Protein AF-A0AAV7MWT3-F1 (afdb_monomer_lite)

Organism: Pleurodeles waltl (NCBI:txid8319)

pLDDT: mean 70.07, std 21.25, range [23.86, 98.0]

Radius of gyration: 41.49 Å; chains: 1; bounding box: 104×105×103 Å

InterPro domains:
  IPR006802 Radial spokehead-like protein [PF04712] (240-718)
  IPR006802 Radial spokehead-like protein [PTHR13159] (232-746)
  IPR021255 Putative auto-transporter adhesin, head GIN domain [PF10988] (95-175)

Structure (mmCIF, N/CA/C/O backbone):
data_AF-A0AAV7MWT3-F1
#
_entry.id   AF-A0AAV7MWT3-F1
#
loop_
_atom_site.group_PDB
_atom_site.id
_atom_site.type_symbol
_atom_site.label_atom_id
_atom_site.label_alt_id
_atom_site.label_comp_id
_atom_site.label_asym_id
_atom_site.label_entity_id
_atom_site.label_seq_id
_atom_site.pdbx_PDB_ins_code
_atom_site.Cartn_x
_atom_site.Cartn_y
_atom_site.Cartn_z
_atom_site.occupancy
_atom_site.B_iso_or_equiv
_atom_site.auth_seq_id
_atom_site.auth_comp_id
_atom_site.auth_asym_id
_atom_site.auth_atom_id
_atom_site.pdbx_PDB_model_num
ATOM 1 N N . MET A 1 1 ? -67.039 -12.375 -50.901 1.00 32.56 1 MET A N 1
ATOM 2 C CA . MET A 1 1 ? -66.766 -11.085 -50.243 1.00 32.56 1 MET A CA 1
ATOM 3 C C . MET A 1 1 ? -65.717 -11.346 -49.189 1.00 32.56 1 MET A C 1
ATOM 5 O O . MET A 1 1 ? -65.901 -12.225 -48.362 1.00 32.56 1 MET A O 1
ATOM 9 N N . SER A 1 2 ? -64.586 -10.681 -49.366 1.00 31.80 2 SER A N 1
ATOM 10 C CA . SER A 1 2 ? -63.399 -10.645 -48.519 1.00 31.80 2 SER A CA 1
ATOM 11 C C . SER A 1 2 ? -63.732 -10.393 -47.047 1.00 31.80 2 SER A C 1
ATOM 13 O O . SER A 1 2 ? -64.361 -9.386 -46.735 1.00 31.80 2 SER A O 1
ATOM 15 N N . GLY A 1 3 ? -63.281 -11.285 -46.166 1.00 29.27 3 GLY A N 1
ATOM 16 C CA . GLY A 1 3 ? -63.019 -10.977 -44.761 1.00 29.27 3 GLY A CA 1
ATOM 17 C C . GLY A 1 3 ? -61.504 -10.939 -44.592 1.00 29.27 3 GLY A C 1
ATOM 18 O O . GLY A 1 3 ? -60.838 -11.934 -44.872 1.00 29.27 3 GLY A O 1
ATOM 19 N N . GLU A 1 4 ? -60.977 -9.763 -44.279 1.00 29.30 4 GLU A N 1
ATOM 20 C CA . GLU A 1 4 ? -59.551 -9.455 -44.157 1.00 29.30 4 GLU A CA 1
ATOM 21 C C . GLU A 1 4 ? -58.855 -10.366 -43.133 1.00 29.30 4 GLU A C 1
ATOM 23 O O . GLU A 1 4 ? -59.387 -10.638 -42.057 1.00 29.30 4 GLU A O 1
ATOM 28 N N . LYS A 1 5 ? -57.649 -10.841 -43.473 1.00 30.69 5 LYS A N 1
ATOM 29 C CA . LYS A 1 5 ? -56.717 -11.413 -42.493 1.00 30.69 5 LYS A CA 1
ATOM 30 C C . LYS A 1 5 ? -56.283 -10.286 -41.543 1.00 30.69 5 LYS A C 1
ATOM 32 O O . LYS A 1 5 ? -55.968 -9.212 -42.049 1.00 30.69 5 LYS A O 1
ATOM 37 N N . PRO A 1 6 ? -56.224 -10.503 -40.219 1.00 31.83 6 PRO A N 1
ATOM 38 C CA . PRO A 1 6 ? -55.638 -9.519 -39.322 1.00 31.83 6 PRO A CA 1
ATOM 39 C C . PRO A 1 6 ? -54.136 -9.395 -39.612 1.00 31.83 6 PRO A C 1
ATOM 41 O O . PRO A 1 6 ? -53.425 -10.399 -39.675 1.00 31.83 6 PRO A O 1
ATOM 44 N N . ASP A 1 7 ? -53.672 -8.164 -39.819 1.00 30.50 7 ASP A N 1
ATOM 45 C CA . ASP A 1 7 ? -52.260 -7.833 -40.001 1.00 30.50 7 ASP A CA 1
ATOM 46 C C . ASP A 1 7 ? -51.454 -8.213 -38.749 1.00 30.50 7 ASP A C 1
ATOM 48 O O . ASP A 1 7 ? -51.672 -7.690 -37.654 1.00 30.50 7 ASP A O 1
ATOM 52 N N . THR A 1 8 ? -50.496 -9.127 -38.910 1.00 33.62 8 THR A N 1
ATOM 53 C CA . THR A 1 8 ? -49.528 -9.485 -37.868 1.00 33.62 8 THR A CA 1
ATOM 54 C C . THR A 1 8 ? -48.506 -8.350 -37.718 1.00 33.62 8 THR A C 1
ATOM 56 O O . THR A 1 8 ? -47.843 -8.012 -38.701 1.00 33.62 8 THR A O 1
ATOM 59 N N . PRO A 1 9 ? -48.309 -7.754 -36.527 1.00 32.16 9 PRO A N 1
ATOM 60 C CA . PRO A 1 9 ? -47.346 -6.669 -36.366 1.00 32.16 9 PRO A CA 1
ATOM 61 C C . PRO A 1 9 ? -45.903 -7.191 -36.480 1.00 32.16 9 PRO A C 1
ATOM 63 O O . PRO A 1 9 ? -45.480 -8.059 -35.716 1.00 32.16 9 PRO A O 1
ATOM 66 N N . LEU A 1 10 ? -45.134 -6.639 -37.423 1.00 36.81 10 LEU A N 1
ATOM 67 C CA . LEU A 1 10 ? -43.686 -6.839 -37.540 1.00 36.81 10 LEU A CA 1
ATOM 68 C C . LEU A 1 10 ? -42.968 -6.050 -36.430 1.00 36.81 10 LEU A C 1
ATOM 70 O O . LEU A 1 10 ? -43.082 -4.827 -36.365 1.00 36.81 10 LEU A O 1
ATOM 74 N N . ILE A 1 11 ? -42.229 -6.741 -35.556 1.00 39.03 11 ILE A N 1
ATOM 75 C CA . ILE A 1 11 ? -41.410 -6.119 -34.501 1.00 39.03 11 ILE A CA 1
ATOM 76 C C . ILE A 1 11 ? -39.977 -5.930 -35.043 1.00 39.03 11 ILE A C 1
ATOM 78 O O . ILE A 1 11 ? -39.403 -6.908 -35.524 1.00 39.03 11 ILE A O 1
ATOM 82 N N . PRO A 1 12 ? -39.371 -4.727 -34.975 1.00 33.72 12 PRO A N 1
ATOM 83 C CA . PRO A 1 12 ? -38.004 -4.498 -35.449 1.00 33.72 12 PRO A CA 1
ATOM 84 C C . PRO A 1 12 ? -36.949 -5.227 -34.597 1.00 33.72 12 PRO A C 1
ATOM 86 O O . PRO A 1 12 ? -37.114 -5.403 -33.386 1.00 33.72 12 PRO A O 1
ATOM 89 N N . SER A 1 13 ? -35.836 -5.613 -35.228 1.00 36.44 13 SER A N 1
ATOM 90 C CA . SER A 1 13 ? -34.701 -6.303 -34.602 1.00 36.44 13 SER A CA 1
ATOM 91 C C . SER A 1 13 ? -34.081 -5.487 -33.459 1.00 36.44 13 SER A C 1
ATOM 93 O O . SER A 1 13 ? -33.763 -4.314 -33.639 1.00 36.44 13 SER A O 1
ATOM 95 N N . GLY A 1 14 ? -33.862 -6.123 -32.301 1.00 39.69 14 GLY A N 1
ATOM 96 C CA . GLY A 1 14 ? -33.175 -5.521 -31.144 1.00 39.69 14 GLY A CA 1
ATOM 97 C C . GLY A 1 14 ? -34.054 -5.221 -29.921 1.00 39.69 14 GLY A C 1
ATOM 98 O O . GLY A 1 14 ? -33.571 -4.636 -28.950 1.00 39.69 14 GLY A O 1
ATOM 99 N N . HIS A 1 15 ? -35.329 -5.622 -29.915 1.00 41.53 15 HIS A N 1
ATOM 100 C CA . HIS A 1 15 ? -36.235 -5.407 -28.780 1.00 41.53 15 HIS A CA 1
ATOM 101 C C . HIS A 1 15 ? -36.762 -6.706 -28.158 1.00 41.53 15 HIS A C 1
ATOM 103 O O . HIS A 1 15 ? -37.007 -7.705 -28.831 1.00 41.53 15 HIS A O 1
ATOM 109 N N . ARG A 1 16 ? -36.942 -6.681 -26.831 1.00 43.03 16 ARG A N 1
ATOM 110 C CA . ARG A 1 16 ? -37.500 -7.779 -26.033 1.00 43.03 16 ARG A CA 1
ATOM 111 C C . ARG A 1 16 ? -38.991 -7.928 -26.349 1.00 43.03 16 ARG A C 1
ATOM 113 O O . ARG A 1 16 ? -39.770 -7.033 -26.031 1.00 43.03 16 ARG A O 1
ATOM 120 N N . ALA A 1 17 ? -39.395 -9.047 -26.947 1.00 43.06 17 ALA A N 1
ATOM 121 C CA . ALA A 1 17 ? -40.793 -9.289 -27.296 1.00 43.06 17 ALA A CA 1
ATOM 122 C C . ALA A 1 17 ? -41.539 -9.999 -26.150 1.00 43.06 17 ALA A C 1
ATOM 124 O O . ALA A 1 17 ? -41.185 -11.112 -25.748 1.00 43.06 17 ALA A O 1
ATOM 125 N N . SER A 1 18 ? -42.590 -9.360 -25.630 1.00 44.66 18 SER A N 1
ATOM 126 C CA . SER A 1 18 ? -43.572 -9.978 -24.734 1.00 44.66 18 SER A CA 1
ATOM 127 C C . SER A 1 18 ? -44.918 -10.075 -25.444 1.00 44.66 18 SER A C 1
ATOM 129 O O . SER A 1 18 ? -45.550 -9.048 -25.684 1.00 44.66 18 SER A O 1
ATOM 131 N N . VAL A 1 19 ? -45.358 -11.294 -25.762 1.00 47.28 19 VAL A N 1
ATOM 132 C CA . VAL A 1 19 ? -46.622 -11.536 -26.481 1.00 47.28 19 VAL A CA 1
ATOM 133 C C . VAL A 1 19 ? -47.641 -12.176 -25.531 1.00 47.28 19 VAL A C 1
ATOM 135 O O . VAL A 1 19 ? -47.361 -13.215 -24.920 1.00 47.28 19 VAL A O 1
ATOM 138 N N . VAL A 1 20 ? -48.811 -11.544 -25.392 1.00 44.81 20 VAL A N 1
ATOM 139 C CA . VAL A 1 20 ? -49.987 -12.062 -24.669 1.00 44.81 20 VAL A CA 1
ATOM 140 C C . VAL A 1 20 ? -51.038 -12.415 -25.718 1.00 44.81 20 VAL A C 1
ATOM 142 O O . VAL A 1 20 ? -51.391 -11.555 -26.518 1.00 44.81 20 VAL A O 1
ATOM 145 N N . MET A 1 21 ? -51.499 -13.667 -25.741 1.00 48.78 21 MET A N 1
ATOM 146 C CA . MET A 1 21 ? -52.501 -14.146 -26.704 1.00 48.78 21 MET A CA 1
ATOM 147 C C . MET A 1 21 ? -53.659 -14.796 -25.950 1.00 48.78 21 MET A C 1
ATOM 149 O O . MET A 1 21 ? -53.425 -15.633 -25.075 1.00 48.78 21 MET A O 1
ATOM 153 N N . SER A 1 22 ? -54.884 -14.414 -26.301 1.00 43.88 22 SER A N 1
ATOM 154 C CA . SER A 1 22 ? -56.126 -14.944 -25.734 1.00 43.88 22 SER A CA 1
ATOM 155 C C . SER A 1 22 ? -57.139 -15.155 -26.860 1.00 43.88 22 SER A C 1
ATOM 157 O O . SER A 1 22 ? -57.873 -14.228 -27.194 1.00 43.88 22 SER A O 1
ATOM 159 N N . GLU A 1 23 ? -57.135 -16.353 -27.448 1.00 46.44 23 GLU A N 1
ATOM 160 C CA . GLU A 1 23 ? -58.114 -16.846 -28.432 1.00 46.44 23 GLU A CA 1
ATOM 161 C C . GLU A 1 23 ? -58.317 -18.363 -28.244 1.00 46.44 23 GLU A C 1
ATOM 163 O O . GLU A 1 23 ? -57.469 -19.035 -27.651 1.00 46.44 23 GLU A O 1
ATOM 168 N N . GLU A 1 24 ? -59.439 -18.891 -28.748 1.00 42.28 24 GLU A N 1
ATOM 169 C CA . GLU A 1 24 ? -59.880 -20.300 -28.641 1.00 42.28 24 GLU A CA 1
ATOM 170 C C . GLU A 1 24 ? -58.830 -21.301 -29.183 1.00 42.28 24 GLU A C 1
ATOM 172 O O . GLU A 1 24 ? -58.732 -22.428 -28.701 1.00 42.28 24 GLU A O 1
ATOM 177 N N . GLN A 1 25 ? -57.975 -20.861 -30.119 1.00 40.12 25 GLN A N 1
ATOM 178 C CA . GLN A 1 25 ? -56.750 -21.537 -30.564 1.00 40.12 25 GLN A CA 1
ATOM 179 C C . GLN A 1 25 ? -55.634 -20.493 -30.733 1.00 40.12 25 GLN A C 1
ATOM 181 O O . GLN A 1 25 ? -55.796 -19.542 -31.491 1.00 40.12 25 GLN A O 1
ATOM 186 N N . SER A 1 26 ? -54.490 -20.648 -30.055 1.00 42.28 26 SER A N 1
ATOM 187 C CA . SER A 1 26 ? -53.372 -19.687 -30.154 1.00 42.28 26 SER A CA 1
ATOM 188 C C . SER A 1 26 ? -52.108 -20.317 -30.755 1.00 42.28 26 SER A C 1
ATOM 190 O O . SER A 1 26 ? -51.670 -21.378 -30.313 1.00 42.28 26 SER A O 1
ATOM 192 N N . ALA A 1 27 ? -51.501 -19.653 -31.750 1.00 41.44 27 ALA A N 1
ATOM 193 C CA . ALA A 1 27 ? -50.224 -20.028 -32.371 1.00 41.44 27 ALA A CA 1
ATOM 194 C C . ALA A 1 27 ? -49.188 -18.900 -32.197 1.00 41.44 27 ALA A C 1
ATOM 196 O O . ALA A 1 27 ? -49.509 -17.726 -32.353 1.00 41.44 27 ALA A O 1
ATOM 197 N N . ILE A 1 28 ? -47.939 -19.239 -31.855 1.00 44.91 28 ILE A N 1
ATOM 198 C CA . ILE A 1 28 ? -46.861 -18.257 -31.620 1.00 44.91 28 ILE A CA 1
ATOM 199 C C . ILE A 1 28 ? -46.339 -17.723 -32.971 1.00 44.91 28 ILE A C 1
ATOM 201 O O . ILE A 1 28 ? -46.034 -18.542 -33.838 1.00 44.91 28 ILE A O 1
ATOM 205 N N . PRO A 1 29 ? -46.178 -16.397 -33.170 1.00 40.41 29 PRO A N 1
ATOM 206 C CA . PRO A 1 29 ? -45.615 -15.855 -34.407 1.00 40.41 29 PRO A CA 1
ATOM 207 C C . PRO A 1 29 ? -44.128 -16.215 -34.572 1.00 40.41 29 PRO A C 1
ATOM 209 O O . PRO A 1 29 ? -43.353 -16.169 -33.615 1.00 40.41 29 PRO A O 1
ATOM 212 N N . THR A 1 30 ? -43.715 -16.541 -35.800 1.00 38.16 30 THR A N 1
ATOM 213 C CA . THR A 1 30 ? -42.312 -16.777 -36.178 1.00 38.16 30 THR A CA 1
ATOM 214 C C . THR A 1 30 ? -41.516 -15.473 -36.112 1.00 38.16 30 THR A C 1
ATOM 216 O O . THR A 1 30 ? -41.734 -14.584 -36.933 1.00 38.16 30 THR A O 1
ATOM 219 N N . THR A 1 31 ? -40.583 -15.349 -35.163 1.00 41.69 31 THR A N 1
ATOM 220 C CA . THR A 1 31 ? -39.619 -14.239 -35.124 1.00 41.69 31 THR A CA 1
ATOM 221 C C . THR A 1 31 ? -38.263 -14.695 -35.665 1.00 41.69 31 THR A C 1
ATOM 223 O O . THR A 1 31 ? -37.619 -15.603 -35.136 1.00 41.69 31 THR A O 1
ATOM 226 N N . THR A 1 32 ? -37.807 -14.065 -36.743 1.00 40.91 32 THR A N 1
ATOM 227 C CA . THR A 1 32 ? -36.448 -14.206 -37.272 1.00 40.91 32 THR A CA 1
ATOM 228 C C . THR A 1 32 ? -35.543 -13.216 -36.532 1.00 40.91 32 THR A C 1
ATOM 230 O O . THR A 1 32 ? -35.642 -12.012 -36.735 1.00 40.91 32 THR A O 1
ATOM 233 N N . SER A 1 33 ? -34.657 -13.733 -35.673 1.00 41.75 33 SER A N 1
ATOM 234 C CA . SER A 1 33 ? -33.562 -13.040 -34.953 1.00 41.75 33 SER A CA 1
ATOM 235 C C . SER A 1 33 ? -33.912 -12.166 -33.719 1.00 41.75 33 SER A C 1
ATOM 237 O O . SER A 1 33 ? -34.545 -11.118 -33.807 1.00 41.75 33 SER A O 1
ATOM 239 N N . GLY A 1 34 ? -33.440 -12.602 -32.537 1.00 47.28 34 GLY A N 1
ATOM 240 C CA . GLY A 1 34 ? -33.461 -11.877 -31.250 1.00 47.28 34 GLY A CA 1
ATOM 241 C C . GLY A 1 34 ? -33.080 -12.784 -30.051 1.00 47.28 34 GLY A C 1
ATOM 242 O O . GLY A 1 34 ? -33.374 -13.976 -30.107 1.00 47.28 34 GLY A O 1
ATOM 243 N N . PRO A 1 35 ? -32.428 -12.287 -28.971 1.00 46.81 35 PRO A N 1
ATOM 244 C CA . PRO A 1 35 ? -31.807 -13.144 -27.941 1.00 46.81 35 PRO A CA 1
ATOM 245 C C . PRO A 1 35 ? -32.745 -13.690 -26.839 1.00 46.81 35 PRO A C 1
ATOM 247 O O . PRO A 1 35 ? -32.395 -14.677 -26.189 1.00 46.81 35 PRO A O 1
ATOM 250 N N . GLU A 1 36 ? -33.930 -13.103 -26.611 1.00 52.31 36 GLU A N 1
ATOM 251 C CA . GLU A 1 36 ? -34.905 -13.569 -25.602 1.00 52.31 36 GLU A CA 1
ATOM 252 C C . GLU A 1 36 ? -36.359 -13.461 -26.092 1.00 52.31 36 GLU A C 1
ATOM 254 O O . GLU A 1 36 ? -36.814 -12.374 -26.456 1.00 52.31 36 GLU A O 1
ATOM 259 N N . VAL A 1 37 ? -37.121 -14.560 -26.002 1.00 54.66 37 VAL A N 1
ATOM 260 C CA . VAL A 1 37 ? -38.568 -14.603 -26.296 1.00 54.66 37 VAL A CA 1
ATOM 261 C C . VAL A 1 37 ? -39.353 -15.043 -25.055 1.00 54.66 37 VAL A C 1
ATOM 263 O O . VAL A 1 37 ? -39.100 -16.110 -24.486 1.00 54.66 37 VAL A O 1
ATOM 266 N N . SER A 1 38 ? -40.333 -14.230 -24.631 1.00 54.25 38 SER A N 1
ATOM 267 C CA . SER A 1 38 ? -41.250 -14.544 -23.523 1.00 54.25 38 SER A CA 1
ATOM 268 C C . SER A 1 38 ? -42.705 -14.562 -23.995 1.00 54.25 38 SER A C 1
ATOM 270 O O . SER A 1 38 ? -43.244 -13.523 -24.377 1.00 54.25 38 SER A O 1
ATOM 272 N N . THR A 1 39 ? -43.384 -15.705 -23.872 1.00 56.41 39 THR A N 1
ATOM 273 C CA . THR A 1 39 ? -44.792 -15.862 -24.288 1.00 56.41 39 THR A CA 1
ATOM 274 C C . THR A 1 39 ? -45.717 -16.193 -23.117 1.00 56.41 39 THR A C 1
ATOM 276 O O . THR A 1 39 ? -45.350 -16.942 -22.200 1.00 56.41 39 THR A O 1
ATOM 279 N N . ARG A 1 40 ? -46.931 -15.620 -23.142 1.00 53.47 40 ARG A N 1
ATOM 280 C CA . ARG A 1 40 ? -48.008 -15.912 -22.182 1.00 53.47 40 ARG A CA 1
ATOM 281 C C . ARG A 1 40 ? -49.333 -16.268 -22.867 1.00 53.47 40 ARG A C 1
ATOM 283 O O . ARG A 1 40 ? -50.184 -15.389 -22.992 1.00 53.47 40 ARG A O 1
ATOM 290 N N . PRO A 1 41 ? -49.506 -17.515 -23.328 1.00 57.97 41 PRO A N 1
ATOM 291 C CA . PRO A 1 41 ? -50.755 -17.929 -23.952 1.00 57.97 41 PRO A CA 1
ATOM 292 C C . PRO A 1 41 ? -51.793 -18.433 -22.930 1.00 57.97 41 PRO A C 1
ATOM 294 O O . PRO A 1 41 ? -51.431 -19.047 -21.919 1.00 57.97 41 PRO A O 1
ATOM 297 N N . SER A 1 42 ? -53.076 -18.199 -23.217 1.00 52.38 42 SER A N 1
ATOM 298 C CA . SER A 1 42 ? -54.227 -18.753 -22.484 1.00 52.38 42 SER A CA 1
ATOM 299 C C . SER A 1 42 ? -55.375 -19.111 -23.440 1.00 52.38 42 SER A C 1
ATOM 301 O O . SER A 1 42 ? -55.729 -18.263 -24.257 1.00 52.38 42 SER A O 1
ATOM 303 N N . GLY A 1 43 ? -55.956 -20.313 -23.327 1.00 57.72 43 GLY A N 1
ATOM 304 C CA . GLY A 1 43 ? -57.074 -20.802 -24.164 1.00 57.72 43 GLY A CA 1
ATOM 305 C C . GLY A 1 43 ? -57.454 -22.264 -23.857 1.00 57.72 43 GLY A C 1
ATOM 306 O O . GLY A 1 43 ? -56.790 -22.881 -23.031 1.00 57.72 43 GLY A O 1
ATOM 307 N N . GLU A 1 44 ? -58.485 -22.824 -24.504 1.00 52.16 44 GLU A N 1
ATOM 308 C CA . GLU A 1 44 ? -58.935 -24.221 -24.280 1.00 52.16 44 GLU A CA 1
ATOM 309 C C . GLU A 1 44 ? -57.948 -25.265 -24.848 1.00 52.16 44 GLU A C 1
ATOM 311 O O . GLU A 1 44 ? -57.672 -26.280 -24.206 1.00 52.16 44 GLU A O 1
ATOM 316 N N . GLN A 1 45 ? -57.355 -25.001 -26.023 1.00 49.75 45 GLN A N 1
ATOM 317 C CA . GLN A 1 45 ? -56.328 -25.849 -26.647 1.00 49.75 45 GLN A CA 1
ATOM 318 C C . GLN A 1 45 ? -55.048 -25.059 -26.950 1.00 49.75 45 GLN A C 1
ATOM 320 O O . GLN A 1 45 ? -55.068 -24.029 -27.629 1.00 49.75 45 GLN A O 1
ATOM 325 N N . LEU A 1 46 ? -53.905 -25.561 -26.468 1.00 51.81 46 LEU A N 1
ATOM 326 C CA . LEU A 1 46 ? -52.601 -24.909 -26.604 1.00 51.81 46 LEU A CA 1
ATOM 327 C C . LEU A 1 46 ? -51.610 -25.755 -27.420 1.00 51.81 46 LEU A C 1
ATOM 329 O O . LEU A 1 46 ? -51.099 -26.764 -26.932 1.00 51.81 46 LEU A O 1
ATOM 333 N N . GLY A 1 47 ? -51.286 -25.293 -28.635 1.00 46.22 47 GLY A N 1
ATOM 334 C CA . GLY A 1 47 ? -50.237 -25.855 -29.495 1.00 46.22 47 GLY A CA 1
ATOM 335 C C . GLY A 1 47 ? -49.051 -24.897 -29.643 1.00 46.22 47 GLY A C 1
ATOM 336 O O . GLY A 1 47 ? -49.155 -23.849 -30.277 1.00 46.22 47 GLY A O 1
ATOM 337 N N . ILE A 1 48 ? -47.898 -25.236 -29.064 1.00 51.44 48 ILE A N 1
ATOM 338 C CA . ILE A 1 48 ? -46.670 -24.426 -29.180 1.00 51.44 48 ILE A CA 1
ATOM 339 C C . ILE A 1 48 ? -45.939 -24.829 -30.470 1.00 51.44 48 ILE A C 1
ATOM 341 O O . ILE A 1 48 ? -45.630 -25.999 -30.627 1.00 51.44 48 ILE A O 1
ATOM 345 N N . GLN A 1 49 ? -45.623 -23.910 -31.391 1.00 44.03 49 GLN A N 1
ATOM 346 C CA . GLN A 1 49 ? -44.813 -24.236 -32.584 1.00 44.03 49 GLN A CA 1
ATOM 347 C C . GLN A 1 49 ? -43.302 -24.289 -32.277 1.00 44.03 49 GLN A C 1
ATOM 349 O O . GLN A 1 49 ? -42.820 -23.676 -31.323 1.00 44.03 49 GLN A O 1
ATOM 354 N N . ARG A 1 50 ? -42.541 -25.031 -33.097 1.00 45.47 50 ARG A N 1
ATOM 355 C CA . ARG A 1 50 ? -41.083 -25.219 -32.965 1.00 45.47 50 ARG A CA 1
ATOM 356 C C . ARG A 1 50 ? -40.341 -23.887 -33.164 1.00 45.47 50 ARG A C 1
ATOM 358 O O . ARG A 1 50 ? -40.477 -23.262 -34.209 1.00 45.47 50 ARG A O 1
ATOM 365 N N . ALA A 1 51 ? -39.534 -23.476 -32.185 1.00 46.28 51 ALA A N 1
ATOM 366 C CA . ALA A 1 51 ? -38.686 -22.285 -32.294 1.00 46.28 51 ALA A CA 1
ATOM 367 C C . ALA A 1 51 ? -37.396 -22.572 -33.103 1.00 46.28 51 ALA A C 1
ATOM 369 O O . ALA A 1 51 ? -36.870 -23.688 -33.004 1.00 46.28 51 ALA A O 1
ATOM 370 N N . PRO A 1 52 ? -36.871 -21.600 -33.879 1.00 46.66 52 PRO A N 1
ATOM 371 C CA . PRO A 1 52 ? -35.589 -21.729 -34.575 1.00 46.66 52 PRO A CA 1
ATOM 372 C C . PRO A 1 52 ? -34.396 -21.741 -33.598 1.00 46.66 52 PRO A C 1
ATOM 374 O O . PRO A 1 52 ? -34.489 -21.260 -32.467 1.00 46.66 52 PRO A O 1
ATOM 377 N N . SER A 1 53 ? -33.270 -22.317 -34.029 1.00 46.94 53 SER A N 1
ATOM 378 C CA . SER A 1 53 ? -32.043 -22.469 -33.232 1.00 46.94 53 SER A CA 1
ATOM 379 C C . SER A 1 53 ? -31.446 -21.121 -32.809 1.00 46.94 53 SER A C 1
ATOM 381 O O . SER A 1 53 ? -31.395 -20.192 -33.609 1.00 46.94 53 SER A O 1
ATOM 383 N N . GLY A 1 54 ? -30.942 -21.019 -31.573 1.00 50.25 54 GLY A N 1
ATOM 384 C CA . GLY A 1 54 ? -30.136 -19.872 -31.113 1.00 50.25 54 GLY A CA 1
ATOM 385 C C . GLY A 1 54 ? -30.738 -19.016 -29.988 1.00 50.25 54 GLY A C 1
ATOM 386 O O . GLY A 1 54 ? -30.087 -18.069 -29.559 1.00 50.25 54 GLY A O 1
ATOM 387 N N . GLN A 1 55 ? -31.956 -19.300 -29.504 1.00 53.25 55 GLN A N 1
ATOM 388 C CA . GLN A 1 55 ? -32.714 -18.367 -28.650 1.00 53.25 55 GLN A CA 1
ATOM 389 C C . GLN A 1 55 ? -32.998 -18.871 -27.224 1.00 53.25 55 GLN A C 1
ATOM 391 O O . GLN A 1 55 ? -33.324 -20.040 -27.001 1.00 53.25 55 GLN A O 1
ATOM 396 N N . ARG A 1 56 ? -33.004 -17.950 -26.245 1.00 52.19 56 ARG A N 1
ATOM 397 C CA . ARG A 1 56 ? -33.549 -18.202 -24.898 1.00 52.19 56 ARG A CA 1
ATOM 398 C C . ARG A 1 56 ? -35.069 -18.054 -24.897 1.00 52.19 56 ARG A C 1
ATOM 400 O O . ARG A 1 56 ? -35.591 -16.976 -25.181 1.00 52.19 56 ARG A O 1
ATOM 407 N N . VAL A 1 57 ? -35.776 -19.115 -24.503 1.00 56.28 57 VAL A N 1
ATOM 408 C CA . VAL A 1 57 ? -37.248 -19.160 -24.514 1.00 56.28 57 VAL A CA 1
ATOM 409 C C . VAL A 1 57 ? -37.810 -19.335 -23.099 1.00 56.28 57 VAL A C 1
ATOM 411 O O . VAL A 1 57 ? -37.465 -20.279 -22.380 1.00 56.28 57 VAL A O 1
ATOM 414 N N . SER A 1 58 ? -38.717 -18.432 -22.711 1.00 54.91 58 SER A N 1
ATOM 415 C CA . SER A 1 58 ? -39.509 -18.519 -21.480 1.00 54.91 58 SER A CA 1
ATOM 416 C C . SER A 1 58 ? -41.003 -18.587 -21.803 1.00 54.91 58 SER A C 1
ATOM 418 O O . SER A 1 58 ? -41.593 -17.605 -22.248 1.00 54.91 58 SER A O 1
ATOM 420 N N . THR A 1 59 ? -41.642 -19.720 -21.512 1.00 57.75 59 THR A N 1
ATOM 421 C CA . THR A 1 59 ? -43.085 -19.928 -21.731 1.00 57.75 59 THR A CA 1
ATOM 422 C C . THR A 1 59 ? -43.838 -19.956 -20.400 1.00 57.75 59 THR A C 1
ATOM 424 O O . THR A 1 59 ? -43.479 -20.706 -19.485 1.00 57.75 59 THR A O 1
ATOM 427 N N . ARG A 1 60 ? -44.895 -19.139 -20.265 1.00 59.31 60 ARG A N 1
ATOM 428 C CA . ARG A 1 60 ? -45.792 -19.152 -19.095 1.00 59.31 60 ARG A CA 1
ATOM 429 C C . ARG A 1 60 ? -47.263 -19.095 -19.513 1.00 59.31 60 ARG A C 1
ATOM 431 O O . ARG A 1 60 ? -47.741 -18.003 -19.778 1.00 59.31 60 ARG A O 1
ATOM 438 N N . GLY A 1 61 ? -47.984 -20.214 -19.500 1.00 59.22 61 GLY A N 1
ATOM 439 C CA . GLY A 1 61 ? -49.378 -20.268 -19.976 1.00 59.22 61 GLY A CA 1
ATOM 440 C C . GLY A 1 61 ? -50.308 -21.143 -19.134 1.00 59.22 61 GLY A C 1
ATOM 441 O O . GLY A 1 61 ? -49.839 -21.850 -18.241 1.00 59.22 61 GLY A O 1
ATOM 442 N N . SER A 1 62 ? -51.611 -21.071 -19.422 1.00 53.66 62 SER A N 1
ATOM 443 C CA . SER A 1 62 ? -52.655 -21.919 -18.824 1.00 53.66 62 SER A CA 1
ATOM 444 C C . SER A 1 62 ? -53.640 -22.389 -19.899 1.00 53.66 62 SER A C 1
ATOM 446 O O . SER A 1 62 ? -54.131 -21.539 -20.637 1.00 53.66 62 SER A O 1
ATOM 448 N N . ALA A 1 63 ? -53.918 -23.691 -19.997 1.00 59.34 63 ALA A N 1
ATOM 449 C CA . ALA A 1 63 ? -54.918 -24.246 -20.922 1.00 59.34 63 ALA A CA 1
ATOM 450 C C . ALA A 1 63 ? -55.434 -25.608 -20.466 1.00 59.34 63 ALA A C 1
ATOM 452 O O . ALA A 1 63 ? -54.680 -26.347 -19.842 1.00 59.34 63 ALA A O 1
ATOM 453 N N . ASP A 1 64 ? -56.660 -25.962 -20.839 1.00 51.34 64 ASP A N 1
ATOM 454 C CA . ASP A 1 64 ? -57.296 -27.217 -20.419 1.00 51.34 64 ASP A CA 1
ATOM 455 C C . ASP A 1 64 ? -56.642 -28.434 -21.099 1.00 51.34 64 ASP A C 1
ATOM 457 O O . ASP A 1 64 ? -56.322 -29.418 -20.430 1.00 51.34 64 ASP A O 1
ATOM 461 N N . HIS A 1 65 ? -56.281 -28.314 -22.385 1.00 51.94 65 HIS A N 1
ATOM 462 C CA . HIS A 1 65 ? -55.447 -29.283 -23.106 1.00 51.94 65 HIS A CA 1
ATOM 463 C C . HIS A 1 65 ? -54.178 -28.634 -23.680 1.00 51.94 65 HIS A C 1
ATOM 465 O O . HIS A 1 65 ? -54.239 -27.637 -24.405 1.00 51.94 65 HIS A O 1
ATOM 471 N N . SER A 1 66 ? -53.005 -29.214 -23.398 1.00 52.81 66 SER A N 1
ATOM 472 C CA . SER A 1 66 ? -51.724 -28.693 -23.902 1.00 52.81 66 SER A CA 1
ATOM 473 C C . SER A 1 66 ? -50.766 -29.781 -24.405 1.00 52.81 66 SER A C 1
ATOM 475 O O . SER A 1 66 ? -50.511 -30.774 -23.723 1.00 52.81 66 SER A O 1
ATOM 477 N N . GLU A 1 67 ? -50.180 -29.554 -25.586 1.00 51.31 67 GLU A N 1
ATOM 478 C CA . GLU A 1 67 ? -49.089 -30.361 -26.153 1.00 51.31 67 GLU A CA 1
ATOM 479 C C . GLU A 1 67 ? -47.845 -29.488 -26.380 1.00 51.31 67 GLU A C 1
ATOM 481 O O . GLU A 1 67 ? -47.904 -28.404 -26.968 1.00 51.31 67 GLU A O 1
ATOM 486 N N . ILE A 1 68 ? -46.684 -29.962 -25.914 1.00 52.34 68 ILE A N 1
ATOM 487 C CA . ILE A 1 68 ? -45.398 -29.264 -26.078 1.00 52.34 68 ILE A CA 1
ATOM 488 C C . ILE A 1 68 ? -44.510 -30.080 -27.029 1.00 52.34 68 ILE A C 1
ATOM 490 O O . ILE A 1 68 ? -44.047 -31.147 -26.618 1.00 52.34 68 ILE A O 1
ATOM 494 N N . PRO A 1 69 ? -44.194 -29.620 -28.255 1.00 44.03 69 PRO A N 1
ATOM 495 C CA . PRO A 1 69 ? -43.321 -30.378 -29.148 1.00 44.03 69 PRO A CA 1
ATOM 496 C C . PRO A 1 69 ? -41.848 -30.363 -28.695 1.00 44.03 69 PRO A C 1
ATOM 498 O O . PRO A 1 69 ? -41.434 -29.501 -27.910 1.00 44.03 69 PRO A O 1
ATOM 501 N N . PRO A 1 70 ? -41.022 -31.304 -29.192 1.00 42.91 70 PRO A N 1
ATOM 502 C CA . PRO A 1 70 ? -39.595 -31.357 -28.882 1.00 42.91 70 PRO A CA 1
ATOM 503 C C . PRO A 1 70 ? -38.841 -30.146 -29.464 1.00 42.91 70 PRO A C 1
ATOM 505 O O . PRO A 1 70 ? -39.027 -29.766 -30.620 1.00 42.91 70 PRO A O 1
ATOM 508 N N . SER A 1 71 ? -37.962 -29.540 -28.661 1.00 43.31 71 SER A N 1
ATOM 509 C CA . SER A 1 71 ? -37.066 -28.455 -29.086 1.00 43.31 71 SER A CA 1
ATOM 510 C C . SER A 1 71 ? -35.821 -29.004 -29.794 1.00 43.31 71 SER A C 1
ATOM 512 O O . SER A 1 71 ? -35.338 -30.078 -29.440 1.00 43.31 71 SER A O 1
ATOM 514 N N . ALA A 1 72 ? -35.283 -28.264 -30.772 1.00 37.59 72 ALA A N 1
ATOM 515 C CA . ALA A 1 72 ? -33.965 -28.553 -31.346 1.00 37.59 72 ALA A CA 1
ATOM 516 C C . ALA A 1 72 ? -32.845 -28.295 -30.315 1.00 37.59 72 ALA A C 1
ATOM 518 O O . ALA A 1 72 ? -33.051 -27.541 -29.360 1.00 37.59 72 ALA A O 1
ATOM 519 N N . SER A 1 73 ? -31.694 -28.946 -30.503 1.00 37.56 73 SER A N 1
ATOM 520 C CA . SER A 1 73 ? -30.523 -28.881 -29.621 1.00 37.56 73 SER A CA 1
ATOM 521 C C . SER A 1 73 ? -30.043 -27.441 -29.392 1.00 37.56 73 SER A C 1
ATOM 523 O O . SER A 1 73 ? -30.158 -26.581 -30.267 1.00 37.56 73 SER A O 1
ATOM 525 N N . GLY A 1 74 ? -29.503 -27.171 -28.197 1.00 42.66 74 GLY A N 1
ATOM 526 C CA . GLY A 1 74 ? -28.689 -25.976 -27.978 1.00 42.66 74 GLY A CA 1
ATOM 527 C C . GLY A 1 74 ? -29.171 -24.877 -27.014 1.00 42.66 74 GLY A C 1
ATOM 528 O O . GLY A 1 74 ? -28.418 -23.912 -26.924 1.00 42.66 74 GLY A O 1
ATOM 529 N N . HIS A 1 75 ? -30.290 -24.953 -26.253 1.00 51.62 75 HIS A N 1
ATOM 530 C CA . HIS A 1 75 ? -30.718 -23.805 -25.386 1.00 51.62 75 HIS A CA 1
ATOM 531 C C . HIS A 1 75 ? -31.264 -24.060 -23.951 1.00 51.62 75 HIS A C 1
ATOM 533 O O . HIS A 1 75 ? -31.913 -25.064 -23.648 1.00 51.62 75 HIS A O 1
ATOM 539 N N . ARG A 1 76 ? -31.055 -23.061 -23.059 1.00 45.16 76 ARG A N 1
ATOM 540 C CA . ARG A 1 76 ? -31.600 -22.938 -21.681 1.00 45.16 76 ARG A CA 1
ATOM 541 C C . ARG A 1 76 ? -33.085 -22.549 -21.722 1.00 45.16 76 ARG A C 1
ATOM 543 O O . ARG A 1 76 ? -33.406 -21.382 -21.937 1.00 45.16 76 ARG A O 1
ATOM 550 N N . ALA A 1 77 ? -33.980 -23.497 -21.442 1.00 53.12 77 ALA A N 1
ATOM 551 C CA . ALA A 1 77 ? -35.432 -23.288 -21.464 1.00 53.12 77 ALA A CA 1
ATOM 552 C C . ALA A 1 77 ? -36.062 -23.250 -20.054 1.00 53.12 77 ALA A C 1
ATOM 554 O O . ALA A 1 77 ? -35.769 -24.094 -19.192 1.00 53.12 77 ALA A O 1
ATOM 555 N N . SER A 1 78 ? -36.970 -22.293 -19.819 1.00 53.28 78 SER A N 1
ATOM 556 C CA . SER A 1 78 ? -37.845 -22.275 -18.636 1.00 53.28 78 SER A CA 1
ATOM 557 C C . SER A 1 78 ? -39.317 -22.317 -19.037 1.00 53.28 78 SER A C 1
ATOM 559 O O . SER A 1 78 ? -39.810 -21.398 -19.687 1.00 53.28 78 SER A O 1
ATOM 561 N N . THR A 1 79 ? -40.029 -23.355 -18.599 1.00 57.41 79 THR A N 1
ATOM 562 C CA . THR A 1 79 ? -41.446 -23.573 -18.937 1.00 57.41 79 THR A CA 1
ATOM 563 C C . THR A 1 79 ? -42.282 -23.658 -17.665 1.00 57.41 79 THR A C 1
ATOM 565 O O . THR A 1 79 ? -41.976 -24.457 -16.773 1.00 57.41 79 THR A O 1
ATOM 568 N N . ARG A 1 80 ? -43.338 -22.840 -17.564 1.00 57.34 80 ARG A N 1
ATOM 569 C CA . ARG A 1 80 ? -44.340 -22.889 -16.487 1.00 57.34 80 ARG A CA 1
ATOM 570 C C . ARG A 1 80 ? -45.746 -22.990 -17.082 1.00 57.34 80 ARG A C 1
ATOM 572 O O . ARG A 1 80 ? -46.243 -21.995 -17.595 1.00 57.34 80 ARG A O 1
ATOM 579 N N . ILE A 1 81 ? -46.383 -24.153 -16.989 1.00 60.88 81 ILE A N 1
ATOM 580 C CA . ILE A 1 81 ? -47.711 -24.397 -17.579 1.00 60.88 81 ILE A CA 1
ATOM 581 C C . ILE A 1 81 ? -48.652 -24.994 -16.525 1.00 60.88 81 ILE A C 1
ATOM 583 O O . ILE A 1 81 ? -48.216 -25.815 -15.713 1.00 60.88 81 ILE A O 1
ATOM 587 N N . SER A 1 82 ? -49.912 -24.557 -16.525 1.00 56.31 82 SER A N 1
ATOM 588 C CA . SER A 1 82 ? -51.019 -25.140 -15.753 1.00 56.31 82 SER A CA 1
ATOM 589 C C . SER A 1 82 ? -52.142 -25.607 -16.685 1.00 56.31 82 SER A C 1
ATOM 591 O O . SER A 1 82 ? -52.446 -24.893 -17.634 1.00 56.31 82 SER A O 1
ATOM 593 N N . GLY A 1 83 ? -52.742 -26.773 -16.441 1.00 58.62 83 GLY A N 1
ATOM 594 C CA . GLY A 1 83 ? -53.805 -27.305 -17.305 1.00 58.62 83 GLY A CA 1
ATOM 595 C C . GLY A 1 83 ? -54.413 -28.619 -16.829 1.00 58.62 83 GLY A C 1
ATOM 596 O O . GLY A 1 83 ? -53.794 -29.285 -16.007 1.00 58.62 83 GLY A O 1
ATOM 597 N N . GLU A 1 84 ? -55.591 -29.004 -17.325 1.00 52.38 84 GLU A N 1
ATOM 598 C CA . GLU A 1 84 ? -56.273 -30.250 -16.924 1.00 52.38 84 GLU A CA 1
ATOM 599 C C . GLU A 1 84 ? -55.582 -31.504 -17.494 1.00 52.38 84 GLU A C 1
ATOM 601 O O . GLU A 1 84 ? -55.376 -32.474 -16.757 1.00 52.38 84 GLU A O 1
ATOM 606 N N . GLN A 1 85 ? -55.134 -31.461 -18.760 1.00 49.62 85 GLN A N 1
ATOM 607 C CA . GLN A 1 85 ? -54.385 -32.537 -19.428 1.00 49.62 85 GLN A CA 1
ATOM 608 C C . GLN A 1 85 ? -53.128 -32.017 -20.156 1.00 49.62 85 GLN A C 1
ATOM 610 O O . GLN A 1 85 ? -53.194 -31.126 -21.009 1.00 49.62 85 GLN A O 1
ATOM 615 N N . LEU A 1 86 ? -51.961 -32.600 -19.846 1.00 53.12 86 LEU A N 1
ATOM 616 C CA . LEU A 1 86 ? -50.674 -32.260 -20.476 1.00 53.12 86 LEU A CA 1
ATOM 617 C C . LEU A 1 86 ? -49.892 -33.515 -20.885 1.00 53.12 86 LEU A C 1
ATOM 619 O O . LEU A 1 86 ? -49.576 -34.357 -20.036 1.00 53.12 86 LEU A O 1
ATOM 623 N N . GLU A 1 87 ? -49.45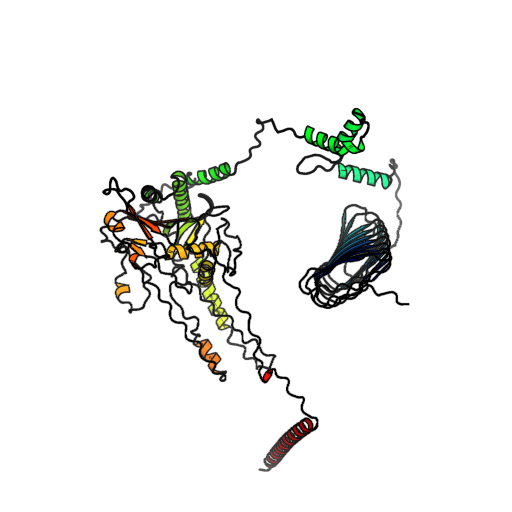5 -33.552 -22.148 1.00 51.44 87 GLU A N 1
ATOM 624 C CA . GLU A 1 87 ? -48.485 -34.525 -22.662 1.00 51.44 87 GLU A CA 1
ATOM 625 C C . GLU A 1 87 ? -47.189 -33.850 -23.143 1.00 51.44 87 GLU A C 1
ATOM 627 O O . GLU A 1 87 ? -47.192 -32.808 -23.806 1.00 51.44 87 GLU A O 1
ATOM 632 N N . ARG A 1 88 ? -46.039 -34.464 -22.820 1.00 52.69 88 ARG A N 1
ATOM 633 C CA . ARG A 1 88 ? -44.729 -34.060 -23.360 1.00 52.69 88 ARG A CA 1
ATOM 634 C C . ARG A 1 88 ? -43.949 -35.273 -23.905 1.00 52.69 88 ARG A C 1
ATOM 636 O O . ARG A 1 88 ? -43.579 -36.137 -23.101 1.00 52.69 88 ARG A O 1
ATOM 643 N N . PRO A 1 89 ? -43.651 -35.332 -25.218 1.00 44.72 89 PRO A N 1
ATOM 644 C CA . PRO A 1 89 ? -42.826 -36.373 -25.835 1.00 44.72 89 PRO A CA 1
ATOM 645 C C . PRO A 1 89 ? -41.314 -36.204 -25.542 1.00 44.72 89 PRO A C 1
ATOM 647 O O . PRO A 1 89 ? -40.881 -35.125 -25.122 1.00 44.72 89 PRO A O 1
ATOM 650 N N . PRO A 1 90 ? -40.499 -37.263 -25.746 1.00 43.81 90 PRO A N 1
ATOM 651 C CA . PRO A 1 90 ? -39.046 -37.222 -25.549 1.00 43.81 90 PRO A CA 1
ATOM 652 C C . PRO A 1 90 ? -38.356 -36.247 -26.522 1.00 43.81 90 PRO A C 1
ATOM 654 O O . PRO A 1 90 ? -38.751 -36.137 -27.681 1.00 43.81 90 PRO A O 1
ATOM 657 N N . GLY A 1 91 ? -37.319 -35.545 -26.054 1.00 45.19 91 GLY A N 1
ATOM 658 C CA . GLY A 1 91 ? -36.499 -34.614 -26.847 1.00 45.19 91 GLY A CA 1
ATOM 659 C C . GLY A 1 91 ? -35.008 -34.999 -26.866 1.00 45.19 91 GLY A C 1
ATOM 660 O O . GLY A 1 91 ? -34.583 -35.766 -25.992 1.00 45.19 91 GLY A O 1
ATOM 661 N N . PRO A 1 92 ? -34.226 -34.506 -27.852 1.00 40.94 92 PRO A N 1
ATOM 662 C CA . PRO A 1 92 ? -32.809 -34.838 -28.012 1.00 40.94 92 PRO A CA 1
ATOM 663 C C . PRO A 1 92 ? -31.896 -34.139 -26.989 1.00 40.94 92 PRO A C 1
ATOM 665 O O . PRO A 1 92 ? -32.328 -33.298 -26.201 1.00 40.94 92 PRO A O 1
ATOM 668 N N . SER A 1 93 ? -30.640 -34.581 -26.985 1.00 41.28 93 SER A N 1
ATOM 669 C CA . SER A 1 93 ? -29.614 -34.413 -25.959 1.00 41.28 93 SER A CA 1
ATOM 670 C C . SER A 1 93 ? -29.129 -32.979 -25.719 1.00 41.28 93 SER A C 1
ATOM 672 O O . SER A 1 93 ? -29.105 -32.153 -26.623 1.00 41.28 93 SER A O 1
ATOM 674 N N . GLU A 1 94 ? -28.660 -32.781 -24.478 1.00 37.00 94 GLU A N 1
ATOM 675 C CA . GLU A 1 94 ? -27.968 -31.613 -23.904 1.00 37.00 94 GLU A CA 1
ATOM 676 C C . GLU A 1 94 ? -28.854 -30.502 -23.292 1.00 37.00 94 GLU A C 1
ATOM 678 O O . GLU A 1 94 ? -29.831 -30.059 -23.887 1.00 37.00 94 GLU A O 1
ATOM 683 N N . GLN A 1 95 ? -28.438 -30.019 -22.099 1.00 51.16 95 GLN A N 1
ATOM 684 C CA . GLN A 1 95 ? -28.731 -28.712 -21.453 1.00 51.16 95 GLN A CA 1
ATOM 685 C C . GLN A 1 95 ? -29.607 -28.602 -20.172 1.00 51.16 95 GLN A C 1
ATOM 687 O O . GLN A 1 95 ? -30.432 -29.450 -19.832 1.00 51.16 95 GLN A O 1
ATOM 692 N N . ARG A 1 96 ? -29.415 -27.467 -19.451 1.00 44.06 96 ARG A N 1
ATOM 693 C CA . ARG A 1 96 ? -30.115 -27.021 -18.220 1.00 44.06 96 ARG A CA 1
ATOM 694 C C . ARG A 1 96 ? -31.580 -26.647 -18.487 1.00 44.06 96 ARG A C 1
ATOM 696 O O . ARG A 1 96 ? -31.873 -25.541 -18.945 1.00 44.06 96 ARG A O 1
ATOM 703 N N . VAL A 1 97 ? -32.505 -27.507 -18.061 1.00 52.09 97 VAL A N 1
ATOM 704 C CA . VAL A 1 97 ? -33.960 -27.291 -18.177 1.00 52.09 97 VAL A CA 1
ATOM 705 C C . VAL A 1 97 ? -34.599 -27.059 -16.803 1.00 52.09 97 VAL A C 1
ATOM 707 O O . VAL A 1 97 ? -34.357 -27.817 -15.856 1.00 52.09 97 VAL A O 1
ATOM 710 N N . SER A 1 98 ? -35.441 -26.021 -16.687 1.00 53.19 98 SER A N 1
ATOM 711 C CA . SER A 1 98 ? -36.333 -25.835 -15.532 1.00 53.19 98 SER A CA 1
ATOM 712 C C . SER A 1 98 ? -37.800 -25.904 -15.955 1.00 53.19 98 SER A C 1
ATOM 714 O O . SER A 1 98 ? -38.281 -25.061 -16.711 1.00 53.19 98 SER A O 1
ATOM 716 N N . THR A 1 99 ? -38.521 -26.913 -15.471 1.00 57.56 99 THR A N 1
ATOM 717 C CA . THR A 1 99 ? -39.930 -27.134 -15.828 1.00 57.56 99 THR A CA 1
ATOM 718 C C . THR A 1 99 ? -40.792 -27.096 -14.567 1.00 57.56 99 THR A C 1
ATOM 720 O O . THR A 1 99 ? -40.494 -27.785 -13.588 1.00 57.56 99 THR A O 1
ATOM 723 N N . ARG A 1 100 ? -41.856 -26.281 -14.558 1.00 59.12 100 ARG A N 1
ATOM 724 C CA . ARG A 1 100 ? -42.899 -26.300 -13.520 1.00 59.12 100 ARG A CA 1
ATOM 725 C C . ARG A 1 100 ? -44.255 -26.590 -14.162 1.00 59.12 100 ARG A C 1
ATOM 727 O O . ARG A 1 100 ? -44.724 -25.778 -14.951 1.00 59.12 100 ARG A O 1
ATOM 734 N N . VAL A 1 101 ? -44.871 -27.707 -13.795 1.00 63.44 101 VAL A N 1
ATOM 735 C CA . VAL A 1 101 ? -46.175 -28.142 -14.316 1.00 63.44 101 VAL A CA 1
ATOM 736 C C . VAL A 1 101 ? -47.141 -28.379 -13.161 1.00 63.44 101 VAL A C 1
ATOM 738 O O . VAL A 1 101 ? -46.734 -28.943 -12.143 1.00 63.44 101 VAL A O 1
ATOM 741 N N . SER A 1 102 ? -48.399 -27.973 -13.325 1.00 61.06 102 SER A N 1
ATOM 742 C CA . SER A 1 102 ? -49.499 -28.363 -12.438 1.00 61.06 102 SER A CA 1
ATOM 743 C C . SER A 1 102 ? -50.759 -28.738 -13.223 1.00 61.06 102 SER A C 1
ATOM 745 O O . SER A 1 102 ? -51.123 -27.975 -14.112 1.00 61.06 102 SER A O 1
ATOM 747 N N . GLY A 1 103 ? -51.420 -29.848 -12.892 1.00 63.12 103 GLY A N 1
ATOM 748 C CA . GLY A 1 103 ? -52.636 -30.301 -13.585 1.00 63.12 103 GLY A CA 1
ATOM 749 C C . GLY A 1 103 ? -53.306 -31.515 -12.945 1.00 63.12 103 GLY A C 1
ATOM 750 O O . GLY A 1 103 ? -52.688 -32.147 -12.097 1.00 63.12 103 GLY A O 1
ATOM 751 N N . GLU A 1 104 ? -54.542 -31.843 -13.321 1.00 57.78 104 GLU A N 1
ATOM 752 C CA . GLU A 1 104 ? -55.304 -32.953 -12.718 1.00 57.78 104 GLU A CA 1
ATOM 753 C C . GLU A 1 104 ? -54.811 -34.326 -13.202 1.00 57.78 104 GLU A C 1
ATOM 755 O O . GLU A 1 104 ? -54.508 -35.193 -12.379 1.00 57.78 104 GLU A O 1
ATOM 760 N N . GLN A 1 105 ? -54.626 -34.505 -14.517 1.00 62.59 105 GLN A N 1
ATOM 761 C CA . GLN A 1 105 ? -54.091 -35.734 -15.116 1.00 62.59 105 GLN A CA 1
ATOM 762 C C . GLN A 1 105 ? -52.821 -35.446 -15.924 1.00 62.59 105 GLN A C 1
ATOM 764 O O . GLN A 1 105 ? -52.844 -34.777 -16.957 1.00 62.59 105 GLN A O 1
ATOM 769 N N . LEU A 1 106 ? -51.677 -35.963 -15.467 1.00 58.81 106 LEU A N 1
ATOM 770 C CA . LEU A 1 106 ? -50.370 -35.648 -16.053 1.00 58.81 106 LEU A CA 1
ATOM 771 C C . LEU A 1 106 ? -49.604 -36.907 -16.481 1.00 58.81 106 LEU A C 1
ATOM 773 O O . LEU A 1 106 ? -49.274 -37.760 -15.651 1.00 58.81 106 LEU A O 1
ATOM 777 N N . GLN A 1 107 ? -49.217 -36.971 -17.762 1.00 59.66 107 GLN A N 1
ATOM 778 C CA . GLN A 1 107 ? -48.259 -37.954 -18.282 1.00 59.66 107 GLN A CA 1
ATOM 779 C C . GLN A 1 107 ? -46.991 -37.265 -18.788 1.00 59.66 107 GLN A C 1
ATOM 781 O O . GLN A 1 107 ? -46.996 -36.516 -19.763 1.00 59.66 107 GLN A O 1
ATOM 786 N N . LEU A 1 108 ? -45.857 -37.546 -18.144 1.00 58.06 108 LEU A N 1
ATOM 787 C CA . LEU A 1 108 ? -44.582 -36.905 -18.470 1.00 58.06 108 LEU A CA 1
ATOM 788 C C . LEU A 1 108 ? -43.506 -37.946 -18.795 1.00 58.06 108 LEU A C 1
ATOM 790 O O . LEU A 1 108 ? -43.246 -38.856 -18.000 1.00 58.06 108 LEU A O 1
ATOM 794 N N . ARG A 1 109 ? -42.830 -37.773 -19.943 1.00 55.59 109 ARG A N 1
ATOM 795 C CA . ARG A 1 109 ? -41.719 -38.632 -20.400 1.00 55.59 109 ARG A CA 1
ATOM 796 C C . ARG A 1 109 ? -40.411 -37.857 -20.655 1.00 55.59 109 ARG A C 1
ATOM 798 O O . ARG A 1 109 ? -40.014 -37.707 -21.808 1.00 55.59 109 ARG A O 1
ATOM 805 N N . PRO A 1 110 ? -39.729 -37.323 -19.623 1.00 54.28 110 PRO A N 1
ATOM 806 C CA . PRO A 1 110 ? -38.458 -36.628 -19.825 1.00 54.28 110 PRO A CA 1
ATOM 807 C C . PRO A 1 110 ? -37.347 -37.576 -20.306 1.00 54.28 110 PRO A C 1
ATOM 809 O O . PRO A 1 110 ? -37.072 -38.582 -19.645 1.00 54.28 110 PRO A O 1
ATOM 812 N N . SER A 1 111 ? -36.670 -37.205 -21.399 1.00 50.59 111 SER A N 1
ATOM 813 C CA . SER A 1 111 ? -35.453 -37.854 -21.900 1.00 50.59 111 SER A CA 1
ATOM 814 C C . SER A 1 111 ? -34.276 -36.875 -21.991 1.00 50.59 111 SER A C 1
ATOM 816 O O . SER A 1 111 ? -34.485 -35.719 -22.349 1.00 50.59 111 SER A O 1
ATOM 818 N N . GLY A 1 112 ? -33.048 -37.304 -21.674 1.00 48.47 112 GLY A N 1
ATOM 819 C CA . GLY A 1 112 ? -31.846 -36.483 -21.902 1.00 48.47 112 GLY A CA 1
ATOM 820 C C . GLY A 1 112 ? -30.534 -37.124 -21.428 1.00 48.47 112 GLY A C 1
ATOM 821 O O . GLY A 1 112 ? -30.503 -37.785 -20.392 1.00 48.47 112 GLY A O 1
ATOM 822 N N . SER A 1 113 ? -29.448 -36.920 -22.181 1.00 44.94 113 SER A N 1
ATOM 823 C CA . SER A 1 113 ? -28.104 -37.478 -21.928 1.00 44.94 113 SER A CA 1
ATOM 824 C C . SER A 1 113 ? -27.048 -36.448 -21.465 1.00 44.94 113 SER A C 1
ATOM 826 O O . SER A 1 113 ? -25.865 -36.751 -21.498 1.00 44.94 113 SER A O 1
ATOM 828 N N . GLY A 1 114 ? -27.434 -35.261 -20.960 1.00 42.19 114 GLY A N 1
ATOM 829 C CA . GLY A 1 114 ? -26.499 -34.202 -20.507 1.00 42.19 114 GLY A CA 1
ATOM 830 C C . GLY A 1 114 ? -26.966 -33.403 -19.267 1.00 42.19 114 GLY A C 1
ATOM 831 O O . GLY A 1 114 ? -28.137 -33.442 -18.900 1.00 42.19 114 GLY A O 1
ATOM 832 N N . HIS A 1 115 ? -26.038 -32.699 -18.603 1.00 49.09 115 HIS A N 1
ATOM 833 C CA . HIS A 1 115 ? -26.085 -32.210 -17.205 1.00 49.09 115 HIS A CA 1
ATOM 834 C C . HIS A 1 115 ? -27.209 -31.211 -16.763 1.00 49.09 115 HIS A C 1
ATOM 836 O O . HIS A 1 115 ? -27.593 -30.291 -17.481 1.00 49.09 115 HIS A O 1
ATOM 842 N N . ARG A 1 116 ? -27.621 -31.332 -15.478 1.00 46.50 116 ARG A N 1
ATOM 843 C CA . ARG A 1 116 ? -28.475 -30.484 -14.582 1.00 46.50 116 ARG A CA 1
ATOM 844 C C . ARG A 1 116 ? -29.897 -30.097 -15.035 1.00 46.50 116 ARG A C 1
ATOM 846 O O . ARG A 1 116 ? -30.168 -28.954 -15.399 1.00 46.50 116 ARG A O 1
ATOM 853 N N . THR A 1 117 ? -30.860 -30.991 -14.811 1.00 51.75 117 THR A N 1
ATOM 854 C CA . THR A 1 117 ? -32.308 -30.745 -14.984 1.00 51.75 117 THR A CA 1
ATOM 855 C C . THR A 1 117 ? -33.028 -30.551 -13.639 1.00 51.75 117 THR A C 1
ATOM 857 O O . THR A 1 117 ? -32.764 -31.257 -12.662 1.00 51.75 117 THR A O 1
ATOM 860 N N . SER A 1 118 ? -33.948 -29.577 -13.555 1.00 52.56 118 SER A N 1
ATOM 861 C CA . SER A 1 118 ? -34.809 -29.383 -12.376 1.00 52.56 118 SER A CA 1
ATOM 862 C C . SER A 1 118 ? -36.287 -29.327 -12.758 1.00 52.56 118 SER A C 1
ATOM 864 O O . SER A 1 118 ? -36.715 -28.437 -13.491 1.00 52.56 118 SER A O 1
ATOM 866 N N . SER A 1 119 ? -37.078 -30.264 -12.242 1.00 58.88 119 SER A N 1
ATOM 867 C CA . SER A 1 119 ? -38.507 -30.367 -12.562 1.00 58.88 119 SER A CA 1
ATOM 868 C C . SER A 1 119 ? -39.343 -30.286 -11.289 1.00 58.88 119 SER A C 1
ATOM 870 O O . SER A 1 119 ? -39.049 -30.963 -10.303 1.00 58.88 119 SER A O 1
ATOM 872 N N . ARG A 1 120 ? -40.379 -29.442 -11.279 1.00 59.81 120 ARG A N 1
ATOM 873 C CA . ARG A 1 120 ? -41.411 -29.413 -10.232 1.00 59.81 120 ARG A CA 1
ATOM 874 C C . ARG A 1 120 ? -42.758 -29.738 -10.857 1.00 59.81 120 ARG A C 1
ATOM 876 O O . ARG A 1 120 ? -43.231 -28.963 -11.680 1.00 59.81 120 ARG A O 1
ATOM 883 N N . VAL A 1 121 ? -43.360 -30.847 -10.462 1.00 64.94 121 VAL A N 1
ATOM 884 C CA . VAL A 1 121 ? -44.634 -31.309 -11.020 1.00 64.94 121 VAL A CA 1
ATOM 885 C C . VAL A 1 121 ? -45.624 -31.506 -9.877 1.00 64.94 121 VAL A C 1
ATOM 887 O O . VAL A 1 121 ? -45.244 -32.077 -8.857 1.00 64.94 121 VAL A O 1
ATOM 890 N N . SER A 1 122 ? -46.853 -31.018 -10.024 1.00 62.16 122 SER A N 1
ATOM 891 C CA . SER A 1 122 ? -47.936 -31.253 -9.064 1.00 62.16 122 SER A CA 1
ATOM 892 C C . SER A 1 122 ? -49.202 -31.713 -9.782 1.00 62.16 122 SER A C 1
ATOM 894 O O . SER A 1 122 ? -49.572 -31.070 -10.754 1.00 62.16 122 SER A O 1
ATOM 896 N N . GLY A 1 123 ? -49.886 -32.758 -9.326 1.00 64.00 123 GLY A N 1
ATOM 897 C CA . GLY A 1 123 ? -51.165 -33.155 -9.926 1.00 64.00 123 GLY A CA 1
ATOM 898 C C . GLY A 1 123 ? -51.871 -34.306 -9.228 1.00 64.00 123 GLY A C 1
ATOM 899 O O . GLY A 1 123 ? -51.225 -35.017 -8.473 1.00 64.00 123 GLY A O 1
ATOM 900 N N . GLU A 1 124 ? -53.172 -34.488 -9.448 1.00 62.06 124 GLU A N 1
ATOM 901 C CA . GLU A 1 124 ? -53.975 -35.505 -8.745 1.00 62.06 124 GLU A CA 1
ATOM 902 C C . GLU A 1 124 ? -53.628 -36.930 -9.203 1.00 62.06 124 GLU A C 1
ATOM 904 O O . GLU A 1 124 ? -53.308 -37.779 -8.371 1.00 62.06 124 GLU A O 1
ATOM 909 N N . GLN A 1 125 ? -53.571 -37.178 -10.517 1.00 63.53 125 GLN A N 1
ATOM 910 C CA . GLN A 1 125 ? -53.141 -38.448 -11.115 1.00 63.53 125 GLN A CA 1
ATOM 911 C C . GLN A 1 125 ? -51.913 -38.248 -12.005 1.00 63.53 125 GLN A C 1
ATOM 913 O O . GLN A 1 125 ? -51.960 -37.569 -13.033 1.00 63.53 125 GLN A O 1
ATOM 918 N N . LEU A 1 126 ? -50.783 -38.847 -11.623 1.00 61.62 126 LEU A N 1
ATOM 919 C CA . LEU A 1 126 ? -49.485 -38.493 -12.195 1.00 61.62 126 LEU A CA 1
ATOM 920 C C . LEU A 1 126 ? -48.666 -39.732 -12.588 1.00 61.62 126 LEU A C 1
ATOM 922 O O . LEU A 1 126 ? -48.229 -40.511 -11.737 1.00 61.62 126 LEU A O 1
ATOM 926 N N . GLN A 1 127 ? -48.385 -39.880 -13.888 1.00 62.47 127 GLN A N 1
ATOM 927 C CA . GLN A 1 127 ? -47.476 -40.900 -14.419 1.00 62.47 127 GLN A CA 1
ATOM 928 C C . GLN A 1 127 ? -46.193 -40.261 -14.970 1.00 62.47 127 GLN A C 1
ATOM 930 O O . GLN A 1 127 ? -46.206 -39.493 -15.932 1.00 62.47 127 GLN A O 1
ATOM 935 N N . LEU A 1 128 ? -45.050 -40.621 -14.384 1.00 60.62 128 LEU A N 1
ATOM 936 C CA . LEU A 1 128 ? -43.731 -40.097 -14.748 1.00 60.62 128 LEU A CA 1
ATOM 937 C C . LEU A 1 128 ? -42.803 -41.226 -15.204 1.00 60.62 128 LEU A C 1
ATOM 939 O O . LEU A 1 128 ? -42.480 -42.129 -14.427 1.00 60.62 128 LEU A O 1
ATOM 943 N N . ARG A 1 129 ? -42.318 -41.151 -16.448 1.00 58.38 129 ARG A N 1
ATOM 944 C CA . ARG A 1 129 ? -41.286 -42.054 -16.987 1.00 58.38 129 ARG A CA 1
ATOM 945 C C . ARG A 1 129 ? -40.018 -41.262 -17.274 1.00 58.38 129 ARG A C 1
ATOM 947 O O . ARG A 1 129 ? -40.026 -40.410 -18.150 1.00 58.38 129 ARG A O 1
ATOM 954 N N . LEU A 1 130 ? -38.946 -41.523 -16.534 1.00 56.78 130 LEU A N 1
ATOM 955 C CA . LEU A 1 130 ? -37.673 -40.812 -16.693 1.00 56.78 130 LEU A CA 1
ATOM 956 C C . LEU A 1 130 ? -36.695 -41.719 -17.443 1.00 56.78 130 LEU A C 1
ATOM 958 O O . LEU A 1 130 ? -36.482 -42.839 -16.982 1.00 56.78 130 LEU A O 1
ATOM 962 N N . SER A 1 131 ? -36.101 -41.258 -18.549 1.00 53.62 131 SER A N 1
ATOM 963 C CA . SER A 1 131 ? -35.083 -42.019 -19.296 1.00 53.62 131 SER A CA 1
ATOM 964 C C . SER A 1 131 ? -33.821 -41.196 -19.596 1.00 53.62 131 SER A C 1
ATOM 966 O O . SER A 1 131 ? -33.929 -40.177 -20.270 1.00 53.62 131 SER A O 1
ATOM 968 N N . GLY A 1 132 ? -32.619 -41.598 -19.165 1.00 51.66 132 GLY A N 1
ATOM 969 C CA . GLY A 1 132 ? -31.397 -40.839 -19.503 1.00 51.66 132 GLY A CA 1
ATOM 970 C C . GLY A 1 132 ? -30.075 -41.434 -19.003 1.00 51.66 132 GLY A C 1
ATOM 971 O O . GLY A 1 132 ? -30.063 -42.205 -18.044 1.00 51.66 132 GLY A O 1
ATOM 972 N N . SER A 1 133 ? -28.966 -41.076 -19.660 1.00 46.53 133 SER A N 1
ATOM 973 C CA . SER A 1 133 ? -27.609 -41.601 -19.410 1.00 46.53 133 SER A CA 1
ATOM 974 C C . SER A 1 133 ? -26.609 -40.594 -18.793 1.00 46.53 133 SER A C 1
ATOM 976 O O . SER A 1 133 ? -25.504 -41.008 -18.467 1.00 46.53 133 SER A O 1
ATOM 978 N N . GLY A 1 134 ? -26.970 -39.314 -18.566 1.00 45.34 134 GLY A N 1
ATOM 979 C CA . GLY A 1 134 ? -26.062 -38.237 -18.078 1.00 45.34 134 GLY A CA 1
ATOM 980 C C . GLY A 1 134 ? -26.432 -37.583 -16.718 1.00 45.34 134 GLY A C 1
ATOM 981 O O . GLY A 1 134 ? -27.536 -37.774 -16.212 1.00 45.34 134 GLY A O 1
ATOM 982 N N . HIS A 1 135 ? -25.513 -36.809 -16.104 1.00 51.38 135 HIS A N 1
ATOM 983 C CA . HIS A 1 135 ? -25.477 -36.493 -14.653 1.00 51.38 135 HIS A CA 1
ATOM 984 C C . HIS A 1 135 ? -26.420 -35.379 -14.061 1.00 51.38 135 HIS A C 1
ATOM 986 O O . HIS A 1 135 ? -26.653 -34.327 -14.653 1.00 51.38 135 HIS A O 1
ATOM 992 N N . ILE A 1 136 ? -26.862 -35.584 -12.799 1.00 45.97 136 ILE A N 1
ATOM 993 C CA . ILE A 1 136 ? -27.650 -34.774 -11.808 1.00 45.97 136 ILE A CA 1
ATOM 994 C C . ILE A 1 136 ? -29.011 -34.170 -12.229 1.00 45.97 136 ILE A C 1
ATOM 996 O O . ILE A 1 136 ? -29.115 -33.027 -12.664 1.00 45.97 136 ILE A O 1
ATOM 1000 N N . THR A 1 137 ? -30.097 -34.871 -11.888 1.00 52.16 137 THR A N 1
ATOM 1001 C CA . THR A 1 137 ? -31.510 -34.432 -11.980 1.00 52.16 137 THR A CA 1
ATOM 1002 C C . THR A 1 137 ? -32.074 -34.154 -10.573 1.00 52.16 137 THR A C 1
ATOM 1004 O O . THR A 1 137 ? -31.972 -35.015 -9.693 1.00 52.16 137 THR A O 1
ATOM 1007 N N . SER A 1 138 ? -32.707 -32.996 -10.331 1.00 52.59 138 SER A N 1
ATOM 1008 C CA . SER A 1 138 ? -33.504 -32.758 -9.110 1.00 52.59 138 SER A CA 1
ATOM 1009 C C . SER A 1 138 ? -34.981 -32.591 -9.447 1.00 52.59 138 SER A C 1
ATOM 1011 O O . SER A 1 138 ? -35.402 -31.567 -9.989 1.00 52.59 138 SER A O 1
ATOM 1013 N N . THR A 1 139 ? -35.782 -33.588 -9.085 1.00 58.47 139 THR A N 1
ATOM 1014 C CA . THR A 1 139 ? -37.216 -33.609 -9.385 1.00 58.47 139 THR A CA 1
ATOM 1015 C C . THR A 1 139 ? -38.008 -33.535 -8.083 1.00 58.47 139 THR A C 1
ATOM 1017 O O . THR A 1 139 ? -37.773 -34.313 -7.159 1.00 58.47 139 THR A O 1
ATOM 1020 N N . ARG A 1 140 ? -38.943 -32.585 -7.976 1.00 61.03 140 ARG A N 1
ATOM 1021 C CA . ARG A 1 140 ? -39.941 -32.559 -6.897 1.00 61.03 140 ARG A CA 1
ATOM 1022 C C . ARG A 1 140 ? -41.307 -32.849 -7.485 1.00 61.03 140 ARG A C 1
ATOM 1024 O O . ARG A 1 140 ? -41.729 -32.139 -8.394 1.00 61.03 140 ARG A O 1
ATOM 1031 N N . VAL A 1 141 ? -41.972 -33.859 -6.953 1.00 64.50 141 VAL A N 1
ATOM 1032 C CA . VAL A 1 141 ? -43.285 -34.283 -7.423 1.00 64.50 141 VAL A CA 1
ATOM 1033 C C . VAL A 1 141 ? -44.256 -34.296 -6.254 1.00 64.50 141 VAL A C 1
ATOM 1035 O O . VAL A 1 141 ? -43.913 -34.826 -5.195 1.00 64.50 141 VAL A O 1
ATOM 1038 N N . SER A 1 142 ? -45.437 -33.716 -6.439 1.00 62.16 142 SER A N 1
ATOM 1039 C CA . SER A 1 142 ? -46.549 -33.822 -5.495 1.00 62.16 142 SER A CA 1
ATOM 1040 C C . SER A 1 142 ? -47.814 -34.333 -6.178 1.00 62.16 142 SER A C 1
ATOM 1042 O O . SER A 1 142 ? -48.137 -33.850 -7.256 1.00 62.16 142 SER A O 1
ATOM 1044 N N . GLY A 1 143 ? -48.527 -35.293 -5.594 1.00 62.50 143 GLY A N 1
ATOM 1045 C CA . GLY A 1 143 ? -49.783 -35.769 -6.182 1.00 62.50 143 GLY A CA 1
ATOM 1046 C C . GLY A 1 143 ? -50.488 -36.878 -5.418 1.00 62.50 143 GLY A C 1
ATOM 1047 O O . GLY A 1 143 ? -49.836 -37.570 -4.650 1.00 62.50 143 GLY A O 1
ATOM 1048 N N . GLU A 1 144 ? -51.795 -37.051 -5.604 1.00 60.94 144 GLU A N 1
ATOM 1049 C CA . GLU A 1 144 ? -52.595 -38.024 -4.839 1.00 60.94 144 GLU A CA 1
ATOM 1050 C C . GLU A 1 144 ? -52.314 -39.469 -5.274 1.00 60.94 144 GLU A C 1
ATOM 1052 O O . GLU A 1 144 ? -51.989 -40.307 -4.435 1.00 60.94 144 GLU A O 1
ATOM 1057 N N . GLN A 1 145 ? -52.321 -39.754 -6.581 1.00 62.59 145 GLN A N 1
ATOM 1058 C CA . GLN A 1 145 ? -51.968 -41.055 -7.157 1.00 62.59 145 GLN A CA 1
ATOM 1059 C C . GLN A 1 145 ? -50.766 -40.932 -8.089 1.00 62.59 145 GLN A C 1
ATOM 1061 O O . GLN A 1 145 ? -50.830 -40.297 -9.144 1.00 62.59 145 GLN A O 1
ATOM 1066 N N . LEU A 1 146 ? -49.652 -41.566 -7.720 1.00 60.56 146 LEU A N 1
ATOM 1067 C CA . LEU A 1 146 ? -48.376 -41.370 -8.391 1.00 60.56 146 LEU A CA 1
ATOM 1068 C C . LEU A 1 146 ? -47.714 -42.675 -8.835 1.00 60.56 146 LEU A C 1
ATOM 1070 O O . LEU A 1 146 ? -47.430 -43.556 -8.024 1.00 60.56 146 LEU A O 1
ATOM 1074 N N . GLN A 1 147 ? -47.356 -42.759 -10.118 1.00 61.53 147 GLN A N 1
ATOM 1075 C CA . GLN A 1 147 ? -46.575 -43.867 -10.665 1.00 61.53 147 GLN A CA 1
ATOM 1076 C C . GLN A 1 147 ? -45.265 -43.368 -11.292 1.00 61.53 147 GLN A C 1
ATOM 1078 O O . GLN A 1 147 ? -45.268 -42.631 -12.280 1.00 61.53 147 GLN A O 1
ATOM 1083 N N . LEU A 1 148 ? -44.127 -43.805 -10.742 1.00 60.94 148 LEU A N 1
ATOM 1084 C CA . LEU A 1 148 ? -42.783 -43.436 -11.207 1.00 60.94 148 LEU A CA 1
ATOM 1085 C C . LEU A 1 148 ? -42.045 -44.633 -11.810 1.00 60.94 148 LEU A C 1
ATOM 1087 O O . LEU A 1 148 ? -41.886 -45.672 -11.166 1.00 60.94 148 LEU A O 1
ATOM 1091 N N . ARG A 1 149 ? -41.522 -44.450 -13.026 1.00 59.91 149 ARG A N 1
ATOM 1092 C CA . ARG A 1 149 ? -40.690 -45.429 -13.743 1.00 59.91 149 ARG A CA 1
ATOM 1093 C C . ARG A 1 149 ? -39.367 -44.806 -14.206 1.00 59.91 149 ARG A C 1
ATOM 1095 O O . ARG A 1 149 ? -39.295 -44.331 -15.342 1.00 59.91 149 ARG A O 1
ATOM 1102 N N . PRO A 1 150 ? -38.342 -44.725 -13.342 1.00 57.47 150 PRO A N 1
ATOM 1103 C CA . PRO A 1 150 ? -37.018 -44.277 -13.756 1.00 57.47 150 PRO A CA 1
ATOM 1104 C C . PRO A 1 150 ? -36.235 -45.402 -14.449 1.00 57.47 150 PRO A C 1
ATOM 1106 O O . PRO A 1 150 ? -36.189 -46.525 -13.947 1.00 57.47 150 PRO A O 1
ATOM 1109 N N . SER A 1 151 ? -35.592 -45.079 -15.573 1.00 53.94 151 SER A N 1
ATOM 1110 C CA . SER A 1 151 ? -34.753 -45.979 -16.366 1.00 53.94 151 SER A CA 1
ATOM 1111 C C . SER A 1 151 ? -33.488 -45.266 -16.853 1.00 53.94 151 SER A C 1
ATOM 1113 O O . SER A 1 151 ? -33.585 -44.219 -17.478 1.00 53.94 151 SER A O 1
ATOM 1115 N N . GLY A 1 152 ? -32.285 -45.776 -16.582 1.00 52.59 152 GLY A N 1
ATOM 1116 C CA . GLY A 1 152 ? -31.051 -45.088 -17.000 1.00 52.59 152 GLY A CA 1
ATOM 1117 C C . GLY A 1 152 ? -29.754 -45.650 -16.413 1.00 52.59 152 GLY A C 1
ATOM 1118 O O . GLY A 1 152 ? -29.791 -46.405 -15.440 1.00 52.59 152 GLY A O 1
ATOM 1119 N N . SER A 1 153 ? -28.619 -45.280 -17.015 1.00 47.62 153 SER A N 1
ATOM 1120 C CA . SER A 1 153 ? -27.272 -45.796 -16.706 1.00 47.62 153 SER A CA 1
ATOM 1121 C C . SER A 1 153 ? -26.302 -44.786 -16.045 1.00 47.62 153 SER A C 1
ATOM 1123 O O . SER A 1 153 ? -25.213 -45.201 -15.669 1.00 47.62 153 SER A O 1
ATOM 1125 N N . GLY A 1 154 ? -26.669 -43.506 -15.828 1.00 45.53 154 GLY A N 1
ATOM 1126 C CA . GLY A 1 154 ? -25.787 -42.443 -15.263 1.00 45.53 154 GLY A CA 1
ATOM 1127 C C . GLY A 1 154 ? -26.124 -41.924 -13.833 1.00 45.53 154 GLY A C 1
ATOM 1128 O O . GLY A 1 154 ? -27.233 -42.129 -13.342 1.00 45.53 154 GLY A O 1
ATOM 1129 N N . HIS A 1 155 ? -25.174 -41.242 -13.153 1.00 50.25 155 HIS A N 1
ATOM 1130 C CA . HIS A 1 155 ? -25.190 -40.779 -11.726 1.00 50.25 155 HIS A CA 1
ATOM 1131 C C . HIS A 1 155 ? -25.896 -39.393 -11.483 1.00 50.25 155 HIS A C 1
ATOM 1133 O O . HIS A 1 155 ? -26.177 -38.672 -12.423 1.00 50.25 155 HIS A O 1
ATOM 1139 N N . ILE A 1 156 ? -26.034 -38.754 -10.299 1.00 45.97 156 ILE A N 1
ATOM 1140 C CA . ILE A 1 156 ? -26.914 -38.975 -9.124 1.00 45.97 156 ILE A CA 1
ATOM 1141 C C . ILE A 1 156 ? -28.253 -38.209 -9.286 1.00 45.97 156 ILE A C 1
ATOM 1143 O O . ILE A 1 156 ? -28.273 -36.985 -9.410 1.00 45.97 156 ILE A O 1
ATOM 1147 N N . THR A 1 157 ? -29.388 -38.899 -9.165 1.00 50.16 157 THR A N 1
ATOM 1148 C CA . THR A 1 157 ? -30.762 -38.348 -9.134 1.00 50.16 157 THR A CA 1
ATOM 1149 C C . THR A 1 157 ? -31.220 -38.085 -7.688 1.00 50.16 157 THR A C 1
ATOM 1151 O O . THR A 1 157 ? -31.138 -38.976 -6.836 1.00 50.16 157 THR A O 1
ATOM 1154 N N . SER A 1 158 ? -31.744 -36.886 -7.392 1.00 50.31 158 SER A N 1
ATOM 1155 C CA . SER A 1 158 ? -32.453 -36.604 -6.130 1.00 50.31 158 SER A CA 1
ATOM 1156 C C . SER A 1 158 ? -33.917 -36.290 -6.409 1.00 50.31 158 SER A C 1
ATOM 1158 O O . SER A 1 158 ? -34.259 -35.204 -6.891 1.00 50.31 158 SER A O 1
ATOM 1160 N N . THR A 1 159 ? -34.784 -37.245 -6.082 1.00 56.22 159 THR A N 1
ATOM 1161 C CA . THR A 1 159 ? -36.230 -37.115 -6.276 1.00 56.22 159 THR A CA 1
ATOM 1162 C C . THR A 1 159 ? -36.907 -36.963 -4.919 1.00 56.22 159 THR A C 1
ATOM 1164 O O . THR A 1 159 ? -36.784 -37.831 -4.051 1.00 56.22 159 THR A O 1
ATOM 1167 N N . ARG A 1 160 ? -37.617 -35.848 -4.715 1.00 58.12 160 ARG A N 1
ATOM 1168 C CA . ARG A 1 160 ? -38.534 -35.673 -3.579 1.00 58.12 160 ARG A CA 1
ATOM 1169 C C . ARG A 1 160 ? -39.952 -35.900 -4.055 1.00 58.12 160 ARG A C 1
ATOM 1171 O O . ARG A 1 160 ? -40.401 -35.205 -4.963 1.00 58.12 160 ARG A O 1
ATOM 1178 N N . VAL A 1 161 ? -40.636 -36.829 -3.413 1.00 60.38 161 VAL A N 1
ATOM 1179 C CA . VAL A 1 161 ? -42.014 -37.184 -3.737 1.00 60.38 161 VAL A CA 1
ATOM 1180 C C . VAL A 1 161 ? -42.879 -36.968 -2.503 1.00 60.38 161 VAL A C 1
ATOM 1182 O O . VAL A 1 161 ? -42.479 -37.336 -1.400 1.00 60.38 161 VAL A O 1
ATOM 1185 N N . SER A 1 162 ? -44.046 -36.364 -2.693 1.00 59.19 162 SER A N 1
ATOM 1186 C CA . SER A 1 162 ? -45.067 -36.191 -1.659 1.00 59.19 162 SER A CA 1
ATOM 1187 C C . SER A 1 162 ? -46.418 -36.581 -2.248 1.00 59.19 162 SER A C 1
ATOM 1189 O O . SER A 1 162 ? -46.894 -35.887 -3.138 1.00 59.19 162 SER A O 1
ATOM 1191 N N . GLY A 1 163 ? -47.030 -37.673 -1.802 1.00 57.81 163 GLY A N 1
ATOM 1192 C CA . GLY A 1 163 ? -48.294 -38.132 -2.377 1.00 57.81 163 GLY A CA 1
ATOM 1193 C C . GLY A 1 163 ? -48.988 -39.210 -1.562 1.00 57.81 163 GLY A C 1
ATOM 1194 O O . GLY A 1 163 ? -48.337 -39.831 -0.729 1.00 57.81 163 GLY A O 1
ATOM 1195 N N . GLU A 1 164 ? -50.289 -39.413 -1.775 1.00 56.56 164 GLU A N 1
ATOM 1196 C CA . GLU A 1 164 ? -51.100 -40.328 -0.955 1.00 56.56 164 GLU A CA 1
ATOM 1197 C C . GLU A 1 164 ? -50.889 -41.804 -1.335 1.00 56.56 164 GLU A C 1
ATOM 1199 O O . GLU A 1 164 ? -50.735 -42.652 -0.455 1.00 56.56 164 GLU A O 1
ATOM 1204 N N . GLN A 1 165 ? -50.794 -42.106 -2.634 1.00 56.69 165 GLN A N 1
ATOM 1205 C CA . GLN A 1 165 ? -50.539 -43.442 -3.180 1.00 56.69 165 GLN A CA 1
ATOM 1206 C C . GLN A 1 165 ? -49.351 -43.410 -4.148 1.00 56.69 165 GLN A C 1
ATOM 1208 O O . GLN A 1 165 ? -49.408 -42.767 -5.196 1.00 56.69 165 GLN A O 1
ATOM 1213 N N . LEU A 1 166 ? -48.264 -44.119 -3.818 1.00 56.97 166 LEU A N 1
ATOM 1214 C CA . LEU A 1 166 ? -47.030 -44.133 -4.612 1.00 56.97 166 LEU A CA 1
ATOM 1215 C C . LEU A 1 166 ? -46.646 -45.544 -5.079 1.00 56.97 166 LEU A C 1
ATOM 1217 O O . LEU A 1 166 ? -46.324 -46.406 -4.263 1.00 56.97 166 LEU A O 1
ATOM 1221 N N . GLN A 1 167 ? -46.546 -45.735 -6.397 1.00 56.91 167 GLN A N 1
ATOM 1222 C CA . GLN A 1 167 ? -45.933 -46.914 -7.019 1.00 56.91 167 GLN A CA 1
ATOM 1223 C C . GLN A 1 167 ? -44.593 -46.558 -7.677 1.00 56.91 167 GLN A C 1
ATOM 1225 O O . GLN A 1 167 ? -44.540 -45.777 -8.634 1.00 56.91 167 GLN A O 1
ATOM 1230 N N . LEU A 1 168 ? -43.500 -47.174 -7.213 1.00 56.28 168 LEU A N 1
ATOM 1231 C CA . LEU A 1 168 ? -42.168 -47.035 -7.815 1.00 56.28 168 LEU A CA 1
ATOM 1232 C C . LEU A 1 168 ? -41.770 -48.308 -8.573 1.00 56.28 168 LEU A C 1
ATOM 1234 O O . LEU A 1 168 ? -41.795 -49.400 -8.014 1.00 56.28 168 LEU A O 1
ATOM 1238 N N . ARG A 1 169 ? -41.329 -48.175 -9.829 1.00 55.94 169 ARG A N 1
ATOM 1239 C CA . ARG A 1 169 ? -40.729 -49.274 -10.611 1.00 55.94 169 ARG A CA 1
ATOM 1240 C C . ARG A 1 169 ? -39.419 -48.826 -11.267 1.00 55.94 169 ARG A C 1
ATOM 1242 O O . ARG A 1 169 ? -39.449 -48.387 -12.417 1.00 55.94 169 ARG A O 1
ATOM 1249 N N . PRO A 1 170 ? -38.287 -48.864 -10.546 1.00 55.34 170 PRO A N 1
ATOM 1250 C CA . PRO A 1 170 ? -36.986 -48.551 -11.125 1.00 55.34 170 PRO A CA 1
ATOM 1251 C C . PRO A 1 170 ? -36.489 -49.689 -12.030 1.00 55.34 170 PRO A C 1
ATOM 1253 O O . PRO A 1 170 ? -36.632 -50.859 -11.684 1.00 55.34 170 PRO A O 1
ATOM 1256 N N . SER A 1 171 ? -35.876 -49.350 -13.165 1.00 52.75 171 SER A N 1
ATOM 1257 C CA . SER A 1 171 ? -35.213 -50.310 -14.059 1.00 52.75 171 SER A CA 1
ATOM 1258 C C . SER A 1 171 ? -33.968 -49.679 -14.695 1.00 52.75 171 SER A C 1
ATOM 1260 O O . SER A 1 171 ? -34.077 -48.979 -15.693 1.00 52.75 171 SER A O 1
ATOM 1262 N N . GLY A 1 172 ? -32.776 -49.875 -14.130 1.00 51.91 172 GLY A N 1
ATOM 1263 C CA . GLY A 1 172 ? -31.538 -49.288 -14.666 1.00 51.91 172 GLY A CA 1
ATOM 1264 C C . GLY A 1 172 ? -30.280 -49.798 -13.962 1.00 51.91 172 GLY A C 1
ATOM 1265 O O . GLY A 1 172 ? -30.379 -50.363 -12.875 1.00 51.91 172 GLY A O 1
ATOM 1266 N N . SER A 1 173 ? -29.117 -49.621 -14.593 1.00 47.12 173 SER A N 1
ATOM 1267 C CA . SER A 1 173 ? -27.819 -50.175 -14.165 1.00 47.12 173 SER A CA 1
ATOM 1268 C C . SER A 1 173 ? -26.853 -49.160 -13.519 1.00 47.12 173 SER A C 1
ATOM 1270 O O . SER A 1 173 ? -25.770 -49.554 -13.105 1.00 47.12 173 SER A O 1
ATOM 1272 N N . GLY A 1 174 ? -27.210 -47.871 -13.405 1.00 48.19 174 GLY A N 1
ATOM 1273 C CA . GLY A 1 174 ? -26.315 -46.807 -12.899 1.00 48.19 174 GLY A CA 1
ATOM 1274 C C . GLY A 1 174 ? -26.260 -46.635 -11.365 1.00 48.19 174 GLY A C 1
ATOM 1275 O O . GLY A 1 174 ? -27.216 -46.940 -10.650 1.00 48.19 174 GLY A O 1
ATOM 1276 N N . HIS A 1 175 ? -25.150 -46.099 -10.830 1.00 44.34 175 HIS A N 1
ATOM 1277 C CA . HIS A 1 175 ? -24.907 -45.969 -9.381 1.00 44.34 175 HIS A CA 1
ATOM 1278 C C . HIS A 1 175 ? -25.663 -44.802 -8.689 1.00 44.34 175 HIS A C 1
ATOM 1280 O O . HIS A 1 175 ? -25.593 -43.644 -9.100 1.00 44.34 175 HIS A O 1
ATOM 1286 N N . ARG A 1 176 ? -26.276 -45.123 -7.531 1.00 46.72 176 ARG A N 1
ATOM 1287 C CA . ARG A 1 176 ? -26.886 -44.256 -6.486 1.00 46.72 176 ARG A CA 1
ATOM 1288 C C . ARG A 1 176 ? -28.033 -43.316 -6.922 1.00 46.72 176 ARG A C 1
ATOM 1290 O O . ARG A 1 176 ? -27.854 -42.124 -7.167 1.00 46.72 176 ARG A O 1
ATOM 1297 N N . THR A 1 177 ? -29.267 -43.818 -6.816 1.00 49.72 177 THR A N 1
ATOM 1298 C CA . THR A 1 177 ? -30.500 -43.006 -6.731 1.00 49.72 177 THR A CA 1
ATOM 1299 C C . THR A 1 177 ? -30.853 -42.725 -5.262 1.00 49.72 177 THR A C 1
ATOM 1301 O O . THR A 1 177 ? -30.886 -43.650 -4.441 1.00 49.72 177 THR A O 1
ATOM 1304 N N . SER A 1 178 ? -31.134 -41.460 -4.916 1.00 49.06 178 SER A N 1
ATOM 1305 C CA . SER A 1 178 ? -31.673 -41.081 -3.598 1.00 49.06 178 SER A CA 1
ATOM 1306 C C . SER A 1 178 ? -33.116 -40.595 -3.734 1.00 49.06 178 SER A C 1
ATOM 1308 O O . SER A 1 178 ? -33.400 -39.606 -4.417 1.00 49.06 178 SER A O 1
ATOM 1310 N N . ILE A 1 179 ? -34.044 -41.302 -3.090 1.00 53.03 179 ILE A N 1
ATOM 1311 C CA . ILE A 1 179 ? -35.469 -40.952 -3.099 1.00 53.03 179 ILE A CA 1
ATOM 1312 C C . ILE A 1 179 ? -35.875 -40.590 -1.675 1.00 53.03 179 ILE A C 1
ATOM 1314 O O . ILE A 1 179 ? -35.659 -41.368 -0.742 1.00 53.03 179 ILE A O 1
ATOM 1318 N N . ARG A 1 180 ? -36.446 -39.395 -1.501 1.00 54.00 180 ARG A N 1
ATOM 1319 C CA . ARG A 1 180 ? -37.041 -38.973 -0.229 1.00 54.00 180 ARG A CA 1
ATOM 1320 C C . ARG A 1 180 ? -38.550 -38.865 -0.391 1.00 54.00 180 ARG A C 1
ATOM 1322 O O . ARG A 1 180 ? -39.012 -38.080 -1.220 1.00 54.00 180 ARG A O 1
ATOM 1329 N N . VAL A 1 181 ? -39.280 -39.614 0.426 1.00 57.16 181 VAL A N 1
ATOM 1330 C CA . VAL A 1 181 ? -40.746 -39.663 0.409 1.00 57.16 181 VAL A CA 1
ATOM 1331 C C . VAL A 1 181 ? -41.294 -39.208 1.758 1.00 57.16 181 VAL A C 1
ATOM 1333 O O . VAL A 1 181 ? -40.722 -39.510 2.812 1.00 57.16 181 VAL A O 1
ATOM 1336 N N . SER A 1 182 ? -42.402 -38.476 1.719 1.00 51.94 182 SER A N 1
ATOM 1337 C CA . SER A 1 182 ? -43.167 -38.054 2.892 1.00 51.94 182 SER A CA 1
ATOM 1338 C C . SER A 1 182 ? -44.586 -38.657 2.863 1.00 51.94 182 SER A C 1
ATOM 1340 O O . SER A 1 182 ? -45.443 -38.046 2.237 1.00 51.94 182 SER A O 1
ATOM 1342 N N . ARG A 1 183 ? -44.790 -39.798 3.571 1.00 58.91 183 ARG A N 1
ATOM 1343 C CA . ARG A 1 183 ? -46.067 -40.520 3.913 1.00 58.91 183 ARG A CA 1
ATOM 1344 C C . ARG A 1 183 ? -46.925 -40.996 2.707 1.00 58.91 183 ARG A C 1
ATOM 1346 O O . ARG A 1 183 ? -46.585 -40.617 1.602 1.00 58.91 183 ARG A O 1
ATOM 1353 N N . GLU A 1 184 ? -47.956 -41.862 2.766 1.00 49.38 184 GLU A N 1
ATOM 1354 C CA . GLU A 1 184 ? -48.578 -42.712 3.819 1.00 49.38 184 GLU A CA 1
ATOM 1355 C C . GLU A 1 184 ? -48.839 -44.181 3.344 1.00 49.38 184 GLU A C 1
ATOM 1357 O O . GLU A 1 184 ? -49.005 -45.062 4.183 1.00 49.38 184 GLU A O 1
ATOM 1362 N N . GLN A 1 185 ? -48.765 -44.500 2.037 1.00 46.88 185 GLN A N 1
ATOM 1363 C CA . GLN A 1 185 ? -48.753 -45.880 1.501 1.00 46.88 185 GLN A CA 1
ATOM 1364 C C . GLN A 1 185 ? -47.696 -46.035 0.391 1.00 46.88 185 GLN A C 1
ATOM 1366 O O . GLN A 1 185 ? -47.658 -45.253 -0.560 1.00 46.88 185 GLN A O 1
ATOM 1371 N N . PHE A 1 186 ? -46.807 -47.027 0.523 1.00 47.12 186 PHE A N 1
ATOM 1372 C CA . PHE A 1 186 ? -45.636 -47.198 -0.344 1.00 47.12 186 PHE A CA 1
ATOM 1373 C C . PHE A 1 186 ? -45.468 -48.653 -0.782 1.00 47.12 186 PHE A C 1
ATOM 1375 O O . PHE A 1 186 ? -45.258 -49.524 0.057 1.00 47.12 186 PHE A O 1
ATOM 1382 N N . GLU A 1 187 ? -45.509 -48.906 -2.091 1.00 45.69 187 GLU A N 1
ATOM 1383 C CA . GLU A 1 187 ? -45.376 -50.251 -2.657 1.00 45.69 187 GLU A CA 1
ATOM 1384 C C . GLU A 1 187 ? -44.127 -50.334 -3.554 1.00 45.69 187 GLU A C 1
ATOM 1386 O O . GLU A 1 187 ? -43.973 -49.570 -4.515 1.00 45.69 187 GLU A O 1
ATOM 1391 N N . VAL A 1 188 ? -43.211 -51.257 -3.233 1.00 48.03 188 VAL A N 1
ATOM 1392 C CA . VAL A 1 188 ? -41.985 -51.517 -4.008 1.00 48.03 188 VAL A CA 1
ATOM 1393 C C . VAL A 1 188 ? -41.952 -52.992 -4.407 1.00 48.03 188 VAL A C 1
ATOM 1395 O O . VAL A 1 188 ? -41.846 -53.845 -3.527 1.00 48.03 188 VAL A O 1
ATOM 1398 N N . PRO A 1 189 ? -42.020 -53.329 -5.706 1.00 44.69 189 PRO A N 1
ATOM 1399 C CA . PRO A 1 189 ? -41.829 -54.704 -6.151 1.00 44.69 189 PRO A CA 1
ATOM 1400 C C . PRO A 1 189 ? -40.359 -55.143 -5.983 1.00 44.69 189 PRO A C 1
ATOM 1402 O O . PRO A 1 189 ? -39.459 -54.297 -6.002 1.00 44.69 189 PRO A O 1
ATOM 1405 N N . PRO A 1 190 ? -40.087 -56.453 -5.834 1.00 40.44 190 PRO A N 1
ATOM 1406 C CA . PRO A 1 190 ? -38.726 -56.964 -5.677 1.00 40.44 190 PRO A CA 1
ATOM 1407 C C . PRO A 1 190 ? -37.857 -56.622 -6.905 1.00 40.44 190 PRO A C 1
ATOM 1409 O O . PRO A 1 190 ? -38.351 -56.674 -8.035 1.00 40.44 190 PRO A O 1
ATOM 1412 N N . PRO A 1 191 ? -36.576 -56.252 -6.713 1.00 45.22 191 PRO A N 1
ATOM 1413 C CA . PRO A 1 191 ? -35.699 -55.852 -7.809 1.00 45.22 191 PRO A CA 1
ATOM 1414 C C . PRO A 1 191 ? -35.360 -57.042 -8.718 1.00 45.22 191 PRO A C 1
ATOM 1416 O O . PRO A 1 191 ? -35.181 -58.161 -8.246 1.00 45.22 191 PRO A O 1
ATOM 1419 N N . THR A 1 192 ? -35.221 -56.788 -10.021 1.00 41.12 192 THR A N 1
ATOM 1420 C CA . THR A 1 192 ? -34.781 -57.781 -11.020 1.00 41.12 192 THR A CA 1
ATOM 1421 C C . THR A 1 192 ? -33.266 -57.748 -11.276 1.00 41.12 192 THR A C 1
ATOM 1423 O O . THR A 1 192 ? -32.793 -58.420 -12.186 1.00 41.12 192 THR A O 1
ATOM 1426 N N . SER A 1 193 ? -32.499 -56.957 -10.514 1.00 49.06 193 SER A N 1
ATOM 1427 C CA . SER A 1 193 ? -31.032 -56.876 -10.593 1.00 49.06 193 SER A CA 1
ATOM 1428 C C . SER A 1 193 ? -30.399 -56.600 -9.220 1.00 49.06 193 SER A C 1
ATOM 1430 O O . SER A 1 193 ? -31.061 -56.119 -8.299 1.00 49.06 193 SER A O 1
ATOM 1432 N N . GLU A 1 194 ? -29.106 -56.903 -9.078 1.00 43.78 194 GLU A N 1
ATOM 1433 C CA . GLU A 1 194 ? -28.361 -56.908 -7.806 1.00 43.78 194 GLU A CA 1
ATOM 1434 C C . GLU A 1 194 ? -28.090 -55.515 -7.185 1.00 43.78 194 GLU A C 1
ATOM 1436 O O . GLU A 1 194 ? -27.443 -55.415 -6.144 1.00 43.78 194 GLU A O 1
ATOM 1441 N N . HIS A 1 195 ? -28.569 -54.413 -7.775 1.00 46.50 195 HIS A N 1
ATOM 1442 C CA . HIS A 1 195 ? -28.283 -53.047 -7.306 1.00 46.50 195 HIS A CA 1
ATOM 1443 C C . HIS A 1 195 ? -29.472 -52.417 -6.547 1.00 46.50 195 HIS A C 1
ATOM 1445 O O . HIS A 1 195 ? -30.548 -52.203 -7.103 1.00 46.50 195 HIS A O 1
ATOM 1451 N N . ARG A 1 196 ? -29.280 -52.078 -5.257 1.00 47.59 196 ARG A N 1
ATOM 1452 C CA . ARG A 1 196 ? -30.318 -51.500 -4.369 1.00 47.59 196 ARG A CA 1
ATOM 1453 C C . ARG A 1 196 ? -30.324 -49.954 -4.365 1.00 47.59 196 ARG A C 1
ATOM 1455 O O . ARG A 1 196 ? -29.303 -49.354 -4.026 1.00 47.59 196 ARG A O 1
ATOM 1462 N N . PRO A 1 197 ? -31.462 -49.276 -4.628 1.00 48.81 197 PRO A N 1
ATOM 1463 C CA . PRO A 1 197 ? -31.593 -47.829 -4.423 1.00 48.81 197 PRO A CA 1
ATOM 1464 C C . PRO A 1 197 ? -31.632 -47.451 -2.928 1.00 48.81 197 PRO A C 1
ATOM 1466 O O . PRO A 1 197 ? -32.141 -48.204 -2.098 1.00 48.81 197 PRO A O 1
ATOM 1469 N N . SER A 1 198 ? -31.141 -46.252 -2.578 1.00 46.47 198 SER A N 1
ATOM 1470 C CA . SER A 1 198 ? -31.223 -45.715 -1.207 1.00 46.47 198 SER A CA 1
ATOM 1471 C C . SER A 1 198 ? -32.502 -44.888 -1.020 1.00 46.47 198 SER A C 1
ATOM 1473 O O . SER A 1 198 ? -32.682 -43.837 -1.641 1.00 46.47 198 SER A O 1
ATOM 1475 N N . ILE A 1 199 ? -33.412 -45.361 -0.167 1.00 51.75 199 ILE A N 1
ATOM 1476 C CA . ILE A 1 199 ? -34.707 -44.718 0.097 1.00 51.75 199 ILE A CA 1
ATOM 1477 C C . ILE A 1 199 ? -34.687 -44.179 1.529 1.00 51.75 199 ILE A C 1
ATOM 1479 O O . ILE A 1 199 ? -34.414 -44.924 2.468 1.00 51.75 199 ILE A O 1
ATOM 1483 N N . ARG A 1 200 ? -34.952 -42.879 1.712 1.00 45.56 200 ARG A N 1
ATOM 1484 C CA . ARG A 1 200 ? -35.030 -42.247 3.041 1.00 45.56 200 ARG A CA 1
ATOM 1485 C C . ARG A 1 200 ? -36.433 -41.682 3.259 1.00 45.56 200 ARG A C 1
ATOM 1487 O O . ARG A 1 200 ? -36.803 -40.694 2.630 1.00 45.56 200 ARG A O 1
ATOM 1494 N N . MET A 1 201 ? -37.187 -42.283 4.171 1.00 50.34 201 MET A N 1
ATOM 1495 C CA . MET A 1 201 ? -38.534 -41.841 4.549 1.00 50.34 201 MET A CA 1
ATOM 1496 C C . MET A 1 201 ? -38.468 -40.828 5.698 1.00 50.34 201 MET A C 1
ATOM 1498 O O . MET A 1 201 ? -37.617 -40.945 6.579 1.00 50.34 201 MET A O 1
ATOM 1502 N N . SER A 1 202 ? -39.378 -39.853 5.727 1.00 44.88 202 SER A N 1
ATOM 1503 C CA . SER A 1 202 ? -39.627 -39.037 6.924 1.00 44.88 202 SER A CA 1
ATOM 1504 C C . SER A 1 202 ? -41.011 -39.355 7.502 1.00 44.88 202 SER A C 1
ATOM 1506 O O . SER A 1 202 ? -42.000 -38.762 7.078 1.00 44.88 202 SER A O 1
ATOM 1508 N N . GLY A 1 203 ? -41.050 -40.285 8.467 1.00 46.91 203 GLY A N 1
ATOM 1509 C CA . GLY A 1 203 ? -42.225 -40.674 9.263 1.00 46.91 203 GLY A CA 1
ATOM 1510 C C . GLY A 1 203 ? -43.193 -41.635 8.556 1.00 46.91 203 GLY A C 1
ATOM 1511 O O . GLY A 1 203 ? -43.851 -41.224 7.611 1.00 46.91 203 GLY A O 1
ATOM 1512 N N . GLY A 1 204 ? -43.295 -42.880 9.040 1.00 40.59 204 GLY A N 1
ATOM 1513 C CA . GLY A 1 204 ? -44.227 -43.927 8.577 1.00 40.59 204 GLY A CA 1
ATOM 1514 C C . GLY A 1 204 ? -43.626 -45.343 8.679 1.00 40.59 204 GLY A C 1
ATOM 1515 O O . GLY A 1 204 ? -42.415 -45.488 8.517 1.00 40.59 204 GLY A O 1
ATOM 1516 N N . LEU A 1 205 ? -44.449 -46.354 8.989 1.00 33.78 205 LEU A N 1
ATOM 1517 C CA . LEU A 1 205 ? -44.065 -47.758 9.234 1.00 33.78 205 LEU A CA 1
ATOM 1518 C C . LEU A 1 205 ? -43.769 -48.498 7.909 1.00 33.78 205 LEU A C 1
ATOM 1520 O O . LEU A 1 205 ? -44.452 -48.276 6.913 1.00 33.78 205 LEU A O 1
ATOM 1524 N N . LEU A 1 206 ? -42.729 -49.337 7.889 1.00 36.28 206 LEU A N 1
ATOM 1525 C CA . LEU A 1 206 ? -42.247 -50.087 6.719 1.00 36.28 206 LEU A CA 1
ATOM 1526 C C . LEU A 1 206 ? -42.798 -51.523 6.782 1.00 36.28 206 LEU A C 1
ATOM 1528 O O . LEU A 1 206 ? -42.349 -52.295 7.626 1.00 36.28 206 LEU A O 1
ATOM 1532 N N . GLU A 1 207 ? -43.732 -51.902 5.906 1.00 32.47 207 GLU A N 1
ATOM 1533 C CA . GLU A 1 207 ? -44.068 -53.316 5.678 1.00 32.47 207 GLU A CA 1
ATOM 1534 C C . GLU A 1 207 ? -43.259 -53.848 4.489 1.00 32.47 207 GLU A C 1
ATOM 1536 O O . GLU A 1 207 ? -43.427 -53.416 3.351 1.00 32.47 207 GLU A O 1
ATOM 1541 N N . ILE A 1 208 ? -42.353 -54.790 4.759 1.00 34.12 208 ILE A N 1
ATOM 1542 C CA . ILE A 1 208 ? -41.691 -55.611 3.741 1.00 34.12 208 ILE A CA 1
ATOM 1543 C C . ILE A 1 208 ? -42.247 -57.021 3.927 1.00 34.12 208 ILE A C 1
ATOM 1545 O O . ILE A 1 208 ? -41.951 -57.657 4.936 1.00 34.12 208 ILE A O 1
ATOM 1549 N N . LEU A 1 209 ? -43.055 -57.512 2.986 1.00 28.14 209 LEU A N 1
ATOM 1550 C CA . LEU A 1 209 ? -43.554 -58.888 3.036 1.00 28.14 209 LEU A CA 1
ATOM 1551 C C . LEU A 1 209 ? -42.398 -59.872 2.762 1.00 28.14 209 LEU A C 1
ATOM 1553 O O . LEU A 1 209 ? -41.777 -59.784 1.698 1.00 28.14 209 LEU A O 1
ATOM 1557 N N . PRO A 1 210 ? -42.082 -60.808 3.679 1.00 25.78 210 PRO A N 1
ATOM 1558 C CA . PRO A 1 210 ? -41.093 -61.845 3.422 1.00 25.78 210 PRO A CA 1
ATOM 1559 C C . PRO A 1 210 ? -41.677 -62.979 2.567 1.00 25.78 210 PRO A C 1
ATOM 1561 O O . PRO A 1 210 ? -42.869 -63.288 2.622 1.00 25.78 210 PRO A O 1
ATOM 1564 N N . LEU A 1 211 ? -40.799 -63.622 1.792 1.00 26.52 211 LEU A N 1
ATOM 1565 C CA . LEU A 1 211 ? -41.086 -64.850 1.052 1.00 26.52 211 LEU A CA 1
ATOM 1566 C C . LEU A 1 211 ? -41.551 -65.954 2.012 1.00 26.52 211 LEU A C 1
ATOM 1568 O O . LEU A 1 211 ? -40.936 -66.211 3.045 1.00 26.52 211 LEU A O 1
ATOM 1572 N N . SER A 1 212 ? -42.642 -66.611 1.636 1.00 31.20 212 SER A N 1
ATOM 1573 C CA . SER A 1 212 ? -43.238 -67.747 2.332 1.00 31.20 212 SER A CA 1
ATOM 1574 C C . SER A 1 212 ? -42.252 -68.901 2.535 1.00 31.20 212 SER A C 1
ATOM 1576 O O . SER A 1 212 ? -41.668 -69.372 1.561 1.00 31.20 212 SER A O 1
ATOM 1578 N N . ASN A 1 213 ? -42.153 -69.418 3.764 1.00 27.00 213 ASN A N 1
ATOM 1579 C CA . ASN A 1 213 ? -42.240 -70.854 4.068 1.00 27.00 213 ASN A CA 1
ATOM 1580 C C . ASN A 1 213 ? -42.344 -71.074 5.586 1.00 27.00 213 ASN A C 1
ATOM 1582 O O . ASN A 1 213 ? -41.666 -70.419 6.371 1.00 27.00 213 ASN A O 1
ATOM 1586 N N . GLY A 1 214 ? -43.270 -71.948 5.983 1.00 27.72 214 GLY A N 1
ATOM 1587 C CA . GLY A 1 214 ? -43.728 -72.084 7.363 1.00 27.72 214 GLY A CA 1
ATOM 1588 C C . GLY A 1 214 ? -42.841 -72.929 8.274 1.00 27.72 214 GLY A C 1
ATOM 1589 O O . GLY A 1 214 ? -41.943 -73.624 7.817 1.00 27.72 214 GLY A O 1
ATOM 1590 N N . LEU A 1 215 ? -43.163 -72.887 9.569 1.00 25.00 215 LEU A N 1
ATOM 1591 C CA . LEU A 1 215 ? -43.369 -74.039 10.453 1.00 25.00 215 LEU A CA 1
ATOM 1592 C C . LEU A 1 215 ? -43.858 -73.543 11.825 1.00 25.00 215 LEU A C 1
ATOM 1594 O O . LEU A 1 215 ? -43.537 -72.448 12.275 1.00 25.00 215 LEU A O 1
ATOM 1598 N N . SER A 1 216 ? -44.701 -74.362 12.445 1.00 28.62 216 SER A N 1
ATOM 1599 C CA . SER A 1 216 ? -45.422 -74.132 13.697 1.00 28.62 216 SER A CA 1
ATOM 1600 C C . SER A 1 216 ? -44.519 -73.956 14.920 1.00 28.62 216 SER A C 1
ATOM 1602 O O . SER A 1 216 ? -43.540 -74.689 15.039 1.00 28.62 216 SER A O 1
ATOM 1604 N N . SER A 1 217 ? -44.960 -73.174 15.911 1.00 23.86 217 SER A N 1
ATOM 1605 C CA . SER A 1 217 ? -45.066 -73.636 17.308 1.00 23.86 217 SER A CA 1
ATOM 1606 C C . SER A 1 217 ? -45.896 -72.675 18.160 1.00 23.86 217 SER A C 1
ATOM 1608 O O . SER A 1 217 ? -45.845 -71.461 18.015 1.00 23.86 217 SER A O 1
ATOM 1610 N N . SER A 1 218 ? -46.709 -73.293 19.007 1.00 27.58 218 SER A N 1
ATOM 1611 C CA . SER A 1 218 ? -47.674 -72.732 19.947 1.00 27.58 218 SER A CA 1
ATOM 1612 C C . SER A 1 218 ? -46.970 -72.163 21.177 1.00 27.58 218 SER A C 1
ATOM 1614 O O . SER A 1 218 ? -46.177 -72.896 21.751 1.00 27.58 218 SER A O 1
ATOM 1616 N N . GLU A 1 219 ? -47.371 -70.987 21.672 1.00 26.02 219 GLU A N 1
ATOM 1617 C CA . GLU A 1 219 ? -47.469 -70.744 23.120 1.00 26.02 219 GLU A CA 1
ATOM 1618 C C . GLU A 1 219 ? -48.357 -69.542 23.475 1.00 26.02 219 GLU A C 1
ATOM 1620 O O . GLU A 1 219 ? -48.670 -68.688 22.650 1.00 26.02 219 GLU A O 1
ATOM 1625 N N . ARG A 1 220 ? -48.892 -69.611 24.694 1.00 25.72 220 ARG A N 1
ATOM 1626 C CA . ARG A 1 220 ? -50.199 -69.116 25.131 1.00 25.72 220 ARG A CA 1
ATOM 1627 C C . ARG A 1 220 ? -50.215 -67.654 25.582 1.00 25.72 220 ARG A C 1
ATOM 1629 O O . ARG A 1 220 ? -49.253 -67.131 26.122 1.00 25.72 220 ARG A O 1
ATOM 1636 N N . MET A 1 221 ? -51.416 -67.106 25.428 1.00 26.78 221 MET A N 1
ATOM 1637 C CA . MET A 1 221 ? -52.015 -65.897 25.994 1.00 26.78 221 MET A CA 1
ATOM 1638 C C . MET A 1 221 ? -51.603 -65.554 27.437 1.00 26.78 221 MET A C 1
ATOM 1640 O O . MET A 1 221 ? -51.639 -66.413 28.319 1.00 26.78 221 MET A O 1
ATOM 1644 N N . SER A 1 222 ? -51.440 -64.255 27.688 1.00 28.08 222 SER A N 1
ATOM 1645 C CA . SER A 1 222 ? -51.984 -63.597 28.880 1.00 28.08 222 SER A CA 1
ATOM 1646 C C . SER A 1 222 ? -52.470 -62.196 28.497 1.00 28.08 222 SER A C 1
ATOM 1648 O O . SER A 1 222 ? -51.697 -61.402 27.965 1.00 28.08 222 SER A O 1
ATOM 1650 N N . ASP A 1 223 ? -53.766 -61.973 28.723 1.00 36.91 223 ASP A N 1
ATOM 1651 C CA . ASP A 1 223 ? -54.502 -60.710 28.634 1.00 36.91 223 ASP A CA 1
ATOM 1652 C C . ASP A 1 223 ? -53.767 -59.547 29.311 1.00 36.91 223 ASP A C 1
ATOM 1654 O O . ASP A 1 223 ? -53.372 -59.674 30.467 1.00 36.91 223 ASP A O 1
ATOM 1658 N N . ASP A 1 224 ? -53.689 -58.400 28.631 1.00 32.03 224 ASP A N 1
ATOM 1659 C CA . ASP A 1 224 ? -54.133 -57.138 29.231 1.00 32.03 224 ASP A CA 1
ATOM 1660 C C . ASP A 1 224 ? -54.431 -56.082 28.145 1.00 32.03 224 ASP A C 1
ATOM 1662 O O . ASP A 1 224 ? -53.649 -55.849 27.226 1.00 32.03 224 ASP A O 1
ATOM 1666 N N . LEU A 1 225 ? -55.640 -55.526 28.252 1.00 37.81 225 LEU A N 1
ATOM 1667 C CA . LEU A 1 225 ? -56.333 -54.499 27.461 1.00 37.81 225 LEU A CA 1
ATOM 1668 C C . LEU A 1 225 ? -55.596 -53.835 26.273 1.00 37.81 225 LEU A C 1
ATOM 1670 O O . LEU A 1 225 ? -54.794 -52.919 26.432 1.00 37.81 225 LEU A O 1
ATOM 1674 N N . LEU A 1 226 ? -56.031 -54.186 25.057 1.00 35.88 226 LEU A N 1
ATOM 1675 C CA . LEU A 1 226 ? -55.787 -53.423 23.829 1.00 35.88 226 LEU A CA 1
ATOM 1676 C C . LEU A 1 226 ? -56.575 -52.098 23.839 1.00 35.88 226 LEU A C 1
ATOM 1678 O O . LEU A 1 226 ? -57.793 -52.093 23.642 1.00 35.88 226 LEU A O 1
ATOM 1682 N N . GLU A 1 227 ? -55.878 -50.970 23.993 1.00 46.47 227 GLU A N 1
ATOM 1683 C CA . GLU A 1 227 ? -56.356 -49.682 23.481 1.00 46.47 227 GLU A CA 1
ATOM 1684 C C . GLU A 1 227 ? -56.337 -49.717 21.945 1.00 46.47 227 GLU A C 1
ATOM 1686 O O . GLU A 1 227 ? -55.342 -50.069 21.309 1.00 46.47 227 GLU A O 1
ATOM 1691 N N . ILE A 1 228 ? -57.475 -49.381 21.343 1.00 45.66 228 ILE A N 1
ATOM 1692 C CA . ILE A 1 228 ? -57.667 -49.309 19.893 1.00 45.66 228 ILE A CA 1
ATOM 1693 C C . ILE A 1 228 ? -56.725 -48.221 19.332 1.00 45.66 228 ILE A C 1
ATOM 1695 O O . ILE A 1 228 ? -56.738 -47.106 19.859 1.00 45.66 228 ILE A O 1
ATOM 1699 N N . PRO A 1 229 ? -55.924 -48.479 18.276 1.00 51.19 229 PRO A N 1
ATOM 1700 C CA . PRO A 1 229 ? -55.045 -47.460 17.704 1.00 51.19 229 PRO A CA 1
ATOM 1701 C C . PRO A 1 229 ? -55.869 -46.279 17.158 1.00 51.19 229 PRO A C 1
ATOM 1703 O O . PRO A 1 229 ? -56.908 -46.509 16.528 1.00 51.19 229 PRO A O 1
ATOM 1706 N N . PRO A 1 230 ? -55.433 -45.021 17.373 1.00 53.38 230 PRO A N 1
ATOM 1707 C CA . PRO A 1 230 ? -56.186 -43.852 16.940 1.00 53.38 230 PRO A CA 1
ATOM 1708 C C . PRO A 1 230 ? -56.354 -43.864 15.420 1.00 53.38 230 PRO A C 1
ATOM 1710 O O . PRO A 1 230 ? -55.420 -44.143 14.664 1.00 53.38 230 PRO A O 1
ATOM 1713 N N . VAL A 1 231 ? -57.573 -43.560 14.981 1.00 60.00 231 VAL A N 1
ATOM 1714 C CA . VAL A 1 231 ? -57.983 -43.522 13.572 1.00 60.00 231 VAL A CA 1
ATOM 1715 C C . VAL A 1 231 ? -57.019 -42.602 12.792 1.00 60.00 231 VAL A C 1
ATOM 1717 O O . VAL A 1 231 ? -56.643 -41.560 13.331 1.00 60.00 231 VAL A O 1
ATOM 1720 N N . PRO A 1 232 ? -56.628 -42.893 11.531 1.00 72.50 232 PRO A N 1
ATOM 1721 C CA . PRO A 1 232 ? -55.639 -42.102 10.769 1.00 72.50 232 PRO A CA 1
ATOM 1722 C C . PRO A 1 232 ? -55.867 -40.579 10.786 1.00 72.50 232 PRO A C 1
ATOM 1724 O O . PRO A 1 232 ? -54.931 -39.782 10.845 1.00 72.50 232 PRO A O 1
ATOM 1727 N N . ARG A 1 233 ? -57.136 -40.162 10.836 1.00 73.06 233 ARG A N 1
ATOM 1728 C CA . ARG A 1 233 ? -57.561 -38.760 10.952 1.00 73.06 233 ARG A CA 1
ATOM 1729 C C . ARG A 1 233 ? -57.123 -38.091 12.259 1.00 73.06 233 ARG A C 1
ATOM 1731 O O . ARG A 1 233 ? -56.786 -36.911 12.274 1.00 73.06 233 ARG A O 1
ATOM 1738 N N . GLU A 1 234 ? -57.132 -38.828 13.356 1.00 79.94 234 GLU A N 1
ATOM 1739 C CA . GLU A 1 234 ? -56.791 -38.338 14.689 1.00 79.94 234 GLU A CA 1
ATOM 1740 C C . GLU A 1 234 ? -55.278 -38.135 14.821 1.00 79.94 234 GLU A C 1
ATOM 1742 O O . GLU A 1 234 ? -54.821 -37.104 15.320 1.00 79.94 234 GLU A O 1
ATOM 1747 N N . LEU A 1 235 ? -54.495 -39.037 14.223 1.00 81.19 235 LEU A N 1
ATOM 1748 C CA . LEU A 1 235 ? -53.052 -38.877 14.071 1.00 81.19 235 LEU A CA 1
ATOM 1749 C C . LEU A 1 235 ? -52.700 -37.675 13.172 1.00 81.19 235 LEU A C 1
ATOM 1751 O O . LEU A 1 235 ? -51.763 -36.929 13.469 1.00 81.19 235 LEU A O 1
ATOM 1755 N N . ALA A 1 236 ? -53.450 -37.435 12.091 1.00 81.19 236 ALA A N 1
ATOM 1756 C CA . ALA A 1 236 ? -53.265 -36.257 11.238 1.00 81.19 236 ALA A CA 1
ATOM 1757 C C . ALA A 1 236 ? -53.518 -34.941 12.001 1.00 81.19 236 ALA A C 1
ATOM 1759 O O . ALA A 1 236 ? -52.716 -34.007 11.908 1.00 81.19 236 ALA A O 1
ATOM 1760 N N . ILE A 1 237 ? -54.568 -34.889 12.829 1.00 87.12 237 ILE A N 1
ATOM 1761 C CA . ILE A 1 237 ? -54.885 -33.732 13.685 1.00 87.12 237 ILE A CA 1
ATOM 1762 C C . ILE A 1 237 ? -53.778 -33.491 14.720 1.00 87.12 237 ILE A C 1
ATOM 1764 O O . ILE A 1 237 ? -53.349 -32.350 14.916 1.00 87.12 237 ILE A O 1
ATOM 1768 N N . GLN A 1 238 ? -53.265 -34.550 15.351 1.00 85.56 238 GLN A N 1
ATOM 1769 C CA . GLN A 1 238 ? -52.158 -34.443 16.307 1.00 85.56 238 GLN A CA 1
ATOM 1770 C C . GLN A 1 238 ? -50.878 -33.914 15.646 1.00 85.56 238 GLN A C 1
ATOM 1772 O O . GLN A 1 238 ? -50.222 -33.025 16.193 1.00 85.56 238 GLN A O 1
ATOM 1777 N N . ASN A 1 239 ? -50.561 -34.387 14.438 1.00 86.06 239 ASN A N 1
ATOM 1778 C CA . ASN A 1 239 ? -49.415 -33.899 13.670 1.00 86.06 239 ASN A CA 1
ATOM 1779 C C . ASN A 1 239 ? -49.562 -32.417 13.278 1.00 86.06 239 ASN A C 1
ATOM 1781 O O . ASN A 1 239 ? -48.602 -31.654 13.400 1.00 86.06 239 ASN A O 1
ATOM 1785 N N . ALA A 1 240 ? -50.755 -31.986 12.855 1.00 87.56 240 ALA A N 1
ATOM 1786 C CA . ALA A 1 240 ? -51.027 -30.585 12.524 1.00 87.56 240 ALA A CA 1
ATOM 1787 C C . ALA A 1 240 ? -50.903 -29.673 13.755 1.00 87.56 240 ALA A C 1
ATOM 1789 O O . ALA A 1 240 ? -50.269 -28.619 13.690 1.00 87.56 240 ALA A O 1
ATOM 1790 N N . LYS A 1 241 ? -51.425 -30.105 14.909 1.00 88.62 241 LYS A N 1
ATOM 1791 C CA . LYS A 1 241 ? -51.280 -29.373 16.175 1.00 88.62 241 LYS A CA 1
ATOM 1792 C C . LYS A 1 241 ? -49.814 -29.250 16.595 1.00 88.62 241 LYS A C 1
ATOM 1794 O O . LYS A 1 241 ? -49.371 -28.158 16.939 1.00 88.62 241 LYS A O 1
ATOM 1799 N N . ALA A 1 242 ? -49.047 -30.338 16.515 1.00 86.44 242 ALA A N 1
ATOM 1800 C CA . ALA A 1 242 ? -47.616 -30.328 16.815 1.00 86.44 242 ALA A CA 1
ATOM 1801 C C . ALA A 1 242 ? -46.827 -29.397 15.876 1.00 86.44 242 ALA A C 1
ATOM 1803 O O . ALA A 1 242 ? -45.872 -28.751 16.302 1.00 86.44 242 ALA A O 1
ATOM 1804 N N . TYR A 1 243 ? -47.238 -29.284 14.609 1.00 86.50 243 TYR A N 1
ATOM 1805 C CA . TYR A 1 243 ? -46.647 -28.340 13.662 1.00 86.50 243 TYR A CA 1
ATOM 1806 C C . TYR A 1 243 ? -46.926 -26.877 14.038 1.00 86.50 243 TYR A C 1
ATOM 1808 O O . TYR A 1 243 ? -45.999 -26.069 14.043 1.00 86.50 243 TYR A O 1
ATOM 1816 N N . LEU A 1 244 ? -48.168 -26.543 14.406 1.00 86.88 244 LEU A N 1
ATOM 1817 C CA . LEU A 1 244 ? -48.559 -25.182 14.801 1.00 86.88 244 LEU A CA 1
ATOM 1818 C C . LEU A 1 244 ? -47.935 -24.732 16.134 1.00 86.88 244 LEU A C 1
ATOM 1820 O O . LEU A 1 244 ? -47.784 -23.531 16.360 1.00 86.88 244 LEU A O 1
ATOM 1824 N N . LEU A 1 245 ? -47.561 -25.681 16.998 1.00 86.75 245 LEU A N 1
ATOM 1825 C CA . LEU A 1 245 ? -46.890 -25.438 18.281 1.00 86.75 245 LEU A CA 1
ATOM 1826 C C . LEU A 1 245 ? -45.375 -25.194 18.159 1.00 86.75 245 LEU A C 1
ATOM 1828 O O . LEU A 1 245 ? -44.735 -24.861 19.155 1.00 86.75 245 LEU A O 1
ATOM 1832 N N . LYS A 1 246 ? -44.784 -25.318 16.963 1.00 84.88 246 LYS A N 1
ATOM 1833 C CA . LYS A 1 246 ? -43.368 -24.982 16.757 1.00 84.88 246 LYS A CA 1
ATOM 1834 C C . LYS A 1 246 ? -43.132 -23.490 16.984 1.00 84.88 246 LYS A C 1
ATOM 1836 O O . LYS A 1 246 ? -43.847 -22.651 16.437 1.00 84.88 246 LYS A O 1
ATOM 1841 N N . THR A 1 247 ? -42.113 -23.164 17.767 1.00 82.12 247 THR A N 1
ATOM 1842 C CA . THR A 1 247 ? -41.687 -21.787 18.018 1.00 82.12 247 THR A CA 1
ATOM 1843 C C . THR A 1 247 ? -40.750 -21.304 16.911 1.00 82.12 247 THR A C 1
ATOM 1845 O O . THR A 1 247 ? -39.908 -22.054 16.421 1.00 82.12 247 THR A O 1
ATOM 1848 N N . GLY A 1 248 ? -40.899 -20.043 16.496 1.00 68.69 248 GLY A N 1
ATOM 1849 C CA . GLY A 1 248 ? -39.914 -19.387 15.630 1.00 68.69 248 GLY A CA 1
ATOM 1850 C C . GLY A 1 248 ? -38.671 -18.963 16.420 1.00 68.69 248 GLY A C 1
ATOM 1851 O O . GLY A 1 248 ? -38.817 -18.412 17.513 1.00 68.69 248 GLY A O 1
ATOM 1852 N N . GLU A 1 249 ? -37.477 -19.178 15.854 1.00 61.09 249 GLU A N 1
ATOM 1853 C CA . GLU A 1 249 ? -36.162 -18.919 16.481 1.00 61.09 249 GLU A CA 1
ATOM 1854 C C . GLU A 1 249 ? -35.972 -17.466 16.951 1.00 61.09 249 GLU A C 1
ATOM 1856 O O . GLU A 1 249 ? -35.276 -17.227 17.930 1.00 61.09 249 GLU A O 1
ATOM 1861 N N . SER A 1 250 ? -36.637 -16.496 16.314 1.00 59.09 250 SER A N 1
ATOM 1862 C CA . SER A 1 250 ? -36.477 -15.068 16.617 1.00 59.09 250 SER A CA 1
ATOM 1863 C C . SER A 1 250 ? -37.451 -14.504 17.659 1.00 59.09 250 SER A C 1
ATOM 1865 O O . SER A 1 250 ? -37.109 -13.557 18.358 1.00 59.09 250 SER A O 1
ATOM 1867 N N . ASN A 1 251 ? -38.662 -15.063 17.789 1.00 62.16 251 ASN A N 1
ATOM 1868 C CA . ASN A 1 251 ? -39.739 -14.464 18.599 1.00 62.16 251 ASN A CA 1
ATOM 1869 C C . ASN A 1 251 ? -40.274 -15.374 19.716 1.00 62.16 251 ASN A C 1
ATOM 1871 O O . ASN A 1 251 ? -41.125 -14.935 20.502 1.00 62.16 251 ASN A O 1
ATOM 1875 N N . GLY A 1 252 ? -39.845 -16.644 19.775 1.00 69.69 252 GLY A N 1
ATOM 1876 C CA . GLY A 1 252 ? -40.291 -17.611 20.787 1.00 69.69 252 GLY A CA 1
ATOM 1877 C C . GLY A 1 252 ? -41.818 -17.772 20.861 1.00 69.69 252 GLY A C 1
ATOM 1878 O O . GLY A 1 252 ? -42.370 -18.040 21.926 1.00 69.69 252 GLY A O 1
ATOM 1879 N N . LEU A 1 253 ? -42.533 -17.488 19.769 1.00 76.62 253 LEU A N 1
ATOM 1880 C CA . LEU A 1 253 ? -43.994 -17.543 19.669 1.00 76.62 253 LEU A CA 1
ATOM 1881 C C . LEU A 1 253 ? -44.360 -18.702 18.744 1.00 76.62 253 LEU A C 1
ATOM 1883 O O . LEU A 1 253 ? -43.809 -18.802 17.646 1.00 76.62 253 LEU A O 1
ATOM 1887 N N . SER A 1 254 ? -45.278 -19.559 19.189 1.00 85.44 254 SER A N 1
ATOM 1888 C CA . SER A 1 254 ? -45.891 -20.560 18.323 1.00 85.44 254 SER A CA 1
ATOM 1889 C C . SER A 1 254 ? -47.088 -19.956 17.584 1.00 85.44 254 SER A C 1
ATOM 1891 O O . SER A 1 254 ? -47.777 -19.068 18.100 1.00 85.44 254 SER A O 1
ATOM 1893 N N . LEU A 1 255 ? -47.351 -20.423 16.363 1.00 86.50 255 LEU A N 1
ATOM 1894 C CA . LEU A 1 255 ? -48.515 -19.971 15.593 1.00 86.50 255 LEU A CA 1
ATOM 1895 C C . LEU A 1 255 ? -49.823 -20.343 16.306 1.00 86.50 255 LEU A C 1
ATOM 1897 O O . LEU A 1 255 ? -50.784 -19.575 16.277 1.00 86.50 255 LEU A O 1
ATOM 1901 N N . TYR A 1 256 ? -49.828 -21.488 16.990 1.00 88.31 256 TYR A N 1
ATOM 1902 C CA . TYR A 1 256 ? -50.942 -21.955 17.804 1.00 88.31 256 TYR A CA 1
ATOM 1903 C C . TYR A 1 256 ? -51.307 -20.956 18.911 1.00 88.31 256 TYR A C 1
ATOM 1905 O O . TYR A 1 256 ? -52.462 -20.545 19.003 1.00 88.31 256 TYR A O 1
ATOM 1913 N N . ASP A 1 257 ? -50.331 -20.507 19.705 1.00 87.31 257 ASP A N 1
ATOM 1914 C CA . ASP A 1 257 ? -50.584 -19.575 20.813 1.00 87.31 257 ASP A CA 1
ATOM 1915 C C . ASP A 1 257 ? -51.018 -18.194 20.317 1.00 87.31 257 ASP A C 1
ATOM 1917 O O . ASP A 1 257 ? -51.819 -17.518 20.966 1.00 87.31 257 ASP A O 1
ATOM 1921 N N . HIS A 1 258 ? -50.489 -17.760 19.168 1.00 87.94 258 HIS A N 1
ATOM 1922 C CA . HIS A 1 258 ? -50.882 -16.497 18.544 1.00 87.94 258 HIS A CA 1
ATOM 1923 C C . HIS A 1 258 ? -52.344 -16.525 18.101 1.00 87.94 258 HIS A C 1
ATOM 1925 O O . HIS A 1 258 ? -53.125 -15.661 18.492 1.00 87.94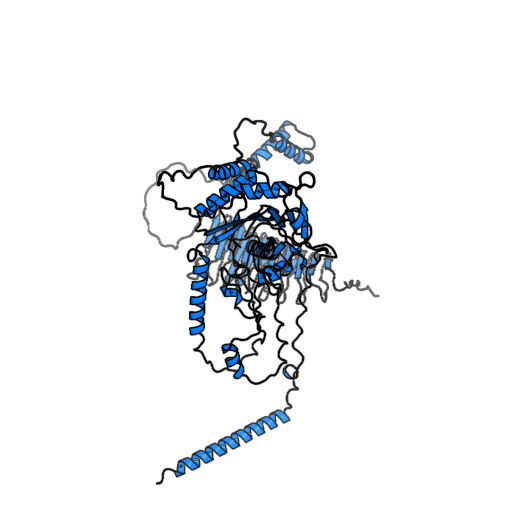 258 HIS A O 1
ATOM 1931 N N . LEU A 1 259 ? -52.729 -17.545 17.329 1.00 89.62 259 LEU A N 1
ATOM 1932 C CA . LEU A 1 259 ? -54.101 -17.697 16.848 1.00 89.62 259 LEU A CA 1
ATOM 1933 C C . LEU A 1 259 ? -55.081 -17.907 18.001 1.00 89.62 259 LEU A C 1
ATOM 1935 O O . LEU A 1 259 ? -56.151 -17.308 17.987 1.00 89.62 259 LEU A O 1
ATOM 1939 N N . ALA A 1 260 ? -54.704 -18.681 19.023 1.00 89.12 260 ALA A N 1
ATOM 1940 C CA . ALA A 1 260 ? -55.518 -18.851 20.220 1.00 89.12 260 ALA A CA 1
ATOM 1941 C C . ALA A 1 260 ? -55.808 -17.502 20.893 1.00 89.12 260 ALA A C 1
ATOM 1943 O O . ALA A 1 260 ? -56.963 -17.206 21.165 1.00 89.12 260 ALA A O 1
ATOM 1944 N N . LYS A 1 261 ? -54.799 -16.641 21.077 1.00 86.88 261 LYS A N 1
ATOM 1945 C CA . LYS A 1 261 ? -54.981 -15.308 21.678 1.00 86.88 261 LYS A CA 1
ATOM 1946 C C . LYS A 1 261 ? -55.849 -14.377 20.841 1.00 86.88 261 LYS A C 1
ATOM 1948 O O . LYS A 1 261 ? -56.689 -13.679 21.400 1.00 86.88 261 LYS A O 1
ATOM 1953 N N . VAL A 1 262 ? -55.651 -14.362 19.522 1.00 89.75 262 VAL A N 1
ATOM 1954 C CA . VAL A 1 262 ? -56.472 -13.547 18.612 1.00 89.75 262 VAL A CA 1
ATOM 1955 C C . VAL A 1 262 ? -57.926 -14.015 18.655 1.00 89.75 262 VAL A C 1
ATOM 1957 O O . VAL A 1 262 ? -58.825 -13.193 18.800 1.00 89.75 262 VAL A O 1
ATOM 1960 N N . LEU A 1 263 ? -58.163 -15.330 18.615 1.00 89.88 263 LEU A N 1
ATOM 1961 C CA . LEU A 1 263 ? -59.504 -15.905 18.715 1.00 89.88 263 LEU A CA 1
ATOM 1962 C C . LEU A 1 263 ? -60.148 -15.643 20.081 1.00 89.88 263 LEU A C 1
ATOM 1964 O O . LEU A 1 263 ? -61.319 -15.281 20.121 1.00 89.88 263 LEU A O 1
ATOM 1968 N N . THR A 1 264 ? -59.406 -15.761 21.186 1.00 89.44 264 THR A N 1
ATOM 1969 C CA . THR A 1 264 ? -59.903 -15.397 22.523 1.00 89.44 264 THR A CA 1
ATOM 1970 C C . THR A 1 264 ? -60.333 -13.930 22.561 1.00 89.44 264 THR A C 1
ATOM 1972 O O . THR A 1 264 ? -61.455 -13.646 22.962 1.00 89.44 264 THR A O 1
ATOM 1975 N N . LYS A 1 265 ? -59.509 -13.009 22.039 1.00 87.06 265 LYS A N 1
ATOM 1976 C CA . LYS A 1 265 ? -59.836 -11.573 21.994 1.00 87.06 265 LYS A CA 1
ATOM 1977 C C . LYS A 1 265 ? -61.100 -11.286 21.172 1.00 87.06 265 LYS A C 1
ATOM 1979 O O . LYS A 1 265 ? -61.951 -10.517 21.602 1.00 87.06 265 LYS A O 1
ATOM 1984 N N . ILE A 1 266 ? -61.262 -11.951 20.026 1.00 90.75 266 ILE A N 1
ATOM 1985 C CA . ILE A 1 266 ? -62.467 -11.844 19.184 1.00 90.75 266 ILE A CA 1
ATOM 1986 C C . ILE A 1 266 ? -63.716 -12.340 19.925 1.00 90.75 266 ILE A C 1
ATOM 1988 O O . ILE A 1 266 ? -64.776 -11.718 19.842 1.00 90.75 266 ILE A O 1
ATOM 1992 N N . LEU A 1 267 ? -63.603 -13.467 20.634 1.00 89.75 267 LEU A N 1
ATOM 1993 C CA . LEU A 1 267 ? -64.716 -14.062 21.375 1.00 89.75 267 LEU A CA 1
ATOM 1994 C C . LEU A 1 267 ? -65.131 -13.223 22.591 1.00 89.75 267 LEU A C 1
ATOM 1996 O O . LEU A 1 267 ? -66.323 -13.199 22.915 1.00 89.75 267 LEU A O 1
ATOM 2000 N N . ASP A 1 268 ? -64.175 -12.535 23.216 1.00 90.25 268 ASP A N 1
ATOM 2001 C CA . ASP A 1 268 ? -64.398 -11.663 24.369 1.00 90.25 268 ASP A CA 1
ATOM 2002 C C . ASP A 1 268 ? -65.000 -10.305 23.962 1.00 90.25 268 ASP A C 1
ATOM 2004 O O . ASP A 1 268 ? -65.966 -9.853 24.575 1.00 90.25 268 ASP A O 1
ATOM 2008 N N . GLU A 1 269 ? -64.474 -9.665 22.911 1.00 87.06 269 GLU A N 1
ATOM 2009 C CA . GLU A 1 269 ? -64.872 -8.306 22.497 1.00 87.06 269 GLU A CA 1
ATOM 2010 C C . GLU A 1 269 ? -66.091 -8.278 21.552 1.00 87.06 269 GLU A C 1
ATOM 2012 O O . GLU A 1 269 ? -66.743 -7.243 21.429 1.00 87.06 269 GLU A O 1
ATOM 2017 N N . ARG A 1 270 ? -66.419 -9.405 20.898 1.00 87.44 270 ARG A N 1
ATOM 2018 C CA . ARG A 1 270 ? -67.551 -9.587 19.956 1.00 87.44 270 ARG A CA 1
ATOM 2019 C C . ARG A 1 270 ? -67.821 -8.401 19.003 1.00 87.44 270 ARG A C 1
ATOM 2021 O O . ARG A 1 270 ? -68.928 -7.860 18.993 1.00 87.44 270 ARG A O 1
ATOM 2028 N N . PRO A 1 271 ? -66.843 -8.014 18.175 1.00 87.50 271 PRO A N 1
ATOM 2029 C CA . PRO A 1 271 ? -67.008 -6.927 17.215 1.00 87.50 271 PRO A CA 1
ATOM 2030 C C . PRO A 1 271 ? -67.931 -7.314 16.045 1.00 87.50 271 PRO A C 1
ATOM 2032 O O . PRO A 1 271 ? -67.991 -8.477 15.652 1.00 87.50 271 PRO A O 1
ATOM 2035 N N . GLU A 1 272 ? -68.632 -6.333 15.463 1.00 83.69 272 GLU A N 1
ATOM 2036 C CA . GLU A 1 272 ? -69.629 -6.568 14.400 1.00 83.69 272 GLU A CA 1
ATOM 2037 C C . GLU A 1 272 ? -69.003 -7.073 13.085 1.00 83.69 272 GLU A C 1
ATOM 2039 O O . GLU A 1 272 ? -69.533 -7.998 12.475 1.00 83.69 272 GLU A O 1
ATOM 2044 N N . ASN A 1 273 ? -67.838 -6.540 12.690 1.00 86.62 273 ASN A N 1
ATOM 2045 C CA . ASN A 1 273 ? -67.126 -6.914 11.459 1.00 86.62 273 ASN A CA 1
ATOM 2046 C C . ASN A 1 273 ? -65.769 -7.562 11.768 1.00 86.62 273 ASN A C 1
ATOM 2048 O O . ASN A 1 273 ? -64.715 -6.961 11.577 1.00 86.62 273 ASN A O 1
ATOM 2052 N N . VAL A 1 274 ? -65.796 -8.805 12.256 1.00 83.31 274 VAL A N 1
ATOM 2053 C CA . VAL A 1 274 ? -64.600 -9.557 12.695 1.00 83.31 274 VAL A CA 1
ATOM 2054 C C . VAL A 1 274 ? -63.571 -9.765 11.576 1.00 83.31 274 VAL A C 1
ATOM 2056 O O . VAL A 1 274 ? -62.373 -9.745 11.841 1.00 83.31 274 VAL A O 1
ATOM 2059 N N . VAL A 1 275 ? -64.025 -9.995 10.341 1.00 85.12 275 VAL A N 1
ATOM 2060 C CA . VAL A 1 275 ? -63.143 -10.333 9.209 1.00 85.12 275 VAL A CA 1
ATOM 2061 C C . VAL A 1 275 ? -62.251 -9.151 8.833 1.00 85.12 275 VAL A C 1
ATOM 2063 O O . VAL A 1 275 ? -61.049 -9.338 8.665 1.00 85.12 275 VAL A O 1
ATOM 2066 N N . ASP A 1 276 ? -62.815 -7.943 8.785 1.00 87.62 276 ASP A N 1
ATOM 2067 C CA . ASP A 1 276 ? -62.093 -6.737 8.364 1.00 87.62 276 ASP A CA 1
ATOM 2068 C C . ASP A 1 276 ? -61.027 -6.314 9.385 1.00 87.62 276 ASP A C 1
ATOM 2070 O O . ASP A 1 276 ? -59.963 -5.829 9.017 1.00 87.62 276 ASP A O 1
ATOM 2074 N N . ILE A 1 277 ? -61.282 -6.547 10.674 1.00 86.94 277 ILE A N 1
ATOM 2075 C CA . ILE A 1 277 ? -60.383 -6.155 11.773 1.00 86.94 277 ILE A CA 1
ATOM 2076 C C . ILE A 1 277 ? -59.444 -7.283 12.220 1.00 86.94 277 ILE A C 1
ATOM 2078 O O . ILE A 1 277 ? -58.657 -7.105 13.150 1.00 86.94 277 ILE A O 1
ATOM 2082 N N . PHE A 1 278 ? -59.534 -8.474 11.620 1.00 89.25 278 PHE A N 1
ATOM 2083 C CA . PHE A 1 278 ? -58.758 -9.640 12.054 1.00 89.25 278 PHE A CA 1
ATOM 2084 C C . PHE A 1 278 ? -57.246 -9.387 11.960 1.00 89.25 278 PHE A C 1
ATOM 2086 O O . PHE A 1 278 ? -56.480 -9.788 12.843 1.00 89.25 278 PHE A O 1
ATOM 2093 N N . GLU A 1 279 ? -56.812 -8.696 10.903 1.00 89.50 279 GLU A N 1
ATOM 2094 C CA . GLU A 1 279 ? -55.410 -8.316 10.712 1.00 89.50 279 GLU A CA 1
ATOM 2095 C C . GLU A 1 279 ? -54.939 -7.328 11.784 1.00 89.50 279 GLU A C 1
ATOM 2097 O O . GLU A 1 279 ? -53.855 -7.510 12.347 1.00 89.50 279 GLU A O 1
ATOM 2102 N N . ASP A 1 280 ? -55.782 -6.356 12.136 1.00 86.38 280 ASP A N 1
ATOM 2103 C CA . ASP A 1 280 ? -55.502 -5.371 13.180 1.00 86.38 280 ASP A CA 1
ATOM 2104 C C . ASP A 1 280 ? -55.433 -6.026 14.566 1.00 86.38 280 ASP A C 1
ATOM 2106 O O . ASP A 1 280 ? -54.467 -5.824 15.299 1.00 86.38 280 ASP A O 1
ATOM 2110 N N . LEU A 1 281 ? -56.362 -6.929 14.896 1.00 84.44 281 LEU A N 1
ATOM 2111 C CA . LEU A 1 281 ? -56.341 -7.681 16.157 1.00 84.44 281 LEU A CA 1
ATOM 2112 C C . LEU A 1 281 ? -55.115 -8.600 16.269 1.00 84.44 281 LEU A C 1
ATOM 2114 O O . LEU A 1 281 ? -54.519 -8.738 17.342 1.00 84.44 281 LEU A O 1
ATOM 2118 N N . SER A 1 282 ? -54.707 -9.212 15.156 1.00 88.62 282 SER A N 1
ATOM 2119 C CA . SER A 1 282 ? -53.480 -10.009 15.064 1.00 88.62 282 SER A CA 1
ATOM 2120 C C . SER A 1 282 ? -52.228 -9.151 15.252 1.00 88.62 282 SER A C 1
ATOM 2122 O O . SER A 1 282 ? -51.277 -9.571 15.922 1.00 88.62 282 SER A O 1
ATOM 2124 N N . LYS A 1 283 ? -52.222 -7.935 14.703 1.00 84.81 283 LYS A N 1
ATOM 2125 C CA . LYS A 1 283 ? -51.138 -6.963 14.859 1.00 84.81 283 LYS A CA 1
ATOM 2126 C C . LYS A 1 283 ? -51.048 -6.448 16.294 1.00 84.81 283 LYS A C 1
ATOM 2128 O O . LYS A 1 283 ? -49.954 -6.470 16.858 1.00 84.81 283 LYS A O 1
ATOM 2133 N N . ASP A 1 284 ? -52.173 -6.108 16.912 1.00 83.19 284 ASP A N 1
ATOM 2134 C CA . ASP A 1 284 ? -52.262 -5.684 18.311 1.00 83.19 284 ASP A CA 1
ATOM 2135 C C . ASP A 1 284 ? -51.774 -6.770 19.269 1.00 83.19 284 ASP A C 1
ATOM 2137 O O . ASP A 1 284 ? -51.002 -6.496 20.187 1.00 83.19 284 ASP A O 1
ATOM 2141 N N . ALA A 1 285 ? -52.162 -8.029 19.040 1.00 82.31 285 ALA A N 1
ATOM 2142 C CA . ALA A 1 285 ? -51.711 -9.155 19.857 1.00 82.31 285 ALA A CA 1
ATOM 2143 C C . ALA A 1 285 ? -50.186 -9.369 19.775 1.00 82.31 285 ALA A C 1
ATOM 2145 O O . ALA A 1 285 ? -49.561 -9.760 20.766 1.00 82.31 285 ALA A O 1
ATOM 2146 N N . LYS A 1 286 ? -49.565 -9.076 18.621 1.00 82.31 286 LYS A N 1
ATOM 2147 C CA . LYS A 1 286 ? -48.098 -9.067 18.473 1.00 82.31 286 LYS A CA 1
ATOM 2148 C C . LYS A 1 286 ? -47.471 -7.858 19.171 1.00 82.31 286 LYS A C 1
ATOM 2150 O O . LYS A 1 286 ? -46.456 -8.017 19.845 1.00 82.31 286 LYS A O 1
ATOM 2155 N N . TRP A 1 287 ? -48.084 -6.682 19.046 1.00 76.75 287 TRP A N 1
ATOM 2156 C CA . TRP A 1 287 ? -47.615 -5.430 19.649 1.00 76.75 287 TRP A CA 1
ATOM 2157 C C . TRP A 1 287 ? -47.663 -5.443 21.179 1.00 76.75 287 TRP A C 1
ATOM 2159 O O . TRP A 1 287 ? -46.690 -5.061 21.815 1.00 76.75 287 TRP A O 1
ATOM 2169 N N . LEU A 1 288 ? -48.727 -5.970 21.785 1.00 73.81 288 LEU A N 1
ATOM 2170 C CA . LEU A 1 288 ? -48.865 -6.086 23.245 1.00 73.81 288 LEU A CA 1
ATOM 2171 C C . LEU A 1 288 ? -47.807 -6.998 23.883 1.00 73.81 288 LEU A C 1
ATOM 2173 O O . LEU A 1 288 ? -47.518 -6.891 25.071 1.00 73.81 288 LEU A O 1
ATOM 2177 N N . ARG A 1 289 ? -47.221 -7.911 23.102 1.00 70.06 289 ARG A N 1
ATOM 2178 C CA . ARG A 1 289 ? -46.128 -8.783 23.543 1.00 70.06 289 ARG A CA 1
ATOM 2179 C C . ARG A 1 289 ? -44.753 -8.145 23.336 1.00 70.06 289 ARG A C 1
ATOM 2181 O O . ARG A 1 289 ? -43.787 -8.626 23.930 1.00 70.06 289 ARG A O 1
ATOM 2188 N N . PHE A 1 290 ? -44.650 -7.069 22.558 1.00 62.09 290 PHE A N 1
ATOM 2189 C CA . PHE A 1 290 ? -43.431 -6.275 22.469 1.00 62.09 290 PHE A CA 1
ATOM 2190 C C . PHE A 1 290 ? -43.246 -5.491 23.771 1.00 62.09 290 PHE A C 1
ATOM 2192 O O . PHE A 1 290 ? -43.657 -4.344 23.922 1.00 62.09 290 PHE A O 1
ATOM 2199 N N . HIS A 1 291 ? -42.619 -6.142 24.741 1.00 57.91 291 HIS A N 1
ATOM 2200 C CA . HIS A 1 291 ? -42.098 -5.470 25.914 1.00 57.91 291 HIS A CA 1
ATOM 2201 C C . HIS A 1 291 ? -40.740 -4.942 25.473 1.00 57.91 291 HIS A C 1
ATOM 2203 O O . HIS A 1 291 ? -39.823 -5.732 25.238 1.00 57.91 291 HIS A O 1
ATOM 2209 N N . LYS A 1 292 ? -40.592 -3.618 25.334 1.00 54.06 292 LYS A N 1
ATOM 2210 C CA . LYS A 1 292 ? -39.248 -3.031 25.361 1.00 54.06 292 LYS A CA 1
ATOM 2211 C C . LYS A 1 292 ? -38.620 -3.578 26.642 1.00 54.06 292 LYS A C 1
ATOM 2213 O O . LYS A 1 292 ? -39.227 -3.412 27.698 1.00 54.06 292 LYS A O 1
ATOM 2218 N N . LYS A 1 293 ? -37.507 -4.314 26.549 1.00 52.22 293 LYS A N 1
ATOM 2219 C CA . LYS A 1 293 ? -36.760 -4.798 27.719 1.00 52.22 293 LYS A CA 1
ATOM 2220 C C . LYS A 1 293 ? -36.429 -3.551 28.552 1.00 52.22 293 LYS A C 1
ATOM 2222 O O . LYS A 1 293 ? -35.516 -2.807 28.227 1.00 52.22 293 LYS A O 1
ATOM 2227 N N . LEU A 1 294 ? -37.276 -3.238 29.530 1.00 53.12 294 LEU A N 1
ATOM 2228 C CA . LEU A 1 294 ? -37.078 -2.152 30.494 1.00 53.12 294 LEU A CA 1
ATOM 2229 C C . LEU A 1 294 ? -36.229 -2.644 31.673 1.00 53.12 294 LEU A C 1
ATOM 2231 O O . LEU A 1 294 ? -35.887 -1.861 32.550 1.00 53.12 294 LEU A O 1
ATOM 2235 N N . ASP A 1 295 ? -35.903 -3.938 31.684 1.00 51.66 295 ASP A N 1
ATOM 2236 C CA . ASP A 1 295 ? -35.005 -4.552 32.644 1.00 51.66 295 ASP A CA 1
ATOM 2237 C C . ASP A 1 295 ? -33.557 -4.319 32.196 1.00 51.66 295 ASP A C 1
ATOM 2239 O O . ASP A 1 295 ? -32.988 -5.091 31.428 1.00 51.66 295 ASP A O 1
ATOM 2243 N N . THR A 1 296 ? -32.993 -3.195 32.634 1.00 56.56 296 THR A N 1
ATOM 2244 C CA . THR A 1 296 ? -31.573 -2.835 32.503 1.00 56.56 296 THR A CA 1
ATOM 2245 C C . THR A 1 296 ? -30.690 -3.537 33.547 1.00 56.56 296 THR A C 1
ATOM 2247 O O . THR A 1 296 ? -29.539 -3.150 33.709 1.00 56.56 296 THR A O 1
ATOM 2250 N N . LEU A 1 297 ? -31.224 -4.499 34.317 1.00 58.12 297 LEU A N 1
ATOM 2251 C CA . LEU A 1 297 ? -30.547 -5.139 35.458 1.00 58.12 297 LEU A CA 1
ATOM 2252 C C . LEU A 1 297 ? -30.335 -6.649 35.282 1.00 58.12 297 LEU A C 1
ATOM 2254 O O . LEU A 1 297 ? -30.031 -7.353 36.246 1.00 58.12 297 LEU A O 1
ATOM 2258 N N . ARG A 1 298 ? -30.472 -7.161 34.058 1.00 54.69 298 ARG A N 1
ATOM 2259 C CA . ARG A 1 298 ? -29.863 -8.438 33.686 1.00 54.69 298 ARG A CA 1
ATOM 2260 C C . ARG A 1 298 ? -28.645 -8.123 32.846 1.00 54.69 298 ARG A C 1
ATOM 2262 O O . ARG A 1 298 ? -28.794 -7.533 31.779 1.00 54.69 298 ARG A O 1
ATOM 2269 N N . ASP A 1 299 ? -27.485 -8.523 33.354 1.00 55.25 299 ASP A N 1
ATOM 2270 C CA . ASP A 1 299 ? -26.218 -8.570 32.632 1.00 55.25 299 ASP A CA 1
ATOM 2271 C C . ASP A 1 299 ? -26.340 -9.551 31.450 1.00 55.25 299 ASP A C 1
ATOM 2273 O O . ASP A 1 299 ? -25.765 -10.638 31.453 1.00 55.25 299 ASP A O 1
ATOM 2277 N N . ASP A 1 300 ? -27.115 -9.200 30.423 1.00 54.75 300 ASP A N 1
ATOM 2278 C CA . ASP A 1 300 ? -26.818 -9.686 29.084 1.00 54.75 300 ASP A CA 1
ATOM 2279 C C . ASP A 1 300 ? -25.514 -8.983 28.714 1.00 54.75 300 ASP A C 1
ATOM 2281 O O . ASP A 1 300 ? -25.503 -7.837 28.265 1.00 54.75 300 ASP A O 1
ATOM 2285 N N . HIS A 1 301 ? -24.405 -9.642 29.041 1.00 57.09 301 HIS A N 1
ATOM 2286 C CA . HIS A 1 301 ? -23.058 -9.167 28.781 1.00 57.09 301 HIS A CA 1
ATOM 2287 C C . HIS A 1 301 ? -22.841 -9.219 27.261 1.00 57.09 301 HIS A C 1
ATOM 2289 O O . HIS A 1 301 ? -22.235 -10.150 26.734 1.00 57.09 301 HIS A O 1
ATOM 2295 N N . GLU A 1 302 ? -23.397 -8.254 26.525 1.00 59.88 302 GLU A N 1
ATOM 2296 C CA . GLU A 1 302 ? -22.970 -7.991 25.156 1.00 59.88 302 GLU A CA 1
ATOM 2297 C C . GLU A 1 302 ? -21.515 -7.544 25.255 1.00 59.88 302 GLU A C 1
ATOM 2299 O O . GLU A 1 302 ? -21.206 -6.414 25.640 1.00 59.88 302 GLU A O 1
ATOM 2304 N N . VAL A 1 303 ? -20.602 -8.481 24.994 1.00 66.94 303 VAL A N 1
ATOM 2305 C CA . VAL A 1 303 ? -19.187 -8.169 24.862 1.00 66.94 303 VAL A CA 1
ATOM 2306 C C . VAL A 1 303 ? -19.074 -7.302 23.619 1.00 66.94 303 VAL A C 1
ATOM 2308 O O . VAL A 1 303 ? -19.155 -7.776 22.489 1.00 66.94 303 VAL A O 1
ATOM 2311 N N . LEU A 1 304 ? -18.997 -5.993 23.838 1.00 77.94 304 LEU A N 1
ATOM 2312 C CA . LEU A 1 304 ? -18.805 -5.045 22.757 1.00 77.94 304 LEU A CA 1
ATOM 2313 C C . LEU A 1 304 ? -17.491 -5.401 22.041 1.00 77.94 304 LEU A C 1
ATOM 2315 O O . LEU A 1 304 ? -16.513 -5.720 22.721 1.00 77.94 304 LEU A O 1
ATOM 2319 N N . PRO A 1 305 ? -17.409 -5.276 20.705 1.00 78.81 305 PRO A N 1
ATOM 2320 C CA . PRO A 1 305 ? -16.164 -5.515 19.968 1.00 78.81 305 PRO A CA 1
ATOM 2321 C C . PRO A 1 305 ? -14.970 -4.713 20.513 1.00 78.81 305 PRO A C 1
ATOM 2323 O O . PRO A 1 305 ? -13.827 -5.154 20.455 1.00 78.81 305 PRO A O 1
ATOM 2326 N N . THR A 1 306 ? -15.235 -3.547 21.110 1.00 81.62 306 THR A N 1
ATOM 2327 C CA . THR A 1 306 ? -14.231 -2.720 21.788 1.00 81.62 306 THR A CA 1
ATOM 2328 C C . THR A 1 306 ? -13.619 -3.394 23.015 1.00 81.62 306 THR A C 1
ATOM 2330 O O . THR A 1 306 ? -12.437 -3.200 23.279 1.00 81.62 306 THR A O 1
ATOM 2333 N N . TYR A 1 307 ? -14.390 -4.194 23.756 1.00 84.69 307 TYR A N 1
ATOM 2334 C CA . TYR A 1 307 ? -13.885 -4.955 24.895 1.00 84.69 307 TYR A CA 1
ATOM 2335 C C . TYR A 1 307 ? -12.977 -6.096 24.432 1.00 84.69 307 TYR A C 1
ATOM 2337 O O . TYR A 1 307 ? -11.889 -6.258 24.974 1.00 84.69 307 TYR A O 1
ATOM 2345 N N . GLU A 1 308 ? -13.370 -6.822 23.381 1.00 84.56 308 GLU A N 1
ATOM 2346 C CA . GLU A 1 308 ? -12.526 -7.871 22.791 1.00 84.56 308 GLU A CA 1
ATOM 2347 C C . GLU A 1 308 ? -11.191 -7.306 22.292 1.00 84.56 308 GLU A C 1
ATOM 2349 O O . GLU A 1 308 ? -10.142 -7.922 22.483 1.00 84.56 308 GLU A O 1
ATOM 2354 N N . MET A 1 309 ? -11.205 -6.120 21.670 1.00 83.12 309 MET A N 1
ATOM 2355 C CA . MET A 1 309 ? -9.965 -5.453 21.259 1.00 83.12 309 MET A CA 1
ATOM 2356 C C . MET A 1 309 ? -9.146 -4.982 22.458 1.00 83.12 309 MET A C 1
ATOM 2358 O O . MET A 1 309 ? -7.933 -5.155 22.464 1.00 83.12 309 MET A O 1
ATOM 2362 N N . ALA A 1 310 ? -9.783 -4.457 23.506 1.00 85.31 310 ALA A N 1
ATOM 2363 C CA . ALA A 1 310 ? -9.080 -4.055 24.721 1.00 85.31 310 ALA A CA 1
ATOM 2364 C C . ALA A 1 310 ? -8.395 -5.242 25.421 1.00 85.31 310 ALA A C 1
ATOM 2366 O O . ALA A 1 310 ? -7.284 -5.088 25.927 1.00 85.31 310 ALA A O 1
ATOM 2367 N N . GLU A 1 311 ? -9.006 -6.432 25.427 1.00 85.94 311 GLU A N 1
ATOM 2368 C CA . GLU A 1 311 ? -8.360 -7.647 25.939 1.00 85.94 311 GLU A CA 1
ATOM 2369 C C . GLU A 1 311 ? -7.124 -8.030 25.117 1.00 85.94 311 GLU A C 1
ATOM 2371 O O . GLU A 1 311 ? -6.087 -8.346 25.701 1.00 85.94 311 GLU A O 1
ATOM 2376 N N . LYS A 1 312 ? -7.196 -7.926 23.784 1.00 85.81 312 LYS A N 1
ATOM 2377 C CA . LYS A 1 312 ? -6.042 -8.152 22.894 1.00 85.81 312 LYS A CA 1
ATOM 2378 C C . LYS A 1 312 ? -4.955 -7.094 23.067 1.00 85.81 312 LYS A C 1
ATOM 2380 O O . LYS A 1 312 ? -3.776 -7.415 23.081 1.00 85.81 312 LYS A O 1
ATOM 2385 N N . HIS A 1 313 ? -5.319 -5.830 23.254 1.00 86.69 313 HIS A N 1
ATOM 2386 C CA . HIS A 1 313 ? -4.332 -4.789 23.533 1.00 86.69 313 HIS A CA 1
ATOM 2387 C C . HIS A 1 313 ? -3.675 -5.020 24.889 1.00 86.69 313 HIS A C 1
ATOM 2389 O O . HIS A 1 313 ? -2.466 -4.870 25.014 1.00 86.69 313 HIS A O 1
ATOM 2395 N N . LYS A 1 314 ? -4.436 -5.451 25.902 1.00 87.69 314 LYS A N 1
ATOM 2396 C CA . LYS A 1 314 ? -3.905 -5.737 27.238 1.00 87.69 314 LYS A CA 1
ATOM 2397 C C . LYS A 1 314 ? -2.787 -6.779 27.205 1.00 87.69 314 LYS A C 1
ATOM 2399 O O . LYS A 1 314 ? -1.843 -6.638 27.978 1.00 87.69 314 LYS A O 1
ATOM 2404 N N . THR A 1 315 ? -2.855 -7.786 26.330 1.00 86.56 315 THR A N 1
ATOM 2405 C CA . THR A 1 315 ? -1.782 -8.789 26.226 1.00 86.56 315 THR A CA 1
ATOM 2406 C C . THR A 1 315 ? -0.456 -8.189 25.765 1.00 86.56 315 THR A C 1
ATOM 2408 O O . THR A 1 315 ? 0.579 -8.680 26.193 1.00 86.56 315 THR A O 1
ATOM 2411 N N . LEU A 1 316 ? -0.470 -7.091 24.998 1.00 86.00 316 LEU A N 1
ATOM 2412 C CA . LEU A 1 316 ? 0.745 -6.381 24.567 1.00 86.00 316 LEU A CA 1
ATOM 2413 C C . LEU A 1 316 ? 1.514 -5.730 25.727 1.00 86.00 316 LEU A C 1
ATOM 2415 O O . LEU A 1 316 ? 2.719 -5.524 25.630 1.00 86.00 316 LEU A O 1
ATOM 2419 N N . PHE A 1 317 ? 0.830 -5.391 26.825 1.00 86.94 317 PHE A N 1
ATOM 2420 C CA . PHE A 1 317 ? 1.439 -4.734 27.990 1.00 86.94 317 PHE A CA 1
ATOM 2421 C C . PHE A 1 317 ? 1.918 -5.722 29.058 1.00 86.94 317 PHE A C 1
ATOM 2423 O O . PHE A 1 317 ? 2.545 -5.317 30.040 1.00 86.94 317 PHE A O 1
ATOM 2430 N N . LEU A 1 318 ? 1.586 -7.007 28.923 1.00 83.75 318 LEU A N 1
ATOM 2431 C CA . LEU A 1 318 ? 1.994 -8.031 29.874 1.00 83.75 318 LEU A CA 1
ATOM 2432 C C . LEU A 1 318 ? 3.320 -8.634 29.416 1.00 83.75 318 LEU A C 1
ATOM 2434 O O . LEU A 1 318 ? 3.404 -9.220 28.342 1.00 83.75 318 LEU A O 1
ATOM 2438 N N . LYS A 1 319 ? 4.348 -8.535 30.263 1.00 67.38 319 LYS A N 1
ATOM 2439 C CA . LYS A 1 319 ? 5.587 -9.295 30.076 1.00 67.38 319 LYS A CA 1
ATOM 2440 C C . LYS A 1 319 ? 5.246 -10.788 30.133 1.00 67.38 319 LYS A C 1
ATOM 2442 O O . LYS A 1 319 ? 4.519 -11.206 31.040 1.00 67.38 319 LYS A O 1
ATOM 2447 N N . GLY A 1 320 ? 5.713 -11.576 29.163 1.00 60.59 320 GLY A N 1
ATOM 2448 C CA . GLY A 1 320 ? 5.407 -13.005 29.082 1.00 60.59 320 GLY A CA 1
ATOM 2449 C C . GLY A 1 320 ? 5.704 -13.706 30.411 1.00 60.59 320 GLY A C 1
ATOM 2450 O O . GLY A 1 320 ? 6.795 -13.572 30.960 1.00 60.59 320 GLY A O 1
ATOM 2451 N N . ALA A 1 321 ? 4.739 -14.463 30.944 1.00 41.03 321 ALA A N 1
ATOM 2452 C CA . ALA A 1 321 ? 4.822 -15.112 32.262 1.00 41.03 321 ALA A CA 1
ATOM 2453 C C . ALA A 1 321 ? 5.885 -16.240 32.369 1.00 41.03 321 ALA A C 1
ATOM 2455 O O . ALA A 1 321 ? 5.874 -16.997 33.337 1.00 41.03 321 ALA A O 1
ATOM 2456 N N . GLY A 1 322 ? 6.784 -16.359 31.385 1.00 46.81 322 GLY A N 1
ATOM 2457 C CA . GLY A 1 322 ? 7.887 -17.320 31.323 1.00 46.81 322 GLY A CA 1
ATOM 2458 C C . GLY A 1 322 ? 9.289 -16.694 31.310 1.00 46.81 322 GLY A C 1
ATOM 2459 O O . GLY A 1 322 ? 10.259 -17.433 31.426 1.00 46.81 322 GLY A O 1
ATOM 2460 N N . GLU A 1 323 ? 9.432 -15.365 31.243 1.00 45.91 323 GLU A N 1
ATOM 2461 C CA . GLU A 1 323 ? 10.738 -14.682 31.318 1.00 45.91 323 GLU A CA 1
ATOM 2462 C C . GLU A 1 323 ? 11.173 -14.483 32.777 1.00 45.91 323 GLU A C 1
ATOM 2464 O O . GLU A 1 323 ? 11.374 -13.374 33.274 1.00 45.91 323 GLU A O 1
ATOM 2469 N N . GLY A 1 324 ? 11.253 -15.606 33.487 1.00 40.50 324 GLY A N 1
ATOM 2470 C CA . GLY A 1 324 ? 11.890 -15.753 34.789 1.00 40.50 324 GLY A CA 1
ATOM 2471 C C . GLY A 1 324 ? 13.292 -16.351 34.674 1.00 40.50 324 GLY A C 1
ATOM 2472 O O . GLY A 1 324 ? 13.714 -17.063 35.579 1.00 40.50 324 GLY A O 1
ATOM 2473 N N . SER A 1 325 ? 14.000 -16.112 33.570 1.00 39.09 325 SER A N 1
ATOM 2474 C CA . SER A 1 325 ? 15.453 -16.229 33.539 1.00 39.09 325 SER A CA 1
ATOM 2475 C C . SER A 1 325 ? 16.030 -14.824 33.616 1.00 39.09 325 SER A C 1
ATOM 2477 O O . SER A 1 325 ? 16.229 -14.155 32.606 1.00 39.09 325 SER A O 1
ATOM 2479 N N . GLU A 1 326 ? 16.324 -14.396 34.840 1.00 44.16 326 GLU A N 1
ATOM 2480 C CA . GLU A 1 326 ? 17.496 -13.563 35.098 1.00 44.16 326 GLU A CA 1
ATOM 2481 C C . GLU A 1 326 ? 18.727 -14.353 34.620 1.00 44.16 326 GLU A C 1
ATOM 2483 O O . GLU A 1 326 ? 19.440 -14.989 35.391 1.00 44.16 326 GLU A O 1
ATOM 2488 N N . GLN A 1 327 ? 18.923 -14.410 33.308 1.00 38.06 327 GLN A N 1
ATOM 2489 C CA . GLN A 1 327 ? 20.257 -14.400 32.758 1.00 38.06 327 GLN A CA 1
ATOM 2490 C C . GLN A 1 327 ? 20.469 -12.939 32.405 1.00 38.06 327 GLN A C 1
ATOM 2492 O O . GLN A 1 327 ? 19.989 -12.454 31.387 1.00 38.06 327 GLN A O 1
ATOM 2497 N N . GLU A 1 328 ? 21.154 -12.233 33.305 1.00 42.53 328 GLU A N 1
ATOM 2498 C CA . GLU A 1 328 ? 22.129 -11.235 32.882 1.00 42.53 328 GLU A CA 1
ATOM 2499 C C . GLU A 1 328 ? 23.070 -11.966 31.911 1.00 42.53 328 GLU A C 1
ATOM 2501 O O . GLU A 1 328 ? 24.096 -12.519 32.301 1.00 42.53 328 GLU A O 1
ATOM 2506 N N . ALA A 1 329 ? 22.632 -12.123 30.662 1.00 40.38 329 ALA A N 1
ATOM 2507 C CA . ALA A 1 329 ? 23.545 -12.370 29.579 1.00 40.38 329 ALA A CA 1
ATOM 2508 C C . ALA A 1 329 ? 24.312 -11.061 29.450 1.00 40.38 329 ALA A C 1
ATOM 2510 O O . ALA A 1 329 ? 23.706 -9.991 29.376 1.00 40.38 329 ALA A O 1
ATOM 2511 N N . ASP A 1 330 ? 25.633 -11.151 29.511 1.00 42.31 330 ASP A N 1
ATOM 2512 C CA . ASP A 1 330 ? 26.526 -10.121 29.011 1.00 42.31 330 ASP A CA 1
ATOM 2513 C C . ASP A 1 330 ? 26.136 -9.834 27.543 1.00 42.31 330 ASP A C 1
ATOM 2515 O O . ASP A 1 330 ? 26.677 -10.421 26.610 1.00 42.31 330 ASP A O 1
ATOM 2519 N N . GLU A 1 331 ? 25.119 -8.997 27.330 1.00 44.78 331 GLU A N 1
ATOM 2520 C CA . GLU A 1 331 ? 24.712 -8.493 26.024 1.00 44.78 331 GLU A CA 1
ATOM 2521 C C . GLU A 1 331 ? 25.724 -7.411 25.649 1.00 44.78 331 GLU A C 1
ATOM 2523 O O . GLU A 1 331 ? 25.527 -6.215 25.879 1.00 44.78 331 GLU A O 1
ATOM 2528 N N . GLU A 1 332 ? 26.861 -7.836 25.101 1.00 40.81 332 GLU A N 1
ATOM 2529 C CA . GLU A 1 332 ? 27.640 -6.986 24.209 1.00 40.81 332 GLU A CA 1
ATOM 2530 C C . GLU A 1 332 ? 26.693 -6.461 23.123 1.00 40.81 332 GLU A C 1
ATOM 2532 O O . GLU A 1 332 ? 26.388 -7.185 22.187 1.00 40.81 332 GLU A O 1
ATOM 2537 N N . MET A 1 333 ? 26.173 -5.241 23.315 1.00 41.75 333 MET A N 1
ATOM 2538 C CA . MET A 1 333 ? 25.465 -4.379 22.356 1.00 41.75 333 MET A CA 1
ATOM 2539 C C . MET A 1 333 ? 24.978 -5.071 21.069 1.00 41.75 333 MET A C 1
ATOM 2541 O O . MET A 1 333 ? 25.410 -4.717 19.972 1.00 41.75 333 MET A O 1
ATOM 2545 N N . LEU A 1 334 ? 24.065 -6.036 21.178 1.00 49.03 334 LEU A N 1
ATOM 2546 C CA . LEU A 1 334 ? 23.341 -6.517 20.009 1.00 49.03 334 LEU A CA 1
ATOM 2547 C C . LEU A 1 334 ? 22.357 -5.412 19.639 1.00 49.03 334 LEU A C 1
ATOM 2549 O O . LEU A 1 334 ? 21.472 -5.065 20.422 1.00 49.03 334 LEU A O 1
ATOM 2553 N N . GLU A 1 335 ? 22.567 -4.806 18.475 1.00 59.62 335 GLU A N 1
ATOM 2554 C CA . GLU A 1 335 ? 21.676 -3.797 17.924 1.00 59.62 335 GLU A CA 1
ATOM 2555 C C . GLU A 1 335 ? 20.262 -4.383 17.840 1.00 59.62 335 GLU A C 1
ATOM 2557 O O . GLU A 1 335 ? 19.992 -5.319 17.087 1.00 59.62 335 GLU A O 1
ATOM 2562 N N . THR A 1 336 ? 19.359 -3.896 18.695 1.00 70.56 336 THR A N 1
ATOM 2563 C CA . THR A 1 336 ? 17.971 -4.363 18.693 1.00 70.56 336 THR A CA 1
ATOM 2564 C C . THR A 1 336 ? 17.330 -4.004 17.353 1.00 70.56 336 THR A C 1
ATOM 2566 O O . THR A 1 336 ? 17.280 -2.819 17.026 1.00 70.56 336 THR A O 1
ATOM 2569 N N . PRO A 1 337 ? 16.722 -4.960 16.631 1.00 81.50 337 PRO A N 1
ATOM 2570 C CA . PRO A 1 337 ? 16.083 -4.691 15.341 1.00 81.50 337 PRO A CA 1
ATOM 2571 C C . PRO A 1 337 ? 14.773 -3.893 15.469 1.00 81.50 337 PRO A C 1
ATOM 2573 O O . PRO A 1 337 ? 14.101 -3.643 14.472 1.00 81.50 337 PRO A O 1
ATOM 2576 N N . LEU A 1 338 ? 14.371 -3.525 16.694 1.00 87.38 338 LEU A N 1
ATOM 2577 C CA . LEU A 1 338 ? 13.138 -2.803 16.995 1.00 87.38 338 LEU A CA 1
ATOM 2578 C C . LEU A 1 338 ? 13.300 -1.299 16.722 1.00 87.38 338 LEU A C 1
ATOM 2580 O O . LEU A 1 338 ? 14.056 -0.632 17.434 1.00 87.38 338 LEU A O 1
ATOM 2584 N N . PRO A 1 339 ? 12.526 -0.719 15.786 1.00 87.69 339 PRO A N 1
ATOM 2585 C CA . PRO A 1 339 ? 12.602 0.706 15.501 1.00 87.69 339 PRO A CA 1
ATOM 2586 C C . PRO A 1 339 ? 11.968 1.529 16.628 1.00 87.69 339 PRO A C 1
ATOM 2588 O O . PRO A 1 339 ? 10.916 1.175 17.166 1.00 87.69 339 PRO A O 1
ATOM 2591 N N . ASN A 1 340 ? 12.547 2.690 16.947 1.00 89.75 340 ASN A N 1
ATOM 2592 C CA . ASN A 1 340 ? 11.994 3.617 17.939 1.00 89.75 340 ASN A CA 1
ATOM 2593 C C . ASN A 1 340 ? 10.808 4.425 17.374 1.00 89.75 340 ASN A C 1
ATOM 2595 O O . ASN A 1 340 ? 10.883 5.638 17.168 1.00 89.75 340 ASN A O 1
ATOM 2599 N N . VAL A 1 341 ? 9.676 3.756 17.140 1.00 92.25 341 VAL A N 1
ATOM 2600 C CA . VAL A 1 341 ? 8.479 4.350 16.513 1.00 92.25 341 VAL A CA 1
ATOM 2601 C C . VAL A 1 341 ? 7.942 5.563 17.287 1.00 92.25 341 VAL A C 1
ATOM 2603 O O . VAL A 1 341 ? 7.383 6.482 16.690 1.00 92.25 341 VAL A O 1
ATOM 2606 N N . MET A 1 342 ? 8.139 5.614 18.608 1.00 92.69 342 MET A N 1
ATOM 2607 C CA . MET A 1 342 ? 7.715 6.752 19.433 1.00 92.69 342 MET A CA 1
ATOM 2608 C C . MET A 1 342 ? 8.513 8.023 19.135 1.00 92.69 342 MET A C 1
ATOM 2610 O O . MET A 1 342 ? 7.948 9.117 19.112 1.00 92.69 342 MET A O 1
ATOM 2614 N N . GLU A 1 343 ? 9.812 7.886 18.881 1.00 92.50 343 GLU A N 1
ATOM 2615 C CA . GLU A 1 343 ? 10.664 8.991 18.452 1.00 92.50 343 GLU A CA 1
ATOM 2616 C C . GLU A 1 343 ? 10.327 9.437 17.026 1.00 92.50 343 GLU A C 1
ATOM 2618 O O . GLU A 1 343 ? 10.214 10.637 16.773 1.00 92.50 343 GLU A O 1
ATOM 2623 N N . LEU A 1 344 ? 10.054 8.495 16.118 1.00 91.88 344 LEU A N 1
ATOM 2624 C CA . LEU A 1 344 ? 9.598 8.820 14.761 1.00 91.88 344 LEU A CA 1
ATOM 2625 C C . LEU A 1 344 ? 8.285 9.606 14.787 1.00 91.88 344 LEU A C 1
ATOM 2627 O O . LEU A 1 344 ? 8.161 10.648 14.144 1.00 91.88 344 LEU A O 1
ATOM 2631 N N . ALA A 1 345 ? 7.319 9.151 15.588 1.00 93.06 345 ALA A N 1
ATOM 2632 C CA . ALA A 1 345 ? 6.046 9.836 15.758 1.00 93.06 345 ALA A CA 1
ATOM 2633 C C . ALA A 1 345 ? 6.216 11.249 16.327 1.00 93.06 345 ALA A C 1
ATOM 2635 O O . ALA A 1 345 ? 5.500 12.149 15.900 1.00 93.06 345 ALA A O 1
ATOM 2636 N N . PHE A 1 346 ? 7.176 11.471 17.230 1.00 93.50 346 PHE A N 1
ATOM 2637 C CA . PHE A 1 346 ? 7.484 12.809 17.736 1.00 93.50 346 PHE A CA 1
ATOM 2638 C C . PHE A 1 346 ? 7.926 13.762 16.617 1.00 93.50 346 PHE A C 1
ATOM 2640 O O . PHE A 1 346 ? 7.448 14.896 16.568 1.00 93.50 346 PHE A O 1
ATOM 2647 N N . PHE A 1 347 ? 8.796 13.321 15.704 1.00 93.56 347 PHE A N 1
ATOM 2648 C CA . PHE A 1 347 ? 9.224 14.152 14.576 1.00 93.56 347 PHE A CA 1
ATOM 2649 C C . PHE A 1 347 ? 8.090 14.386 13.573 1.00 93.56 347 PHE A C 1
ATOM 2651 O O . PHE A 1 347 ? 7.826 15.532 13.209 1.00 93.56 347 PHE A O 1
ATOM 2658 N N . PHE A 1 348 ? 7.351 13.346 13.183 1.00 94.06 348 PHE A N 1
ATOM 2659 C CA . PHE A 1 348 ? 6.216 13.511 12.271 1.00 94.06 348 PHE A CA 1
ATOM 2660 C C . PHE A 1 348 ? 5.107 14.408 12.863 1.00 94.06 348 PHE A C 1
ATOM 2662 O O . PHE A 1 348 ? 4.559 15.246 12.139 1.00 94.06 348 PHE A O 1
ATOM 2669 N N . GLU A 1 349 ? 4.835 14.327 14.176 1.00 93.56 349 GLU A N 1
ATOM 2670 C CA . GLU A 1 349 ? 3.839 15.163 14.874 1.00 93.56 349 GLU A CA 1
ATOM 2671 C C . GLU A 1 349 ? 4.180 16.657 14.749 1.00 93.56 349 GLU A C 1
ATOM 2673 O O . GLU A 1 349 ? 3.282 17.473 14.533 1.00 93.56 349 GLU A O 1
ATOM 2678 N N . GLN A 1 350 ? 5.469 17.029 14.775 1.00 90.88 350 GLN A N 1
ATOM 2679 C CA . GLN A 1 350 ? 5.894 18.414 14.520 1.00 90.88 350 GLN A CA 1
ATOM 2680 C C . GLN A 1 350 ? 5.552 18.881 13.099 1.00 90.88 350 GLN A C 1
ATOM 2682 O O . GLN A 1 350 ? 5.255 20.055 12.889 1.00 90.88 350 GLN A O 1
ATOM 2687 N N . GLY A 1 351 ? 5.570 17.971 12.123 1.00 87.62 351 GLY A N 1
ATOM 2688 C CA . GLY A 1 351 ? 5.167 18.230 10.739 1.00 87.62 351 GLY A CA 1
ATOM 2689 C C . GLY A 1 351 ? 3.657 18.243 10.492 1.00 87.62 351 GLY A C 1
ATOM 2690 O O . GLY A 1 351 ? 3.224 18.501 9.360 1.00 87.62 351 GLY A O 1
ATOM 2691 N N . GLY A 1 352 ? 2.860 17.976 11.533 1.00 89.88 352 GLY A N 1
ATOM 2692 C CA . GLY A 1 352 ? 1.408 17.826 11.453 1.00 89.88 352 GLY A CA 1
ATOM 2693 C C . GLY A 1 352 ? 0.965 16.504 10.823 1.00 89.88 352 GLY A C 1
ATOM 2694 O O . GLY A 1 352 ? -0.143 16.432 10.294 1.00 89.88 352 GLY A O 1
ATOM 2695 N N . VAL A 1 353 ? 1.826 15.484 10.841 1.00 91.00 353 VAL A N 1
ATOM 2696 C CA . VAL A 1 353 ? 1.578 14.156 10.266 1.00 91.00 353 VAL A CA 1
ATOM 2697 C C . VAL A 1 353 ? 1.664 13.126 11.388 1.00 91.00 353 VAL A C 1
ATOM 2699 O O . VAL A 1 353 ? 2.576 13.171 12.201 1.00 91.00 353 VAL A O 1
ATOM 2702 N N . GLY A 1 354 ? 0.733 12.179 11.462 1.00 87.44 354 GLY A N 1
ATOM 2703 C CA . GLY A 1 354 ? 0.833 11.094 12.436 1.00 87.44 354 GLY A CA 1
ATOM 2704 C C . GLY A 1 354 ? -0.506 10.573 12.928 1.00 87.44 354 GLY A C 1
ATOM 2705 O O . GLY A 1 354 ? -1.574 10.970 12.461 1.00 87.44 354 GLY A O 1
ATOM 2706 N N . MET A 1 355 ? -0.412 9.657 13.885 1.00 90.88 355 MET A N 1
ATOM 2707 C CA . MET A 1 355 ? -1.537 8.993 14.538 1.00 90.88 355 MET A CA 1
ATOM 2708 C C . MET A 1 355 ? -1.642 9.435 16.000 1.00 90.88 355 MET A C 1
ATOM 2710 O O . MET A 1 355 ? -0.813 10.193 16.509 1.00 90.88 355 MET A O 1
ATOM 2714 N N . SER A 1 356 ? -2.681 8.970 16.695 1.00 91.31 356 SER A N 1
ATOM 2715 C CA . SER A 1 356 ? -2.793 9.214 18.133 1.00 91.31 356 SER A CA 1
ATOM 2716 C C . SER A 1 356 ? -1.633 8.552 18.890 1.00 91.31 356 SER A C 1
ATOM 2718 O O . SER A 1 356 ? -1.187 7.467 18.527 1.00 91.31 356 SER A O 1
ATOM 2720 N N . LYS A 1 357 ? -1.165 9.178 19.978 1.00 91.00 357 LYS A N 1
ATOM 2721 C CA . LYS A 1 357 ? -0.056 8.641 20.795 1.00 91.00 357 LYS A CA 1
ATOM 2722 C C . LYS A 1 357 ? -0.349 7.247 21.339 1.00 91.00 357 LYS A C 1
ATOM 2724 O O . LYS A 1 357 ? 0.553 6.425 21.435 1.00 91.00 357 LYS A O 1
ATOM 2729 N N . GLU A 1 358 ? -1.610 6.996 21.672 1.00 90.94 358 GLU A N 1
ATOM 2730 C CA . GLU A 1 358 ? -2.081 5.690 22.118 1.00 90.94 358 GLU A CA 1
ATOM 2731 C C . GLU A 1 358 ? -1.953 4.640 21.007 1.00 90.94 358 GLU A C 1
ATOM 2733 O O . GLU A 1 358 ? -1.399 3.570 21.235 1.00 90.94 358 GLU A O 1
ATOM 2738 N N . GLU A 1 359 ? -2.404 4.948 19.790 1.00 92.06 359 GLU A N 1
ATOM 2739 C CA . GLU A 1 359 ? -2.280 4.048 18.638 1.00 92.06 359 GLU A CA 1
ATOM 2740 C C . GLU A 1 359 ? -0.815 3.765 18.285 1.00 92.06 359 GLU A C 1
ATOM 2742 O O . GLU A 1 359 ? -0.441 2.604 18.132 1.00 92.06 359 GLU A O 1
ATOM 2747 N N . THR A 1 360 ? 0.032 4.796 18.241 1.00 93.94 360 THR A N 1
ATOM 2748 C CA . THR A 1 360 ? 1.474 4.646 17.997 1.00 93.94 360 THR A CA 1
ATOM 2749 C C . THR A 1 360 ? 2.127 3.732 19.032 1.00 93.94 360 THR A C 1
ATOM 2751 O O . THR A 1 360 ? 2.928 2.871 18.673 1.00 93.94 360 THR A O 1
ATOM 2754 N N . TYR A 1 361 ? 1.772 3.877 20.311 1.00 93.19 361 TYR A N 1
ATOM 2755 C CA . TYR A 1 361 ? 2.340 3.046 21.370 1.00 93.19 361 TYR A CA 1
ATOM 2756 C C . TYR A 1 361 ? 1.905 1.581 21.247 1.00 93.19 361 TYR A C 1
ATOM 2758 O O . TYR A 1 361 ? 2.722 0.677 21.404 1.00 93.19 361 TYR A O 1
ATOM 2766 N N . HIS A 1 362 ? 0.639 1.330 20.902 1.00 93.31 362 HIS A N 1
ATOM 2767 C CA . HIS A 1 362 ? 0.171 -0.026 20.620 1.00 93.31 362 HIS A CA 1
ATOM 2768 C C . HIS A 1 362 ? 0.891 -0.647 19.413 1.00 93.31 362 HIS A C 1
ATOM 2770 O O . HIS A 1 362 ? 1.270 -1.814 19.477 1.00 93.31 362 HIS A O 1
ATOM 2776 N N . ILE A 1 363 ? 1.123 0.121 18.340 1.00 94.38 363 ILE A N 1
ATOM 2777 C CA . ILE A 1 363 ? 1.901 -0.331 17.173 1.00 94.38 363 ILE A CA 1
ATOM 2778 C C . ILE A 1 363 ? 3.334 -0.671 17.583 1.00 94.38 363 ILE A C 1
ATOM 2780 O O . ILE A 1 363 ? 3.837 -1.727 17.215 1.00 94.38 363 ILE A O 1
ATOM 2784 N N . PHE A 1 364 ? 3.969 0.182 18.388 1.00 94.31 364 PHE A N 1
ATOM 2785 C CA . PHE A 1 364 ? 5.318 -0.053 18.894 1.00 94.31 364 PHE A CA 1
ATOM 2786 C C . PHE A 1 364 ? 5.419 -1.372 19.678 1.00 94.31 364 PHE A C 1
ATOM 2788 O O . PHE A 1 364 ? 6.313 -2.176 19.420 1.00 94.31 364 PHE A O 1
ATOM 2795 N N . LEU A 1 365 ? 4.461 -1.652 20.569 1.00 92.88 365 LEU A N 1
ATOM 2796 C CA . LEU A 1 365 ? 4.408 -2.929 21.288 1.00 92.88 365 LEU A CA 1
ATOM 2797 C C . LEU A 1 365 ? 4.102 -4.121 20.369 1.00 92.88 365 LEU A C 1
ATOM 2799 O O . LEU A 1 365 ? 4.659 -5.198 20.564 1.00 92.88 365 LEU A O 1
ATOM 2803 N N . ALA A 1 366 ? 3.248 -3.944 19.358 1.00 93.25 366 ALA A N 1
ATOM 2804 C CA . ALA A 1 366 ? 2.939 -4.996 18.392 1.00 93.25 366 ALA A CA 1
ATOM 2805 C C . ALA A 1 366 ? 4.145 -5.356 17.504 1.00 93.25 366 ALA A C 1
ATOM 2807 O O . ALA A 1 366 ? 4.307 -6.525 17.160 1.00 93.25 366 ALA A O 1
ATOM 2808 N N . LEU A 1 367 ? 4.997 -4.381 17.165 1.00 93.62 367 LEU A N 1
ATOM 2809 C CA . LEU A 1 367 ? 6.269 -4.612 16.469 1.00 93.62 367 LEU A CA 1
ATOM 2810 C C . LEU A 1 367 ? 7.292 -5.301 17.374 1.00 93.62 367 LEU A C 1
ATOM 2812 O O . LEU A 1 367 ? 7.991 -6.200 16.920 1.00 93.62 367 LEU A O 1
ATOM 2816 N N . LYS A 1 368 ? 7.337 -4.949 18.667 1.00 92.19 368 LYS A N 1
ATOM 2817 C CA . LYS A 1 368 ? 8.151 -5.693 19.636 1.00 92.19 368 LYS A CA 1
ATOM 2818 C C . LYS A 1 368 ? 7.730 -7.161 19.681 1.00 92.19 368 LYS A C 1
ATOM 2820 O O . LYS A 1 368 ? 8.574 -8.035 19.538 1.00 92.19 368 LYS A O 1
ATOM 2825 N N . GLN A 1 369 ? 6.429 -7.424 19.809 1.00 90.56 369 GLN A N 1
ATOM 2826 C CA . GLN A 1 369 ? 5.914 -8.791 19.788 1.00 90.56 369 GLN A CA 1
ATOM 2827 C C . GLN A 1 369 ? 6.279 -9.515 18.483 1.00 90.56 369 GLN A C 1
ATOM 2829 O O . GLN A 1 369 ? 6.636 -10.684 18.535 1.00 90.56 369 GLN A O 1
ATOM 2834 N N . LEU A 1 370 ? 6.211 -8.836 17.331 1.00 90.88 370 LEU A N 1
ATOM 2835 C CA . LEU A 1 370 ? 6.593 -9.414 16.041 1.00 90.88 370 LEU A CA 1
ATOM 2836 C C . LEU A 1 370 ? 8.051 -9.896 16.043 1.00 90.88 370 LEU A C 1
ATOM 2838 O O . LEU A 1 370 ? 8.310 -11.054 15.723 1.00 90.88 370 LEU A O 1
ATOM 2842 N N . ILE A 1 371 ? 8.970 -9.029 16.460 1.00 90.75 371 ILE A N 1
ATOM 2843 C CA . ILE A 1 371 ? 10.410 -9.311 16.529 1.00 90.75 371 ILE A CA 1
ATOM 2844 C C . ILE A 1 371 ? 10.725 -10.417 17.538 1.00 90.75 371 ILE A C 1
ATOM 2846 O O . ILE A 1 371 ? 11.591 -11.243 17.284 1.00 90.75 371 ILE A O 1
ATOM 2850 N N . ASP A 1 372 ? 10.006 -10.472 18.661 1.00 88.50 372 ASP A N 1
ATOM 2851 C CA . ASP A 1 372 ? 10.179 -11.552 19.638 1.00 88.50 372 ASP A CA 1
ATOM 2852 C C . ASP A 1 372 ? 9.694 -12.914 19.081 1.00 88.50 372 ASP A C 1
ATOM 2854 O O . ASP A 1 372 ? 10.111 -13.966 19.563 1.00 88.50 372 ASP A O 1
ATOM 2858 N N . THR A 1 373 ? 8.782 -12.913 18.097 1.00 87.88 373 THR A N 1
ATOM 2859 C CA . THR A 1 373 ? 8.177 -14.136 17.531 1.00 87.88 373 THR A CA 1
ATOM 2860 C C . THR A 1 373 ? 8.840 -14.658 16.260 1.00 87.88 373 THR A C 1
ATOM 2862 O O . THR A 1 373 ? 8.688 -15.842 15.967 1.00 87.88 373 THR A O 1
ATOM 2865 N N . GLN A 1 374 ? 9.527 -13.806 15.497 1.00 87.25 374 GLN A N 1
ATOM 2866 C CA . GLN A 1 374 ? 10.099 -14.146 14.192 1.00 87.25 374 GLN A CA 1
ATOM 2867 C C . GLN A 1 374 ? 11.593 -13.795 14.122 1.00 87.25 374 GLN A C 1
ATOM 2869 O O . GLN A 1 374 ? 12.009 -12.820 14.747 1.00 87.25 374 GLN A O 1
ATOM 2874 N N . PRO A 1 375 ? 12.402 -14.536 13.340 1.00 88.31 375 PRO A N 1
ATOM 2875 C CA . PRO A 1 375 ? 13.843 -14.306 13.196 1.00 88.31 375 PRO A CA 1
ATOM 2876 C C . PRO A 1 375 ? 14.174 -13.079 12.321 1.00 88.31 375 PRO A C 1
ATOM 2878 O O . PRO A 1 375 ? 14.753 -13.171 11.239 1.00 88.31 375 PRO A O 1
ATOM 2881 N N . ILE A 1 376 ? 13.784 -11.893 12.785 1.00 90.12 376 ILE A N 1
ATOM 2882 C CA . ILE A 1 376 ? 13.946 -10.637 12.047 1.00 90.12 376 ILE A CA 1
ATOM 2883 C C . ILE A 1 376 ? 15.323 -10.025 12.343 1.00 90.12 376 ILE A C 1
ATOM 2885 O O . ILE A 1 376 ? 15.702 -9.847 13.503 1.00 90.12 376 ILE A O 1
ATOM 2889 N N . GLN A 1 377 ? 16.064 -9.677 11.288 1.00 90.38 377 GLN A N 1
ATOM 2890 C CA . GLN A 1 377 ? 17.342 -8.964 11.358 1.00 90.38 377 GLN A CA 1
ATOM 2891 C C . GLN A 1 377 ? 17.152 -7.447 11.405 1.00 90.38 377 GLN A C 1
ATOM 2893 O O . GLN A 1 377 ? 17.830 -6.780 12.180 1.00 90.38 377 GLN A O 1
ATOM 2898 N N . LYS A 1 378 ? 16.236 -6.898 10.602 1.00 91.44 378 LYS A N 1
ATOM 2899 C CA . LYS A 1 378 ? 15.865 -5.476 10.638 1.00 91.44 378 LYS A CA 1
ATOM 2900 C C . LYS A 1 378 ? 14.363 -5.325 10.508 1.00 91.44 378 LYS A C 1
ATOM 2902 O O . LYS A 1 378 ? 13.740 -6.007 9.701 1.00 91.44 378 LYS A O 1
ATOM 2907 N N . CYS A 1 379 ? 13.783 -4.416 11.285 1.00 94.25 379 CYS A N 1
ATOM 2908 C CA . CYS A 1 379 ? 12.368 -4.083 11.206 1.00 94.25 379 CYS A CA 1
ATOM 2909 C C . CYS A 1 379 ? 12.197 -2.572 11.073 1.00 94.25 379 CYS A C 1
ATOM 2911 O O . CYS A 1 379 ? 12.717 -1.795 11.872 1.00 94.25 379 CYS A O 1
ATOM 2913 N N . ARG A 1 380 ? 11.377 -2.147 10.116 1.00 94.81 380 ARG A N 1
ATOM 2914 C CA . ARG A 1 380 ? 10.986 -0.754 9.921 1.00 94.81 380 ARG A CA 1
ATOM 2915 C C . ARG A 1 380 ? 9.469 -0.631 9.895 1.00 94.81 380 ARG A C 1
ATOM 2917 O O . ARG A 1 380 ? 8.751 -1.444 9.311 1.00 94.81 380 ARG A O 1
ATOM 2924 N N . PHE A 1 381 ? 8.955 0.416 10.535 1.00 96.25 381 PHE A N 1
ATOM 2925 C CA . PHE A 1 381 ? 7.539 0.750 10.429 1.00 96.25 381 PHE A CA 1
ATOM 2926 C C . PHE A 1 381 ? 7.281 1.481 9.105 1.00 96.25 381 PHE A C 1
ATOM 2928 O O . PHE A 1 381 ? 7.543 2.676 8.995 1.00 96.25 381 PHE A O 1
ATOM 2935 N N . TRP A 1 382 ? 6.760 0.765 8.106 1.00 97.25 382 TRP A N 1
ATOM 2936 C CA . TRP A 1 382 ? 6.501 1.321 6.774 1.00 97.25 382 TRP A CA 1
ATOM 2937 C C . TRP A 1 382 ? 5.333 2.316 6.778 1.00 97.25 382 TRP A C 1
ATOM 2939 O O . TRP A 1 382 ? 5.382 3.372 6.140 1.00 97.25 382 TRP A O 1
ATOM 2949 N N . GLY A 1 383 ? 4.267 1.994 7.519 1.00 96.31 383 GLY A N 1
ATOM 2950 C CA . GLY A 1 383 ? 3.110 2.875 7.645 1.00 96.31 383 GLY A CA 1
ATOM 2951 C C . GLY A 1 383 ? 1.771 2.162 7.806 1.00 96.31 383 GLY A C 1
ATOM 2952 O O . GLY A 1 383 ? 1.685 1.022 8.267 1.00 96.31 383 GLY A O 1
ATOM 2953 N N . LYS A 1 384 ? 0.697 2.865 7.432 1.00 96.94 384 LYS A N 1
ATOM 2954 C CA . LYS A 1 384 ? -0.691 2.400 7.531 1.00 96.94 384 LYS A CA 1
ATOM 2955 C C . LYS A 1 384 ? -1.465 2.659 6.239 1.00 96.94 384 LYS A C 1
ATOM 2957 O O . LYS A 1 384 ? -1.585 3.800 5.787 1.00 96.94 384 LYS A O 1
ATOM 2962 N N . VAL A 1 385 ? -2.059 1.602 5.695 1.00 97.88 385 VAL A N 1
ATOM 2963 C CA . VAL A 1 385 ? -2.971 1.656 4.548 1.00 97.88 385 VAL A CA 1
ATOM 2964 C C . VAL A 1 385 ? -4.413 1.602 5.042 1.00 97.88 385 VAL A C 1
ATOM 2966 O O . VAL A 1 385 ? -4.790 0.735 5.830 1.00 97.88 385 VAL A O 1
ATOM 2969 N N . LEU A 1 386 ? -5.229 2.548 4.593 1.00 97.06 386 LEU A N 1
ATOM 2970 C CA . LEU A 1 386 ? -6.634 2.645 4.963 1.00 97.06 386 LEU A CA 1
ATOM 2971 C C . LEU A 1 386 ? -7.491 1.724 4.096 1.00 97.06 386 LEU A C 1
ATOM 2973 O O . LEU A 1 386 ? -7.338 1.686 2.873 1.00 97.06 386 LEU A O 1
ATOM 2977 N N . GLY A 1 387 ? -8.426 1.030 4.738 1.00 96.00 387 GLY A N 1
ATOM 2978 C CA . GLY A 1 387 ? -9.422 0.201 4.069 1.00 96.00 387 GLY A CA 1
ATOM 2979 C C . GLY A 1 387 ? -10.846 0.575 4.468 1.00 96.00 387 GLY A C 1
ATOM 2980 O O . GLY A 1 387 ? -11.085 1.395 5.353 1.00 96.00 387 GLY A O 1
ATOM 2981 N N . THR A 1 388 ? -11.811 0.002 3.756 1.00 95.44 388 THR A N 1
ATOM 2982 C CA . THR A 1 388 ? -13.241 0.298 3.936 1.00 95.44 388 THR A CA 1
ATOM 2983 C C . THR A 1 388 ? -13.877 -0.455 5.105 1.00 95.44 388 THR A C 1
ATOM 2985 O O . THR A 1 388 ? -14.800 0.076 5.720 1.00 95.44 388 THR A O 1
ATOM 2988 N N . GLU A 1 389 ? -13.387 -1.654 5.434 1.00 94.38 389 GLU A N 1
ATOM 2989 C CA . GLU A 1 389 ? -13.837 -2.461 6.579 1.00 94.38 389 GLU A CA 1
ATOM 2990 C C . GLU A 1 389 ? -12.774 -2.492 7.691 1.00 94.38 389 GLU A C 1
ATOM 2992 O O . GLU A 1 389 ? -13.106 -2.304 8.861 1.00 94.38 389 GLU A O 1
ATOM 2997 N N . ALA A 1 390 ? -11.499 -2.683 7.336 1.00 94.06 390 ALA A N 1
ATOM 2998 C CA . ALA A 1 390 ? -10.363 -2.634 8.259 1.00 94.06 390 ALA A CA 1
ATOM 2999 C C . ALA A 1 390 ? -9.137 -1.978 7.606 1.00 94.06 390 ALA A C 1
ATOM 3001 O O . ALA A 1 390 ? -9.016 -1.940 6.385 1.00 94.06 390 ALA A O 1
ATOM 3002 N N . ASN A 1 391 ? -8.221 -1.466 8.426 1.00 96.12 391 ASN A N 1
ATOM 3003 C CA . ASN A 1 391 ? -6.954 -0.900 7.957 1.00 96.12 391 ASN A CA 1
ATOM 3004 C C . ASN A 1 391 ? -5.862 -1.977 7.930 1.00 96.12 391 ASN A C 1
ATOM 3006 O O . ASN A 1 391 ? -6.052 -3.055 8.493 1.00 96.12 391 ASN A O 1
ATOM 3010 N N . TYR A 1 392 ? -4.720 -1.659 7.327 1.00 97.81 392 TYR A N 1
ATOM 3011 C CA . TYR A 1 392 ? -3.497 -2.453 7.398 1.00 97.81 392 TYR A CA 1
ATOM 3012 C C . TYR A 1 392 ? -2.368 -1.621 7.989 1.00 97.81 392 TYR A C 1
ATOM 3014 O O . TYR A 1 392 ? -2.083 -0.523 7.519 1.00 97.81 392 TYR A O 1
ATOM 3022 N N . ILE A 1 393 ? -1.725 -2.160 9.009 1.00 97.25 393 ILE A N 1
ATOM 3023 C CA . ILE A 1 393 ? -0.479 -1.684 9.599 1.00 97.25 393 ILE A CA 1
ATOM 3024 C C . ILE A 1 393 ? 0.618 -2.526 8.960 1.00 97.25 393 ILE A C 1
ATOM 3026 O O . ILE A 1 393 ? 0.506 -3.750 8.965 1.00 97.25 393 ILE A O 1
ATOM 3030 N N . VAL A 1 394 ? 1.629 -1.886 8.380 1.00 97.94 394 VAL A N 1
ATOM 3031 C CA . VAL A 1 394 ? 2.645 -2.555 7.561 1.00 97.94 394 VAL A CA 1
ATOM 3032 C C . VAL A 1 394 ? 4.009 -2.431 8.236 1.00 97.94 394 VAL A C 1
ATOM 3034 O O . VAL A 1 394 ? 4.456 -1.323 8.547 1.00 97.94 394 VAL A O 1
ATOM 3037 N N . ALA A 1 395 ? 4.657 -3.572 8.442 1.00 97.00 395 ALA A N 1
ATOM 3038 C CA . ALA A 1 395 ? 6.050 -3.696 8.839 1.00 97.00 395 ALA A CA 1
ATOM 3039 C C . ALA A 1 395 ? 6.869 -4.155 7.627 1.00 97.00 395 ALA A C 1
ATOM 3041 O O . ALA A 1 395 ? 6.493 -5.110 6.948 1.00 97.00 395 ALA A O 1
ATOM 3042 N N . GLU A 1 396 ? 7.958 -3.453 7.356 1.00 96.25 396 GLU A N 1
ATOM 3043 C CA . GLU A 1 396 ? 8.980 -3.832 6.381 1.00 96.25 396 GLU A CA 1
ATOM 3044 C C . GLU A 1 396 ? 10.101 -4.527 7.150 1.00 96.25 396 GLU A C 1
ATOM 3046 O O . GLU A 1 396 ? 10.566 -3.988 8.159 1.00 96.25 396 GLU A O 1
ATOM 3051 N N . VAL A 1 397 ? 10.480 -5.738 6.743 1.00 94.75 397 VAL A N 1
ATOM 3052 C CA . VAL A 1 397 ? 11.446 -6.555 7.482 1.00 94.75 397 VAL A CA 1
ATOM 3053 C C . VAL A 1 397 ? 12.478 -7.203 6.564 1.00 94.75 397 VAL A C 1
ATOM 3055 O O . VAL A 1 397 ? 12.182 -7.565 5.424 1.00 94.75 397 VAL A O 1
ATOM 3058 N N . GLU A 1 398 ? 13.675 -7.388 7.110 1.00 92.06 398 GLU A N 1
ATOM 3059 C CA . GLU A 1 398 ? 14.718 -8.268 6.581 1.00 92.06 398 GLU A CA 1
ATOM 3060 C C . GLU A 1 398 ? 14.844 -9.462 7.538 1.00 92.06 398 GLU A C 1
ATOM 3062 O O . GLU A 1 398 ? 15.015 -9.271 8.748 1.00 92.06 398 GLU A O 1
ATOM 3067 N N . PHE A 1 399 ? 14.722 -10.684 7.020 1.00 88.81 399 PHE A N 1
ATOM 3068 C CA . PHE A 1 399 ? 14.945 -11.910 7.789 1.00 88.81 399 PHE A CA 1
ATOM 3069 C C . PHE A 1 399 ? 16.433 -12.249 7.838 1.00 88.81 399 PHE A C 1
ATOM 3071 O O . PHE A 1 399 ? 17.194 -11.886 6.940 1.00 88.81 399 PHE A O 1
ATOM 3078 N N . ARG A 1 400 ? 16.853 -12.969 8.882 1.00 85.69 400 ARG A N 1
ATOM 3079 C CA . ARG A 1 400 ? 18.211 -13.523 8.930 1.00 85.69 400 ARG A CA 1
ATOM 3080 C C . ARG A 1 400 ? 18.412 -14.503 7.770 1.00 85.69 400 ARG A C 1
ATOM 3082 O O . ARG A 1 400 ? 17.490 -15.205 7.360 1.00 85.69 400 ARG A O 1
ATOM 3089 N N . GLU A 1 401 ? 19.608 -14.505 7.200 1.00 75.75 401 GLU A N 1
ATOM 3090 C CA . GLU A 1 401 ? 19.977 -15.372 6.077 1.00 75.75 401 GLU A CA 1
ATOM 3091 C C . GLU A 1 401 ? 19.754 -16.858 6.411 1.00 75.75 401 GLU A C 1
ATOM 3093 O O . GLU A 1 401 ? 20.154 -17.314 7.482 1.00 75.75 401 GLU A O 1
ATOM 3098 N N . GLY A 1 402 ? 19.053 -17.587 5.532 1.00 71.06 402 GLY A N 1
ATOM 3099 C CA . GLY A 1 402 ? 18.700 -19.002 5.721 1.00 71.06 402 GLY A CA 1
ATOM 3100 C C . GLY A 1 402 ? 17.563 -19.287 6.716 1.00 71.06 402 GLY A C 1
ATOM 3101 O O . GLY A 1 402 ? 17.148 -20.436 6.860 1.00 71.06 402 GLY A O 1
ATOM 3102 N N . GLU A 1 403 ? 17.034 -18.267 7.399 1.00 74.88 403 GLU A N 1
ATOM 3103 C CA . GLU A 1 403 ? 15.867 -18.380 8.291 1.00 74.88 403 GLU A CA 1
ATOM 3104 C C . GLU A 1 403 ? 14.580 -17.829 7.645 1.00 74.88 403 GLU A C 1
ATOM 3106 O O . GLU A 1 403 ? 13.532 -17.791 8.296 1.00 74.88 403 GLU A O 1
ATOM 3111 N N . ASP A 1 404 ? 14.640 -17.409 6.374 1.00 74.12 404 ASP A N 1
ATOM 3112 C CA . ASP A 1 404 ? 13.459 -17.047 5.589 1.00 74.12 404 ASP A CA 1
ATOM 3113 C C . ASP A 1 404 ? 12.822 -18.310 4.982 1.00 74.12 404 ASP A C 1
ATOM 3115 O O . ASP A 1 404 ? 13.474 -19.080 4.281 1.00 74.12 404 ASP A O 1
ATOM 3119 N N . GLU A 1 405 ? 11.529 -18.520 5.241 1.00 71.88 405 GLU A N 1
ATOM 3120 C CA . GLU A 1 405 ? 10.751 -19.633 4.676 1.00 71.88 405 GLU A CA 1
ATOM 3121 C C . GLU A 1 405 ? 10.740 -19.601 3.137 1.00 71.88 405 GLU A C 1
ATOM 3123 O O . GLU A 1 405 ? 10.651 -20.650 2.510 1.00 71.88 405 GLU A O 1
ATOM 3128 N N . MET A 1 406 ? 10.869 -18.415 2.529 1.00 69.06 406 MET A N 1
ATOM 3129 C CA . MET A 1 406 ? 10.872 -18.264 1.070 1.00 69.06 406 MET A CA 1
ATOM 3130 C C . MET A 1 406 ? 12.171 -18.716 0.408 1.00 69.06 406 MET A C 1
ATOM 3132 O O . MET A 1 406 ? 12.111 -19.234 -0.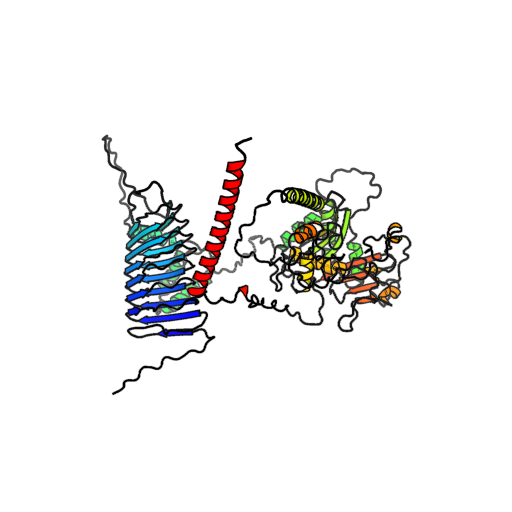701 1.00 69.06 406 MET A O 1
ATOM 3136 N N . ASP A 1 407 ? 13.309 -18.587 1.098 1.00 65.88 407 ASP A N 1
ATOM 3137 C CA . ASP A 1 407 ? 14.591 -19.086 0.583 1.00 65.88 407 ASP A CA 1
ATOM 3138 C C . ASP A 1 407 ? 14.515 -20.620 0.406 1.00 65.88 407 ASP A C 1
ATOM 3140 O O . ASP A 1 407 ? 15.020 -21.174 -0.562 1.00 65.88 407 ASP A O 1
ATOM 3144 N N . GLN A 1 408 ? 13.798 -21.310 1.305 1.00 61.25 408 GLN A N 1
ATOM 3145 C CA . GLN A 1 408 ? 13.598 -22.763 1.235 1.00 61.25 408 GLN A CA 1
ATOM 3146 C C . GLN A 1 408 ? 12.607 -23.181 0.139 1.00 61.25 408 GLN A C 1
ATOM 3148 O O . GLN A 1 408 ? 12.734 -24.274 -0.405 1.00 61.25 408 GLN A O 1
ATOM 3153 N N . GLU A 1 409 ? 11.594 -22.361 -0.157 1.00 64.44 409 GLU A N 1
ATOM 3154 C CA . GLU A 1 409 ? 10.643 -22.636 -1.244 1.00 64.44 409 GLU A CA 1
ATOM 3155 C C . GLU A 1 409 ? 11.297 -22.445 -2.620 1.00 64.44 409 GLU A C 1
ATOM 3157 O O . GLU A 1 409 ? 11.070 -23.272 -3.502 1.00 64.44 409 GLU A O 1
ATOM 3162 N N . GLU A 1 410 ? 12.132 -21.413 -2.792 1.00 63.16 410 GLU A N 1
ATOM 3163 C CA . GLU A 1 410 ? 12.876 -21.174 -4.039 1.00 63.16 410 GLU A CA 1
ATOM 3164 C C . GLU A 1 410 ? 13.879 -22.301 -4.325 1.00 63.16 410 GLU A C 1
ATOM 3166 O O . GLU A 1 410 ? 13.864 -22.838 -5.430 1.00 63.16 410 GLU A O 1
ATOM 3171 N N . GLU A 1 411 ? 14.637 -22.769 -3.321 1.00 59.97 411 GLU A N 1
ATOM 3172 C CA . GLU A 1 411 ? 15.529 -23.931 -3.486 1.00 59.97 411 GLU A CA 1
ATOM 3173 C C . GLU A 1 411 ? 14.772 -25.181 -3.982 1.00 59.97 411 GLU A C 1
ATOM 3175 O O . GLU A 1 411 ? 15.285 -25.946 -4.799 1.00 59.97 411 GLU A O 1
ATOM 3180 N N . VAL A 1 412 ? 13.538 -25.410 -3.516 1.00 64.00 412 VAL A N 1
ATOM 3181 C CA . VAL A 1 412 ? 12.725 -26.563 -3.945 1.00 64.00 412 VAL A CA 1
ATOM 3182 C C . VAL A 1 412 ? 12.188 -26.382 -5.367 1.00 64.00 412 VAL A C 1
ATOM 3184 O O . VAL A 1 412 ? 12.213 -27.352 -6.123 1.00 64.00 412 VAL A O 1
ATOM 3187 N N . GLU A 1 413 ? 11.727 -25.182 -5.742 1.00 61.25 413 GLU A N 1
ATOM 3188 C CA . GLU A 1 413 ? 11.266 -24.887 -7.111 1.00 61.25 413 GLU A CA 1
ATOM 3189 C C . GLU A 1 413 ? 12.396 -25.071 -8.137 1.00 61.25 413 GLU A C 1
ATOM 3191 O O . GLU A 1 413 ? 12.181 -25.735 -9.152 1.00 61.25 413 GLU A O 1
ATOM 3196 N N . GLU A 1 414 ? 13.602 -24.569 -7.846 1.00 60.06 414 GLU A N 1
ATOM 3197 C CA . GLU A 1 414 ? 14.782 -24.747 -8.707 1.00 60.06 414 GLU A CA 1
ATOM 3198 C C . GLU A 1 414 ? 15.140 -26.231 -8.864 1.00 60.06 414 GLU A C 1
ATOM 3200 O O . GLU A 1 414 ? 15.340 -26.719 -9.976 1.00 60.06 414 GLU A O 1
ATOM 3205 N N . THR A 1 415 ? 15.121 -26.993 -7.762 1.00 56.22 415 THR A N 1
ATOM 3206 C CA . THR A 1 415 ? 15.410 -28.434 -7.817 1.00 56.22 415 THR A CA 1
ATOM 3207 C C . THR A 1 415 ? 14.339 -29.211 -8.598 1.00 56.22 415 THR A C 1
ATOM 3209 O O . THR A 1 415 ? 14.644 -30.231 -9.214 1.00 56.22 415 THR A O 1
ATOM 3212 N N . GLU A 1 416 ? 13.070 -28.787 -8.558 1.00 58.03 416 GLU A N 1
ATOM 3213 C CA . GLU A 1 416 ? 11.994 -29.430 -9.320 1.00 58.03 416 GLU A CA 1
ATOM 3214 C C . GLU A 1 416 ? 12.093 -29.127 -10.823 1.00 58.03 416 GLU A C 1
ATOM 3216 O O . GLU A 1 416 ? 11.929 -30.070 -11.604 1.00 58.03 416 GLU A O 1
ATOM 3221 N N . GLN A 1 417 ? 12.424 -27.890 -11.220 1.00 54.19 417 GLN A N 1
ATOM 3222 C CA . GLN A 1 417 ? 12.656 -27.520 -12.628 1.00 54.19 417 GLN A CA 1
ATOM 3223 C C . GLN A 1 417 ? 13.841 -28.281 -13.236 1.00 54.19 417 GLN A C 1
ATOM 3225 O O . GLN A 1 417 ? 13.673 -28.952 -14.253 1.00 54.19 417 GLN A O 1
ATOM 3230 N N . ASP A 1 418 ? 14.978 -28.349 -12.537 1.00 50.50 418 ASP A N 1
ATOM 3231 C CA . ASP A 1 418 ? 16.133 -29.143 -12.986 1.00 50.50 418 ASP A CA 1
ATOM 3232 C C . ASP A 1 418 ? 15.776 -30.631 -13.203 1.00 50.50 418 ASP A C 1
ATOM 3234 O O . ASP A 1 418 ? 16.380 -31.329 -14.018 1.00 50.50 418 ASP A O 1
ATOM 3238 N N . THR A 1 419 ? 14.784 -31.164 -12.475 1.00 50.81 419 THR A N 1
ATOM 3239 C CA . THR A 1 419 ? 14.343 -32.563 -12.632 1.00 50.81 419 THR A CA 1
ATOM 3240 C C . THR A 1 419 ? 13.263 -32.783 -13.691 1.00 50.81 419 THR A C 1
ATOM 3242 O O . THR A 1 419 ? 13.044 -33.942 -14.075 1.00 50.81 419 THR A O 1
ATOM 3245 N N . SER A 1 420 ? 12.555 -31.732 -14.122 1.00 48.25 420 SER A N 1
ATOM 3246 C CA . SER A 1 420 ? 11.616 -31.799 -15.246 1.00 48.25 420 SER A CA 1
ATOM 3247 C C . SER A 1 420 ? 12.341 -31.716 -16.577 1.00 48.25 420 SER A C 1
ATOM 3249 O O . SER A 1 420 ? 12.033 -32.517 -17.456 1.00 48.25 420 SER A O 1
ATOM 3251 N N . ASP A 1 421 ? 13.353 -30.856 -16.671 1.00 49.06 421 ASP A N 1
ATOM 3252 C CA . ASP A 1 421 ? 14.079 -30.607 -17.920 1.00 49.06 421 ASP A CA 1
ATOM 3253 C C . ASP A 1 421 ? 14.882 -31.857 -18.334 1.00 49.06 421 ASP A C 1
ATOM 3255 O O . ASP A 1 421 ? 14.905 -32.251 -19.493 1.00 49.06 421 ASP A O 1
ATOM 3259 N N . LEU A 1 422 ? 15.372 -32.634 -17.358 1.00 48.91 422 LEU A N 1
ATOM 3260 C CA . LEU A 1 422 ? 16.021 -33.936 -17.587 1.00 48.91 422 LEU A CA 1
ATOM 3261 C C . LEU A 1 422 ? 15.083 -35.070 -18.066 1.00 48.91 422 LEU A C 1
ATOM 3263 O O . LEU A 1 422 ? 15.546 -36.201 -18.240 1.00 48.91 422 LEU A O 1
ATOM 3267 N N . LYS A 1 423 ? 13.769 -34.840 -18.200 1.00 46.81 423 LYS A N 1
ATOM 3268 C CA . LYS A 1 423 ? 12.792 -35.860 -18.635 1.00 46.81 423 LYS A CA 1
ATOM 3269 C C . LYS A 1 423 ? 12.166 -35.591 -20.000 1.00 46.81 423 LYS A C 1
ATOM 3271 O O . LYS A 1 423 ? 11.455 -36.476 -20.472 1.00 46.81 423 LYS A O 1
ATOM 3276 N N . GLU A 1 424 ? 12.401 -34.434 -20.612 1.00 39.66 424 GLU A N 1
ATOM 3277 C CA . GLU A 1 424 ? 11.819 -34.100 -21.921 1.00 39.66 424 GLU A CA 1
ATOM 3278 C C . GLU A 1 424 ? 12.683 -34.568 -23.116 1.00 39.66 424 GLU A C 1
ATOM 3280 O O . GLU A 1 424 ? 12.191 -34.601 -24.238 1.00 39.66 424 GLU A O 1
ATOM 3285 N N . ASP A 1 425 ? 13.888 -35.104 -22.875 1.00 38.62 425 ASP A N 1
ATOM 3286 C CA . ASP A 1 425 ? 14.821 -35.564 -23.926 1.00 38.62 425 ASP A CA 1
ATOM 3287 C C . ASP A 1 425 ? 14.574 -36.983 -24.504 1.00 38.62 425 ASP A C 1
ATOM 3289 O O . ASP A 1 425 ? 15.351 -37.466 -25.332 1.00 38.62 425 ASP A O 1
ATOM 3293 N N . GLU A 1 426 ? 13.518 -37.702 -24.108 1.00 42.09 426 GLU A N 1
ATOM 3294 C CA . GLU A 1 426 ? 13.211 -39.039 -24.657 1.00 42.09 426 GLU A CA 1
ATOM 3295 C C . GLU A 1 426 ? 11.757 -39.151 -25.135 1.00 42.09 426 GLU A C 1
ATOM 3297 O O . GLU A 1 426 ? 10.965 -39.834 -24.498 1.00 42.09 426 GLU A O 1
ATOM 3302 N N . GLU A 1 427 ? 11.397 -38.545 -26.274 1.00 36.22 427 GLU A N 1
ATOM 3303 C CA . GLU A 1 427 ? 10.289 -39.034 -27.124 1.00 36.22 427 GLU A CA 1
ATOM 3304 C C . GLU A 1 427 ? 10.296 -38.375 -28.522 1.00 36.22 427 GLU A C 1
ATOM 3306 O O . GLU A 1 427 ? 9.508 -37.493 -28.853 1.00 36.22 427 GLU A O 1
ATOM 3311 N N . GLY A 1 428 ? 11.197 -38.837 -29.394 1.00 41.06 428 GLY A N 1
ATOM 3312 C CA . GLY A 1 428 ? 11.094 -38.597 -30.836 1.00 41.06 428 GLY A CA 1
ATOM 3313 C C . GLY A 1 428 ? 10.015 -39.492 -31.453 1.00 41.06 428 GLY A C 1
ATOM 3314 O O . GLY A 1 428 ? 10.320 -40.597 -31.902 1.00 41.06 428 GLY A O 1
ATOM 3315 N N . GLU A 1 429 ? 8.757 -39.043 -31.462 1.00 38.66 429 GLU A N 1
ATOM 3316 C CA . GLU A 1 429 ? 7.677 -39.697 -32.213 1.00 38.66 429 GLU A CA 1
ATOM 3317 C C . GLU A 1 429 ? 7.571 -39.126 -33.639 1.00 38.66 429 GLU A C 1
ATOM 3319 O O . GLU A 1 429 ? 7.374 -37.927 -33.849 1.00 38.66 429 GLU A O 1
ATOM 3324 N N . GLU A 1 430 ? 7.685 -40.015 -34.631 1.00 43.28 430 GLU A N 1
ATOM 3325 C CA . GLU A 1 430 ? 7.437 -39.752 -36.052 1.00 43.28 430 GLU A CA 1
ATOM 3326 C C . GLU A 1 430 ? 6.037 -39.133 -36.252 1.00 43.28 430 GLU A C 1
ATOM 3328 O O . GLU A 1 430 ? 5.013 -39.735 -35.918 1.00 43.28 430 GLU A O 1
ATOM 3333 N N . GLN A 1 431 ? 5.984 -37.910 -36.791 1.00 41.25 431 GLN A N 1
ATOM 3334 C CA . GLN A 1 431 ? 4.738 -37.165 -36.978 1.00 41.25 431 GLN A CA 1
ATOM 3335 C C . GLN A 1 431 ? 3.945 -37.678 -38.194 1.00 41.25 431 GLN A C 1
ATOM 3337 O O . GLN A 1 431 ? 4.244 -37.360 -39.343 1.00 41.25 431 GLN A O 1
ATOM 3342 N N . ASP A 1 432 ? 2.874 -38.422 -37.927 1.00 42.53 432 ASP A N 1
ATOM 3343 C CA . ASP A 1 432 ? 1.723 -38.579 -38.827 1.00 42.53 432 ASP A CA 1
ATOM 3344 C C . ASP A 1 432 ? 1.055 -37.187 -38.993 1.00 42.53 432 ASP A C 1
ATOM 3346 O O . ASP A 1 432 ? 0.892 -36.493 -37.978 1.00 42.53 432 ASP A O 1
ATOM 3350 N N . PRO A 1 433 ? 0.669 -36.710 -40.199 1.00 48.69 433 PRO A N 1
ATOM 3351 C CA . PRO A 1 433 ? 0.145 -35.356 -40.385 1.00 48.69 433 PRO A CA 1
ATOM 3352 C C . PRO A 1 433 ? -1.259 -35.236 -39.779 1.00 48.69 433 PRO A C 1
ATOM 3354 O O . PRO A 1 433 ? -2.292 -35.407 -40.431 1.00 48.69 433 PRO A O 1
ATOM 3357 N N . GLY A 1 434 ? -1.292 -34.957 -38.479 1.00 55.69 434 GLY A N 1
ATOM 3358 C CA . GLY A 1 434 ? -2.487 -34.586 -37.745 1.00 55.69 434 GLY A CA 1
ATOM 3359 C C . GLY A 1 434 ? -3.047 -33.236 -38.216 1.00 55.69 434 GLY A C 1
ATOM 3360 O O . GLY A 1 434 ? -2.388 -32.489 -38.940 1.00 55.69 434 GLY A O 1
ATOM 3361 N N . PRO A 1 435 ? -4.281 -32.887 -37.810 1.00 61.38 435 PRO A N 1
ATOM 3362 C CA . PRO A 1 435 ? -4.851 -31.576 -38.108 1.00 61.38 435 PRO A CA 1
ATOM 3363 C C . PRO A 1 435 ? -3.929 -30.453 -37.595 1.00 61.38 435 PRO A C 1
ATOM 3365 O O . PRO A 1 435 ? -3.281 -30.642 -36.561 1.00 61.38 435 PRO A O 1
ATOM 3368 N N . PRO A 1 436 ? -3.895 -29.284 -38.265 1.00 57.88 436 PRO A N 1
ATOM 3369 C CA . PRO A 1 436 ? -2.964 -28.208 -37.939 1.00 57.88 436 PRO A CA 1
ATOM 3370 C C . PRO A 1 436 ? -3.079 -27.826 -36.463 1.00 57.88 436 PRO A C 1
ATOM 3372 O O . PRO A 1 436 ? -4.153 -27.452 -35.974 1.00 57.88 436 PRO A O 1
ATOM 3375 N N . LYS A 1 437 ? -1.964 -27.956 -35.740 1.00 59.94 437 LYS A N 1
ATOM 3376 C CA . LYS A 1 437 ? -1.851 -27.498 -34.355 1.00 59.94 437 LYS A CA 1
ATOM 3377 C C . LYS A 1 437 ? -1.852 -25.965 -34.367 1.00 59.94 437 LYS A C 1
ATOM 3379 O O . LYS A 1 437 ? -1.285 -25.333 -35.250 1.00 59.94 437 LYS A O 1
ATOM 3384 N N . SER A 1 438 ? -2.545 -25.359 -33.406 1.00 57.03 438 SER A N 1
ATOM 3385 C CA . SER A 1 438 ? -2.600 -23.900 -33.267 1.00 57.03 438 SER A CA 1
ATOM 3386 C C . SER A 1 438 ? -1.189 -23.331 -33.091 1.00 57.03 438 SER A C 1
ATOM 3388 O O . SER A 1 438 ? -0.547 -23.629 -32.090 1.00 57.03 438 SER A O 1
ATOM 3390 N N . THR A 1 439 ? -0.755 -22.448 -33.991 1.00 58.97 439 THR A N 1
ATOM 3391 C CA . THR A 1 439 ? 0.528 -21.720 -33.918 1.00 58.97 439 THR A CA 1
ATOM 3392 C C . THR A 1 439 ? 0.543 -20.602 -32.866 1.00 58.97 439 THR A C 1
ATOM 3394 O O . THR A 1 439 ? 1.534 -19.894 -32.708 1.00 58.97 439 THR A O 1
ATOM 3397 N N . TYR A 1 440 ? -0.551 -20.415 -32.115 1.00 64.12 440 TYR A N 1
ATOM 3398 C CA . TYR A 1 440 ? -0.605 -19.446 -31.021 1.00 64.12 440 TYR A CA 1
ATOM 3399 C C . TYR A 1 440 ? 0.296 -19.869 -29.851 1.00 64.12 440 TYR A C 1
ATOM 3401 O O . TYR A 1 440 ? -0.105 -20.687 -29.020 1.00 64.12 440 TYR A O 1
ATOM 3409 N N . LYS A 1 441 ? 1.476 -19.249 -29.748 1.00 59.62 441 LYS A N 1
ATOM 3410 C CA . LYS A 1 441 ? 2.268 -19.209 -28.513 1.00 59.62 441 LYS A CA 1
ATOM 3411 C C . LYS A 1 441 ? 1.746 -18.054 -27.635 1.00 59.62 441 LYS A C 1
ATOM 3413 O O . LYS A 1 441 ? 1.592 -16.935 -28.140 1.00 59.62 441 LYS A O 1
ATOM 3418 N N . PRO A 1 442 ? 1.395 -18.286 -26.354 1.00 62.75 442 PRO A N 1
ATOM 3419 C CA . PRO A 1 442 ? 1.026 -17.195 -25.460 1.00 62.75 442 PRO A CA 1
ATOM 3420 C C . PRO A 1 442 ? 2.204 -16.215 -25.322 1.00 62.75 442 PRO A C 1
ATOM 3422 O O . PRO A 1 442 ? 3.353 -16.639 -25.428 1.00 62.75 442 PRO A O 1
ATOM 3425 N N . PRO A 1 443 ? 1.950 -14.914 -25.085 1.00 66.75 443 PRO A N 1
ATOM 3426 C CA . PRO A 1 443 ? 3.025 -13.949 -24.892 1.00 66.75 443 PRO A CA 1
ATOM 3427 C C . PRO A 1 443 ? 3.957 -14.395 -23.754 1.00 66.75 443 PRO A C 1
ATOM 3429 O O . PRO A 1 443 ? 3.440 -14.842 -22.722 1.00 66.75 443 PRO A O 1
ATOM 3432 N N . PRO A 1 444 ? 5.287 -14.251 -23.905 1.00 69.88 444 PRO A N 1
ATOM 3433 C CA . PRO A 1 444 ? 6.235 -14.634 -22.868 1.00 69.88 444 PRO A CA 1
ATOM 3434 C C . PRO A 1 444 ? 5.948 -13.849 -21.584 1.00 69.88 444 PRO A C 1
ATOM 3436 O O . PRO A 1 444 ? 5.725 -12.632 -21.599 1.00 69.88 444 PRO A O 1
ATOM 3439 N N . VAL A 1 445 ? 5.884 -14.563 -20.460 1.00 78.88 445 VAL A N 1
ATOM 3440 C CA . VAL A 1 445 ? 5.595 -13.972 -19.152 1.00 78.88 445 VAL A CA 1
ATOM 3441 C C . VAL A 1 445 ? 6.897 -13.444 -18.568 1.00 78.88 445 VAL A C 1
ATOM 3443 O O . VAL A 1 445 ? 7.867 -14.181 -18.447 1.00 78.88 445 VAL A O 1
ATOM 3446 N N . VAL A 1 446 ? 6.915 -12.169 -18.173 1.00 84.00 446 VAL A N 1
ATOM 3447 C CA . VAL A 1 446 ? 8.081 -11.585 -17.497 1.00 84.00 446 VAL A CA 1
ATOM 3448 C C . VAL A 1 446 ? 8.310 -12.320 -16.163 1.00 84.00 446 VAL A C 1
ATOM 3450 O O . VAL A 1 446 ? 7.390 -12.328 -15.332 1.00 84.00 446 VAL A O 1
ATOM 3453 N N . PRO A 1 447 ? 9.505 -12.893 -15.926 1.00 87.06 447 PRO A N 1
ATOM 3454 C CA . PRO A 1 447 ? 9.785 -13.671 -14.723 1.00 87.06 447 PRO A CA 1
ATOM 3455 C C . PRO A 1 447 ? 9.806 -12.800 -13.461 1.00 87.06 447 PRO A C 1
ATOM 3457 O O . PRO A 1 447 ? 10.069 -11.589 -13.524 1.00 87.06 447 PRO A O 1
ATOM 3460 N N . LYS A 1 448 ? 9.518 -13.426 -12.310 1.00 87.69 448 LYS A N 1
ATOM 3461 C CA . LYS A 1 448 ? 9.611 -12.792 -10.984 1.00 87.69 448 LYS A CA 1
ATOM 3462 C C . LYS A 1 448 ? 11.059 -12.374 -10.688 1.00 87.69 448 LYS A C 1
ATOM 3464 O O . LYS A 1 448 ? 11.985 -12.881 -11.305 1.00 87.69 448 LYS A O 1
ATOM 3469 N N . GLU A 1 449 ? 11.227 -11.386 -9.814 1.00 88.00 449 GLU A N 1
ATOM 3470 C CA . GLU A 1 449 ? 12.537 -11.092 -9.215 1.00 88.00 449 GLU A CA 1
ATOM 3471 C C . GLU A 1 449 ? 12.717 -11.990 -7.993 1.00 88.00 449 GLU A C 1
ATOM 3473 O O . GLU A 1 449 ? 11.747 -12.173 -7.246 1.00 88.00 449 GLU A O 1
ATOM 3478 N N . ASP A 1 450 ? 13.926 -12.512 -7.811 1.00 86.88 450 ASP A N 1
ATOM 3479 C CA . ASP A 1 450 ? 14.273 -13.463 -6.752 1.00 86.88 450 ASP A CA 1
ATOM 3480 C C . ASP A 1 450 ? 14.127 -12.833 -5.368 1.00 86.88 450 ASP A C 1
ATOM 3482 O O . ASP A 1 450 ? 14.116 -11.595 -5.220 1.00 86.88 450 ASP A O 1
ATOM 3486 N N . ASN A 1 451 ? 14.013 -13.664 -4.331 1.00 86.06 451 ASN A N 1
ATOM 3487 C CA . ASN A 1 451 ? 13.927 -13.152 -2.973 1.00 86.06 451 ASN A CA 1
ATOM 3488 C C . ASN A 1 451 ? 15.136 -12.252 -2.661 1.00 86.06 451 ASN A C 1
ATOM 3490 O O . ASN A 1 451 ? 16.265 -12.513 -3.067 1.00 86.06 451 ASN A O 1
ATOM 3494 N N . ARG A 1 452 ? 14.900 -11.156 -1.930 1.00 84.88 452 ARG A N 1
ATOM 3495 C CA . ARG A 1 452 ? 15.927 -10.168 -1.538 1.00 84.88 452 ARG A CA 1
ATOM 3496 C C . ARG A 1 452 ? 16.505 -9.316 -2.683 1.00 84.88 452 ARG A C 1
ATOM 3498 O O . ARG A 1 452 ? 17.350 -8.463 -2.412 1.00 84.88 452 ARG A O 1
ATOM 3505 N N . THR A 1 453 ? 15.980 -9.409 -3.907 1.00 86.31 453 THR A N 1
ATOM 3506 C CA . THR A 1 453 ? 16.409 -8.567 -5.042 1.00 86.31 453 THR A CA 1
ATOM 3507 C C . THR A 1 453 ? 15.318 -7.590 -5.503 1.00 86.31 453 THR A C 1
ATOM 3509 O O . THR A 1 453 ? 14.121 -7.826 -5.323 1.00 86.31 453 THR A O 1
ATOM 3512 N N . GLY A 1 454 ? 15.722 -6.441 -6.061 1.00 88.06 454 GLY A N 1
ATOM 3513 C CA . GLY A 1 454 ? 14.825 -5.464 -6.694 1.00 88.06 454 GLY A CA 1
ATOM 3514 C C . GLY A 1 454 ? 13.583 -5.090 -5.867 1.00 88.06 454 GLY A C 1
ATOM 3515 O O . GLY A 1 454 ? 13.666 -4.625 -4.727 1.00 88.06 454 GLY A O 1
ATOM 3516 N N . ALA A 1 455 ? 12.396 -5.289 -6.440 1.00 91.69 455 ALA A N 1
ATOM 3517 C CA . ALA A 1 455 ? 11.104 -5.032 -5.810 1.00 91.69 455 ALA A CA 1
ATOM 3518 C C . ALA A 1 455 ? 10.758 -6.031 -4.688 1.00 91.69 455 ALA A C 1
ATOM 3520 O O . ALA A 1 455 ? 9.830 -5.761 -3.912 1.00 91.69 455 ALA A O 1
ATOM 3521 N N . ASN A 1 456 ? 11.478 -7.155 -4.597 1.00 93.75 456 ASN A N 1
ATOM 3522 C CA . ASN A 1 456 ? 11.396 -8.209 -3.579 1.00 93.75 456 ASN A CA 1
ATOM 3523 C C . ASN A 1 456 ? 12.529 -8.144 -2.535 1.00 93.75 456 ASN A C 1
ATOM 3525 O O . ASN A 1 456 ? 12.627 -9.041 -1.703 1.00 93.75 456 ASN A O 1
ATOM 3529 N N . LYS A 1 457 ? 13.301 -7.044 -2.491 1.00 91.56 457 LYS A N 1
ATOM 3530 C CA . LYS A 1 457 ? 14.366 -6.808 -1.495 1.00 91.56 457 LYS A CA 1
ATOM 3531 C C . LYS A 1 457 ? 13.923 -6.978 -0.039 1.00 91.56 457 LYS A C 1
ATOM 3533 O O . LYS A 1 457 ? 14.666 -7.514 0.773 1.00 91.56 457 LYS A O 1
ATOM 3538 N N . TYR A 1 458 ? 12.710 -6.529 0.280 1.00 93.75 458 TYR A N 1
ATOM 3539 C CA . TYR A 1 458 ? 12.153 -6.580 1.630 1.00 93.75 458 TYR A CA 1
ATOM 3540 C C . TYR A 1 458 ? 10.910 -7.460 1.699 1.00 93.75 458 TYR A C 1
ATOM 3542 O O . TYR A 1 458 ? 10.039 -7.415 0.820 1.00 93.75 458 TYR A O 1
ATOM 3550 N N . ALA A 1 459 ? 10.769 -8.171 2.816 1.00 94.69 459 ALA A N 1
ATOM 3551 C CA . ALA A 1 459 ? 9.530 -8.837 3.168 1.00 94.69 459 ALA A CA 1
ATOM 3552 C C . ALA A 1 459 ? 8.592 -7.858 3.886 1.00 94.69 459 ALA A C 1
ATOM 3554 O O . ALA A 1 459 ? 9.008 -6.997 4.662 1.00 94.69 459 ALA A O 1
ATOM 3555 N N . TYR A 1 460 ? 7.291 -7.999 3.643 1.00 97.06 460 TYR A N 1
ATOM 3556 C CA . TYR A 1 460 ? 6.280 -7.128 4.236 1.00 97.06 460 TYR A CA 1
ATOM 3557 C C . TYR A 1 460 ? 5.294 -7.946 5.058 1.00 97.06 460 TYR A C 1
ATOM 3559 O O . TYR A 1 460 ? 4.629 -8.841 4.534 1.00 97.06 460 TYR A O 1
ATOM 3567 N N . LEU A 1 461 ? 5.159 -7.606 6.338 1.00 96.88 461 LEU A N 1
ATOM 3568 C CA . LEU A 1 461 ? 4.153 -8.181 7.220 1.00 96.88 461 LEU A CA 1
ATOM 3569 C C . LEU A 1 461 ? 3.079 -7.157 7.528 1.00 96.88 461 LEU A C 1
ATOM 3571 O O . LEU A 1 461 ? 3.352 -5.984 7.778 1.00 96.88 461 LEU A O 1
ATOM 3575 N N . VAL A 1 462 ? 1.835 -7.619 7.529 1.00 97.12 462 VAL A N 1
ATOM 3576 C CA . VAL A 1 462 ? 0.678 -6.766 7.753 1.00 97.12 462 VAL A CA 1
ATOM 3577 C C . VAL A 1 462 ? -0.178 -7.267 8.893 1.00 97.12 462 VAL A C 1
ATOM 3579 O O . VAL A 1 462 ? -0.341 -8.465 9.116 1.00 97.12 462 VAL A O 1
ATOM 3582 N N . CYS A 1 463 ? -0.761 -6.323 9.612 1.00 95.12 463 CYS A N 1
ATOM 3583 C CA . CYS A 1 463 ? -1.683 -6.597 10.694 1.00 95.12 463 CYS A CA 1
ATOM 3584 C C . CYS A 1 463 ? -2.839 -5.597 10.640 1.00 95.12 463 CYS A C 1
ATOM 3586 O O . CYS A 1 463 ? -2.636 -4.422 10.338 1.00 95.12 463 CYS A O 1
ATOM 3588 N N . ASN A 1 464 ? -4.071 -6.036 10.903 1.00 94.44 464 ASN A N 1
ATOM 3589 C CA . ASN A 1 464 ? -5.214 -5.125 10.822 1.00 94.44 464 ASN A CA 1
ATOM 3590 C C . ASN A 1 464 ? -5.285 -4.144 11.997 1.00 94.44 464 ASN A C 1
ATOM 3592 O O . ASN A 1 464 ? -5.669 -2.988 11.829 1.00 94.44 464 ASN A O 1
ATOM 3596 N N . GLU A 1 465 ? -4.958 -4.626 13.196 1.00 91.50 465 GLU A N 1
ATOM 3597 C CA . GLU A 1 465 ? -4.990 -3.865 14.446 1.00 91.50 465 GLU A CA 1
ATOM 3598 C C . GLU A 1 465 ? -3.905 -4.393 15.389 1.00 91.50 465 GLU A C 1
ATOM 3600 O O . GLU A 1 465 ? -3.656 -5.601 15.387 1.00 91.50 465 GLU A O 1
ATOM 3605 N N . PRO A 1 466 ? -3.290 -3.545 16.229 1.00 90.50 466 PRO A N 1
ATOM 3606 C CA . PRO A 1 466 ? -2.232 -3.978 17.136 1.00 90.50 466 PRO A CA 1
ATOM 3607 C C . PRO A 1 466 ? -2.662 -5.160 18.022 1.00 90.50 466 PRO A C 1
ATOM 3609 O O . PRO A 1 466 ? -3.746 -5.160 18.601 1.00 90.50 466 PRO A O 1
ATOM 3612 N N . GLY A 1 467 ? -1.814 -6.184 18.130 1.00 83.94 467 GLY A N 1
ATOM 3613 C CA . GLY A 1 467 ? -2.093 -7.395 18.917 1.00 83.94 467 GLY A CA 1
ATOM 3614 C C . GLY A 1 467 ? -2.886 -8.484 18.187 1.00 83.94 467 GLY A C 1
ATOM 3615 O O . GLY A 1 467 ? -3.078 -9.569 18.737 1.00 83.94 467 GLY A O 1
ATOM 3616 N N . LYS A 1 468 ? -3.323 -8.251 16.943 1.00 89.69 468 LYS A N 1
ATOM 3617 C CA . LYS A 1 468 ? -3.694 -9.342 16.025 1.00 89.69 468 LYS A CA 1
ATOM 3618 C C . LYS A 1 468 ? -2.430 -9.988 15.431 1.00 89.69 468 LYS A C 1
ATOM 3620 O O . LYS A 1 468 ? -1.371 -9.360 15.443 1.00 89.69 468 LYS A O 1
ATOM 3625 N N . PRO A 1 469 ? -2.518 -11.235 14.932 1.00 91.38 469 PRO A N 1
ATOM 3626 C CA . PRO A 1 469 ? -1.381 -11.887 14.291 1.00 91.38 469 PRO A CA 1
ATOM 3627 C C . PRO A 1 469 ? -0.921 -11.109 13.056 1.00 91.38 469 PRO A C 1
ATOM 3629 O O . PRO A 1 469 ? -1.741 -10.579 12.304 1.00 91.38 469 PRO A O 1
ATOM 3632 N N . TRP A 1 470 ? 0.393 -11.075 12.859 1.00 95.06 470 TRP A N 1
ATOM 3633 C CA . TRP A 1 470 ? 1.018 -10.546 11.656 1.00 95.06 470 TRP A CA 1
ATOM 3634 C C . TRP A 1 470 ? 0.948 -11.585 10.539 1.00 95.06 470 TRP A C 1
ATOM 3636 O O . TRP A 1 470 ? 1.210 -12.765 10.762 1.00 95.06 470 TRP A O 1
ATOM 3646 N N . VAL A 1 471 ? 0.573 -11.144 9.343 1.00 95.88 471 VAL A N 1
ATOM 3647 C CA . VAL A 1 471 ? 0.457 -11.982 8.147 1.00 95.88 471 VAL A CA 1
ATOM 3648 C C . VAL A 1 471 ? 1.485 -11.503 7.131 1.00 95.88 471 VAL A C 1
ATOM 3650 O O . VAL A 1 471 ? 1.489 -10.325 6.776 1.00 95.88 471 VAL A O 1
ATOM 3653 N N . ARG A 1 472 ? 2.357 -12.400 6.666 1.00 94.69 472 ARG A N 1
ATOM 3654 C CA . ARG A 1 472 ? 3.328 -12.101 5.606 1.00 94.69 472 ARG A CA 1
ATOM 3655 C C . ARG A 1 472 ? 2.612 -11.941 4.263 1.00 94.69 472 ARG A C 1
ATOM 3657 O O . ARG A 1 472 ? 1.723 -12.723 3.929 1.00 94.69 472 ARG A O 1
ATOM 3664 N N . LEU A 1 473 ? 2.977 -10.907 3.510 1.00 96.44 473 LEU A N 1
ATOM 3665 C CA . LEU A 1 473 ? 2.522 -10.714 2.136 1.00 96.44 473 LEU A CA 1
ATOM 3666 C C . LEU A 1 473 ? 3.356 -11.565 1.166 1.00 96.44 473 LEU A C 1
ATOM 3668 O O . LEU A 1 473 ? 4.549 -11.743 1.404 1.00 96.44 473 LEU A O 1
ATOM 3672 N N . PRO A 1 474 ? 2.756 -12.048 0.064 1.00 94.75 474 PRO A N 1
ATOM 3673 C CA . PRO A 1 474 ? 3.487 -12.797 -0.956 1.00 94.75 474 PRO A CA 1
ATOM 3674 C C . PRO A 1 474 ? 4.522 -11.915 -1.669 1.00 94.75 474 PRO A C 1
ATOM 3676 O O . PRO A 1 474 ? 4.452 -10.683 -1.593 1.00 94.75 474 PRO A O 1
ATOM 3679 N N . LEU A 1 475 ? 5.440 -12.533 -2.418 1.00 93.75 475 LEU A N 1
ATOM 3680 C CA . LEU A 1 475 ? 6.314 -11.807 -3.343 1.00 93.75 475 LEU A CA 1
ATOM 3681 C C . LEU A 1 475 ? 5.505 -11.113 -4.443 1.00 93.75 475 LEU A C 1
ATOM 3683 O O . LEU A 1 475 ? 4.382 -11.507 -4.792 1.00 93.75 475 LEU A O 1
ATOM 3687 N N . VAL A 1 476 ? 6.062 -10.025 -4.972 1.00 95.06 476 VAL A N 1
ATOM 3688 C CA . VAL A 1 476 ? 5.438 -9.286 -6.067 1.00 95.06 476 VAL A CA 1
ATOM 3689 C C . VAL A 1 476 ? 5.878 -9.868 -7.408 1.00 95.06 476 VAL A C 1
ATOM 3691 O O . VAL A 1 476 ? 7.040 -10.202 -7.598 1.00 95.06 476 VAL A O 1
ATOM 3694 N N . LEU A 1 477 ? 4.931 -9.965 -8.342 1.00 94.12 477 LEU A N 1
ATOM 3695 C CA . LEU A 1 477 ? 5.187 -10.344 -9.729 1.00 94.12 477 LEU A CA 1
ATOM 3696 C C . LEU A 1 477 ? 5.132 -9.076 -10.589 1.00 94.12 477 LEU A C 1
ATOM 3698 O O . LEU A 1 477 ? 4.297 -8.201 -10.305 1.00 94.12 477 LEU A O 1
ATOM 3702 N N . PRO A 1 478 ? 5.895 -8.990 -11.690 1.00 93.81 478 PRO A N 1
ATOM 3703 C CA . PRO A 1 478 ? 5.802 -7.863 -12.621 1.00 93.81 478 PRO A CA 1
ATOM 3704 C C . PRO A 1 478 ? 4.377 -7.674 -13.164 1.00 93.81 478 PRO A C 1
ATOM 3706 O O . PRO A 1 478 ? 3.867 -6.552 -13.243 1.00 93.81 478 PRO A O 1
ATOM 3709 N N . ALA A 1 479 ? 3.666 -8.781 -13.416 1.00 92.81 479 ALA A N 1
ATOM 3710 C CA . ALA A 1 479 ? 2.253 -8.794 -13.801 1.00 92.81 479 ALA A CA 1
ATOM 3711 C C . ALA A 1 479 ? 1.327 -8.137 -12.754 1.00 92.81 479 ALA A C 1
ATOM 3713 O O . ALA A 1 479 ? 0.376 -7.438 -13.112 1.00 92.81 479 ALA A O 1
ATOM 3714 N N . HIS A 1 480 ? 1.609 -8.301 -11.453 1.00 95.31 480 HIS A N 1
ATOM 3715 C CA . HIS A 1 480 ? 0.852 -7.619 -10.397 1.00 95.31 480 HIS A CA 1
ATOM 3716 C C . HIS A 1 480 ? 1.055 -6.100 -10.475 1.00 95.31 480 HIS A C 1
ATOM 3718 O O . HIS A 1 480 ? 0.092 -5.341 -10.365 1.00 95.31 480 HIS A O 1
ATOM 3724 N N . ILE A 1 481 ? 2.288 -5.634 -10.688 1.00 95.81 481 ILE A N 1
ATOM 3725 C CA . ILE A 1 481 ? 2.610 -4.199 -10.737 1.00 95.81 481 ILE A CA 1
ATOM 3726 C C . ILE A 1 481 ? 2.004 -3.539 -11.979 1.00 95.81 481 ILE A C 1
ATOM 3728 O O . ILE A 1 481 ? 1.371 -2.480 -11.872 1.00 95.81 481 ILE A O 1
ATOM 3732 N N . THR A 1 482 ? 2.158 -4.161 -13.148 1.00 94.12 482 THR A N 1
ATOM 3733 C CA . THR A 1 482 ? 1.612 -3.659 -14.418 1.00 94.12 482 THR A CA 1
ATOM 3734 C C . THR A 1 482 ? 0.085 -3.606 -14.391 1.00 94.12 482 THR A C 1
ATOM 3736 O O . THR A 1 482 ? -0.494 -2.578 -14.752 1.00 94.12 482 THR A O 1
ATOM 3739 N N . ALA A 1 483 ? -0.582 -4.639 -13.866 1.00 94.00 483 ALA A N 1
ATOM 3740 C CA . ALA A 1 483 ? -2.030 -4.631 -13.672 1.00 94.00 483 ALA A CA 1
ATOM 3741 C C . ALA A 1 483 ? -2.466 -3.576 -12.638 1.00 94.00 483 ALA A C 1
ATOM 3743 O O . ALA A 1 483 ? -3.417 -2.829 -12.879 1.00 94.00 483 ALA A O 1
ATOM 3744 N N . ALA A 1 484 ? -1.746 -3.439 -11.517 1.00 95.31 484 ALA A N 1
ATOM 3745 C CA . ALA A 1 484 ? -2.046 -2.447 -10.482 1.00 95.31 484 ALA A CA 1
ATOM 3746 C C . ALA A 1 484 ? -1.950 -0.999 -10.998 1.00 95.31 484 ALA A C 1
ATOM 3748 O O . ALA A 1 484 ? -2.683 -0.121 -10.533 1.00 95.31 484 ALA A O 1
ATOM 3749 N N . ARG A 1 485 ? -1.067 -0.714 -11.968 1.00 93.75 485 ARG A N 1
ATOM 3750 C CA . ARG A 1 485 ? -0.967 0.607 -12.621 1.00 93.75 485 ARG A CA 1
ATOM 3751 C C . ARG A 1 485 ? -2.223 0.982 -13.404 1.00 93.75 485 ARG A C 1
ATOM 3753 O O . ARG A 1 485 ? -2.526 2.169 -13.498 1.00 93.75 485 ARG A O 1
ATOM 3760 N N . GLN A 1 486 ? -2.950 -0.008 -13.912 1.00 92.62 486 GLN A N 1
ATOM 3761 C CA . GLN A 1 486 ? -4.115 0.181 -14.775 1.00 92.62 486 GLN A CA 1
ATOM 3762 C C . GLN A 1 486 ? -5.444 0.201 -14.020 1.00 92.62 486 GLN A C 1
ATOM 3764 O O . GLN A 1 486 ? -6.474 0.425 -14.645 1.00 92.62 486 GLN A O 1
ATOM 3769 N N . ILE A 1 487 ? -5.452 -0.027 -12.703 1.00 93.00 487 ILE A N 1
ATOM 3770 C CA . ILE A 1 487 ? -6.679 -0.110 -11.901 1.00 93.00 487 ILE A CA 1
ATOM 3771 C C . ILE A 1 487 ? -6.655 0.871 -10.726 1.00 93.00 487 ILE A C 1
ATOM 3773 O O . ILE A 1 487 ? -5.604 1.262 -10.224 1.00 93.00 487 ILE A O 1
ATOM 3777 N N . LYS A 1 488 ? -7.845 1.262 -10.257 1.00 92.88 488 LYS A N 1
ATOM 3778 C CA . LYS A 1 488 ? -8.022 2.121 -9.077 1.00 92.88 488 LYS A CA 1
ATOM 3779 C C . LYS A 1 488 ? -9.050 1.502 -8.134 1.00 92.88 488 LYS A C 1
ATOM 3781 O O . LYS A 1 488 ? -10.251 1.541 -8.409 1.00 92.88 488 LYS A O 1
ATOM 3786 N N . LYS A 1 489 ? -8.581 0.892 -7.043 1.00 93.12 489 LYS A N 1
ATOM 3787 C CA . LYS A 1 489 ? -9.412 0.172 -6.063 1.00 93.12 489 LYS A CA 1
ATOM 3788 C C . LYS A 1 489 ? -9.062 0.567 -4.633 1.00 93.12 489 LYS A C 1
ATOM 3790 O O . LYS A 1 489 ? -7.887 0.668 -4.302 1.00 93.12 489 LYS A O 1
ATOM 3795 N N . PHE A 1 490 ? -10.092 0.773 -3.811 1.00 95.44 490 PHE A N 1
ATOM 3796 C CA . PHE A 1 490 ? -9.938 0.885 -2.362 1.00 95.44 490 PHE A CA 1
ATOM 3797 C C . PHE A 1 490 ? -9.771 -0.501 -1.749 1.00 95.44 490 PHE A C 1
ATOM 3799 O O . PHE A 1 490 ? -10.419 -1.450 -2.189 1.00 95.44 490 PHE A O 1
ATOM 3806 N N . PHE A 1 491 ? -8.949 -0.582 -0.710 1.00 97.31 491 PHE A N 1
ATOM 3807 C CA . PHE A 1 491 ? -8.771 -1.795 0.074 1.00 97.31 491 PHE A CA 1
ATOM 3808 C C . PHE A 1 491 ? -10.005 -2.091 0.928 1.00 97.31 491 PHE A C 1
ATOM 3810 O O . PHE A 1 491 ? -10.681 -1.176 1.419 1.00 97.31 491 PHE A O 1
ATOM 3817 N N . THR A 1 492 ? -10.317 -3.370 1.114 1.00 96.12 492 THR A N 1
ATOM 3818 C CA . THR A 1 492 ? -11.386 -3.785 2.025 1.00 96.12 492 THR A CA 1
ATOM 3819 C C . THR A 1 492 ? -10.873 -3.946 3.447 1.00 96.12 492 THR A C 1
ATOM 3821 O O . THR A 1 492 ? -11.590 -3.600 4.380 1.00 96.12 492 THR A O 1
ATOM 3824 N N . GLY A 1 493 ? -9.623 -4.371 3.627 1.00 95.06 493 GLY A N 1
ATOM 3825 C CA . GLY A 1 493 ? -9.099 -4.788 4.931 1.00 95.06 493 GLY A CA 1
ATOM 3826 C C . GLY A 1 493 ? -9.108 -6.308 5.126 1.00 95.06 493 GLY A C 1
ATOM 3827 O O . GLY A 1 493 ? -8.747 -6.784 6.203 1.00 95.06 493 GLY A O 1
ATOM 3828 N N . ARG A 1 494 ? -9.504 -7.067 4.095 1.00 95.38 494 ARG A N 1
ATOM 3829 C CA . ARG A 1 494 ? -9.416 -8.529 4.033 1.00 95.38 494 ARG A CA 1
ATOM 3830 C C . ARG A 1 494 ? -8.443 -8.958 2.940 1.00 95.38 494 ARG A C 1
ATOM 3832 O O . ARG A 1 494 ? -8.686 -8.703 1.764 1.00 95.38 494 ARG A O 1
ATOM 3839 N N . LEU A 1 495 ? -7.371 -9.644 3.328 1.00 95.62 495 LEU A N 1
ATOM 3840 C CA . LEU A 1 495 ? -6.297 -10.051 2.414 1.00 95.62 495 LEU A CA 1
ATOM 3841 C C . LEU A 1 495 ? -6.747 -11.067 1.352 1.00 95.62 495 LEU A C 1
ATOM 3843 O O . LEU A 1 495 ? -6.185 -11.108 0.263 1.00 95.62 495 LEU A O 1
ATOM 3847 N N . ASP A 1 496 ? -7.777 -11.857 1.643 1.00 96.00 496 ASP A N 1
ATOM 3848 C CA . ASP A 1 496 ? -8.342 -12.881 0.760 1.00 96.00 496 ASP A CA 1
ATOM 3849 C C . ASP A 1 496 ? -9.417 -12.343 -0.203 1.00 96.00 496 ASP A C 1
ATOM 3851 O O . ASP A 1 496 ? -9.930 -13.087 -1.043 1.00 96.00 496 ASP A O 1
ATOM 3855 N N . ALA A 1 497 ? -9.773 -11.057 -0.114 1.00 95.88 497 ALA A N 1
ATOM 3856 C CA . ALA A 1 497 ? -10.819 -10.480 -0.947 1.00 95.88 497 ALA A CA 1
ATOM 3857 C C . ALA A 1 497 ? -10.418 -10.467 -2.440 1.00 95.88 497 ALA A C 1
ATOM 3859 O O . ALA A 1 497 ? -9.313 -10.043 -2.785 1.00 95.88 497 ALA A O 1
ATOM 3860 N N . PRO A 1 498 ? -11.306 -10.887 -3.362 1.00 95.06 498 PRO A N 1
ATOM 3861 C CA . PRO A 1 498 ? -11.006 -10.871 -4.790 1.00 95.06 498 PRO A CA 1
ATOM 3862 C C . PRO A 1 498 ? -11.024 -9.445 -5.357 1.00 95.06 498 PRO A C 1
ATOM 3864 O O . PRO A 1 498 ? -11.964 -8.677 -5.125 1.00 95.06 498 PRO A O 1
ATOM 3867 N N . ILE A 1 499 ? -10.031 -9.108 -6.183 1.00 95.25 499 ILE A N 1
ATOM 3868 C CA . ILE A 1 499 ? -9.955 -7.809 -6.861 1.00 95.25 499 ILE A CA 1
ATOM 3869 C C . ILE A 1 499 ? -10.744 -7.858 -8.172 1.00 95.25 499 ILE A C 1
ATOM 3871 O O . ILE A 1 499 ? -10.282 -8.328 -9.207 1.00 95.25 499 ILE A O 1
ATOM 3875 N N . VAL A 1 500 ? -11.977 -7.346 -8.134 1.00 91.81 500 VAL A N 1
ATOM 3876 C CA . VAL A 1 500 ? -12.852 -7.288 -9.315 1.00 91.81 500 VAL A CA 1
ATOM 3877 C C . VAL A 1 500 ? -12.581 -6.008 -10.108 1.00 91.81 500 VAL A C 1
ATOM 3879 O O . VAL A 1 500 ? -13.146 -4.950 -9.808 1.00 91.81 500 VAL A O 1
ATOM 3882 N N . SER A 1 501 ? -11.728 -6.082 -11.126 1.00 91.12 501 SER A N 1
ATOM 3883 C CA . SER A 1 501 ? -11.352 -4.955 -11.992 1.00 91.12 501 SER A CA 1
ATOM 3884 C C . SER A 1 501 ? -11.353 -5.314 -13.479 1.00 91.12 501 SER A C 1
ATOM 3886 O O . SER A 1 501 ? -11.414 -6.481 -13.855 1.00 91.12 501 SER A O 1
ATOM 3888 N N . TYR A 1 502 ? -11.298 -4.278 -14.317 1.00 89.12 502 TYR A N 1
ATOM 3889 C CA . TYR A 1 502 ? -10.912 -4.388 -15.718 1.00 89.12 502 TYR A CA 1
ATOM 3890 C C . TYR A 1 502 ? -9.735 -3.420 -15.946 1.00 89.12 502 TYR A C 1
ATOM 3892 O O . TYR A 1 502 ? -9.926 -2.227 -15.674 1.00 89.12 502 TYR A O 1
ATOM 3900 N N . PRO A 1 503 ? -8.549 -3.908 -16.358 1.00 91.12 503 PRO A N 1
ATOM 3901 C CA . PRO A 1 503 ? -8.214 -5.302 -16.675 1.00 91.12 503 PRO A CA 1
ATOM 3902 C C . PRO A 1 503 ? -8.300 -6.216 -15.436 1.00 91.12 503 PRO A C 1
ATOM 3904 O O . PRO A 1 503 ? -8.289 -5.710 -14.303 1.00 91.12 503 PRO A O 1
ATOM 3907 N N . PRO A 1 504 ? -8.461 -7.539 -15.623 1.00 91.94 504 PRO A N 1
ATOM 3908 C CA . PRO A 1 504 ? -8.490 -8.476 -14.507 1.00 91.94 504 PRO A CA 1
ATOM 3909 C C . PRO A 1 504 ? -7.149 -8.437 -13.772 1.00 91.94 504 PRO A C 1
ATOM 3911 O O . PRO A 1 504 ? -6.091 -8.509 -14.391 1.00 91.94 504 PRO A O 1
ATOM 3914 N N . PHE A 1 505 ? -7.198 -8.295 -12.450 1.00 95.56 505 PHE A N 1
ATOM 3915 C CA . PHE A 1 505 ? -5.999 -8.328 -11.626 1.00 95.56 505 PHE A CA 1
ATOM 3916 C C . PHE A 1 505 ? -5.619 -9.791 -11.337 1.00 95.56 505 PHE A C 1
ATOM 3918 O O . PHE A 1 505 ? -6.489 -10.541 -10.881 1.00 95.56 505 PHE A O 1
ATOM 3925 N N . PRO A 1 506 ? -4.367 -10.218 -11.589 1.00 92.94 506 PRO A N 1
ATOM 3926 C CA . PRO A 1 506 ? -3.959 -11.611 -11.429 1.00 92.94 506 PRO A CA 1
ATOM 3927 C C . PRO A 1 506 ? -3.667 -11.944 -9.958 1.00 92.94 506 PRO A C 1
ATOM 3929 O O . PRO A 1 506 ? -2.543 -12.237 -9.602 1.00 92.94 506 PRO A O 1
ATOM 3932 N N . GLY A 1 507 ? -4.666 -11.862 -9.076 1.00 94.12 507 GLY A N 1
ATOM 3933 C CA . GLY A 1 507 ? -4.491 -12.149 -7.650 1.00 94.12 507 GLY A CA 1
ATOM 3934 C C . GLY A 1 507 ? -5.642 -11.651 -6.777 1.00 94.12 507 GLY A C 1
ATOM 3935 O O . GLY A 1 507 ? -6.688 -11.211 -7.266 1.00 94.12 507 GLY A O 1
ATOM 3936 N N . ASN A 1 508 ? -5.450 -11.715 -5.462 1.00 96.12 508 ASN A N 1
ATOM 3937 C CA . ASN A 1 508 ? -6.388 -11.186 -4.467 1.00 96.12 508 ASN A CA 1
ATOM 3938 C C . ASN A 1 508 ? -5.885 -9.846 -3.884 1.00 96.12 508 ASN A C 1
ATOM 3940 O O . ASN A 1 508 ? -4.977 -9.202 -4.420 1.00 96.12 508 ASN A O 1
ATOM 3944 N N . GLU A 1 509 ? -6.505 -9.390 -2.797 1.00 97.38 509 GLU A N 1
ATOM 3945 C CA . GLU A 1 509 ? -6.139 -8.142 -2.133 1.00 97.38 509 GLU A CA 1
ATOM 3946 C C . GLU A 1 509 ? -4.726 -8.166 -1.531 1.00 97.38 509 GLU A C 1
ATOM 3948 O O . GLU A 1 509 ? -4.090 -7.114 -1.522 1.00 97.38 509 GLU A O 1
ATOM 3953 N N . SER A 1 510 ? -4.188 -9.316 -1.104 1.00 97.31 510 SER A N 1
ATOM 3954 C CA . SER A 1 510 ? -2.810 -9.401 -0.595 1.00 97.31 510 SER A CA 1
ATOM 3955 C C . SER A 1 510 ? -1.780 -9.124 -1.693 1.00 97.31 510 SER A C 1
ATOM 3957 O O . SER A 1 510 ? -0.875 -8.314 -1.485 1.00 97.31 510 SER A O 1
ATOM 3959 N N . ASN A 1 511 ? -1.967 -9.693 -2.890 1.00 97.06 511 ASN A N 1
ATOM 3960 C CA . ASN A 1 511 ? -1.112 -9.421 -4.051 1.00 97.06 511 ASN A CA 1
ATOM 3961 C C . ASN A 1 511 ? -1.235 -7.956 -4.506 1.00 97.06 511 ASN A C 1
ATOM 3963 O O . ASN A 1 511 ? -0.235 -7.319 -4.840 1.00 97.06 511 ASN A O 1
ATOM 3967 N N . TYR A 1 512 ? -2.449 -7.392 -4.488 1.00 97.69 512 TYR A N 1
ATOM 3968 C CA . TYR A 1 512 ? -2.664 -5.984 -4.840 1.00 97.69 512 TYR A CA 1
ATOM 3969 C C . TYR A 1 512 ? -2.052 -5.034 -3.803 1.00 97.69 512 TYR A C 1
ATOM 3971 O O . TYR A 1 512 ? -1.410 -4.054 -4.177 1.00 97.69 512 TYR A O 1
ATOM 3979 N N . LEU A 1 513 ? -2.187 -5.336 -2.508 1.00 98.00 513 LEU A N 1
ATOM 3980 C CA . LEU A 1 513 ? -1.565 -4.573 -1.426 1.00 98.00 513 LEU A CA 1
ATOM 3981 C C . LEU A 1 513 ? -0.042 -4.601 -1.552 1.00 98.00 513 LEU A C 1
ATOM 3983 O O . LEU A 1 513 ? 0.583 -3.543 -1.524 1.00 98.00 513 LEU A O 1
ATOM 3987 N N . ARG A 1 514 ? 0.542 -5.781 -1.784 1.00 97.75 514 ARG A N 1
ATOM 3988 C CA . ARG A 1 514 ? 1.978 -5.943 -2.034 1.00 97.75 514 ARG A CA 1
ATOM 3989 C C . ARG A 1 514 ? 2.456 -5.129 -3.238 1.00 97.75 514 ARG A C 1
ATOM 3991 O O . ARG A 1 514 ? 3.484 -4.457 -3.144 1.00 97.75 514 ARG A O 1
ATOM 3998 N N . ALA A 1 515 ? 1.713 -5.155 -4.347 1.00 97.31 515 ALA A N 1
ATOM 3999 C CA . ALA A 1 515 ? 2.034 -4.375 -5.541 1.00 97.31 515 ALA A CA 1
ATOM 4000 C C . ALA A 1 515 ? 1.945 -2.861 -5.286 1.00 97.31 515 ALA A C 1
ATOM 4002 O O . ALA A 1 515 ? 2.794 -2.105 -5.756 1.00 97.31 515 ALA A O 1
ATOM 4003 N N . GLN A 1 516 ? 0.956 -2.400 -4.510 1.00 97.44 516 GLN A N 1
ATOM 4004 C CA . GLN A 1 516 ? 0.864 -0.991 -4.116 1.00 97.44 516 GLN A CA 1
ATOM 4005 C C . GLN A 1 516 ? 2.007 -0.578 -3.189 1.00 97.44 516 GLN A C 1
ATOM 4007 O O . GLN A 1 516 ? 2.562 0.499 -3.392 1.00 97.44 516 GLN A O 1
ATOM 4012 N N . ILE A 1 517 ? 2.389 -1.422 -2.228 1.00 98.00 517 ILE A N 1
ATOM 4013 C CA . ILE A 1 517 ? 3.544 -1.179 -1.355 1.00 98.00 517 ILE A CA 1
ATOM 4014 C C . ILE A 1 517 ? 4.814 -1.035 -2.196 1.00 98.00 517 ILE A C 1
ATOM 4016 O O . ILE A 1 517 ? 5.486 -0.021 -2.058 1.00 98.00 517 ILE A O 1
ATOM 4020 N N . ALA A 1 518 ? 5.080 -1.952 -3.137 1.00 97.19 518 ALA A N 1
ATOM 4021 C CA . ALA A 1 518 ? 6.240 -1.864 -4.033 1.00 97.19 518 ALA A CA 1
ATOM 4022 C C . ALA A 1 518 ? 6.284 -0.521 -4.783 1.00 97.19 518 ALA A C 1
ATOM 4024 O O . ALA A 1 518 ? 7.282 0.195 -4.761 1.00 97.19 518 ALA A O 1
ATOM 4025 N N . ARG A 1 519 ? 5.156 -0.133 -5.392 1.00 97.12 519 ARG A N 1
ATOM 4026 C CA . ARG A 1 519 ? 5.030 1.113 -6.165 1.00 97.12 519 ARG A CA 1
ATOM 4027 C C . ARG A 1 519 ? 5.173 2.377 -5.319 1.00 97.12 519 ARG A C 1
ATOM 4029 O O . ARG A 1 519 ? 5.653 3.387 -5.828 1.00 97.12 519 ARG A O 1
ATOM 4036 N N . ILE A 1 520 ? 4.682 2.354 -4.081 1.00 97.75 520 ILE A N 1
ATOM 4037 C CA . ILE A 1 520 ? 4.804 3.479 -3.149 1.00 97.75 520 ILE A CA 1
ATOM 4038 C C . ILE A 1 520 ? 6.246 3.556 -2.656 1.00 97.75 520 ILE A C 1
ATOM 4040 O O . ILE A 1 520 ? 6.831 4.632 -2.731 1.00 97.75 520 ILE A O 1
ATOM 4044 N N . SER A 1 521 ? 6.835 2.437 -2.222 1.00 96.75 521 SER A N 1
ATOM 4045 C CA . SER A 1 521 ? 8.216 2.381 -1.739 1.00 96.75 521 SER A CA 1
ATOM 4046 C C . SER A 1 521 ? 9.188 2.923 -2.787 1.00 96.75 521 SER A C 1
ATOM 4048 O O . SER A 1 521 ? 9.880 3.900 -2.515 1.00 96.75 521 SER A O 1
ATOM 4050 N N . ALA A 1 522 ? 9.127 2.400 -4.014 1.00 95.00 522 ALA A N 1
ATOM 4051 C CA . ALA A 1 522 ? 9.974 2.829 -5.129 1.00 95.00 522 ALA A CA 1
ATOM 4052 C C . ALA A 1 522 ? 9.766 4.288 -5.572 1.00 95.00 522 ALA A C 1
ATOM 4054 O O . ALA A 1 522 ? 10.606 4.848 -6.262 1.00 95.00 522 ALA A O 1
ATOM 4055 N N . GLY A 1 523 ? 8.628 4.903 -5.238 1.00 93.88 523 GLY A N 1
ATOM 4056 C CA . GLY A 1 523 ? 8.314 6.270 -5.657 1.00 93.88 523 GLY A CA 1
ATOM 4057 C C . GLY A 1 523 ? 8.379 7.312 -4.547 1.00 93.88 523 GLY A C 1
ATOM 4058 O O . GLY A 1 523 ? 8.101 8.478 -4.825 1.00 93.88 523 GLY A O 1
ATOM 4059 N N . THR A 1 524 ? 8.605 6.906 -3.292 1.00 96.19 524 THR A N 1
ATOM 4060 C CA . THR A 1 524 ? 8.451 7.811 -2.140 1.00 96.19 524 THR A CA 1
ATOM 4061 C C . THR A 1 524 ? 9.466 7.656 -1.018 1.00 96.19 524 THR A C 1
ATOM 4063 O O . THR A 1 524 ? 9.489 8.512 -0.136 1.00 96.19 524 THR A O 1
ATOM 4066 N N . GLN A 1 525 ? 10.294 6.611 -1.026 1.00 95.88 525 GLN A N 1
ATOM 4067 C CA . GLN A 1 525 ? 11.349 6.454 -0.031 1.00 95.88 525 GLN A CA 1
ATOM 4068 C C . GLN A 1 525 ? 12.568 7.291 -0.419 1.00 95.88 525 GLN A C 1
ATOM 4070 O O . GLN A 1 525 ? 13.259 7.014 -1.400 1.00 95.88 525 GLN A O 1
ATOM 4075 N N . VAL A 1 526 ? 12.802 8.346 0.361 1.00 96.44 526 VAL A N 1
ATOM 4076 C CA . VAL A 1 526 ? 13.796 9.375 0.055 1.00 96.44 526 VAL A CA 1
ATOM 4077 C C . VAL A 1 526 ? 14.691 9.666 1.253 1.00 96.44 526 VAL A C 1
ATOM 4079 O O . VAL A 1 526 ? 14.300 9.495 2.408 1.00 96.44 526 VAL A O 1
ATOM 4082 N N . SER A 1 527 ? 15.915 10.098 0.989 1.00 95.81 527 SER A N 1
ATOM 4083 C CA . SER A 1 527 ? 16.910 10.436 2.010 1.00 95.81 527 SER A CA 1
ATOM 4084 C C . SER A 1 527 ? 17.567 11.782 1.703 1.00 95.81 527 SER A C 1
ATOM 4086 O O . SER A 1 527 ? 17.552 12.226 0.551 1.00 95.81 527 SER A O 1
ATOM 4088 N N . PRO A 1 528 ? 18.150 12.458 2.706 1.00 95.62 528 PRO A N 1
ATOM 4089 C CA . PRO A 1 528 ? 19.007 13.609 2.464 1.00 95.62 528 PRO A CA 1
ATOM 4090 C C . PRO A 1 528 ? 20.179 13.244 1.545 1.00 95.62 528 PRO A C 1
ATOM 4092 O O . PRO A 1 528 ? 20.757 12.159 1.656 1.00 95.62 528 PRO A O 1
ATOM 4095 N N . LEU A 1 529 ? 20.546 14.162 0.655 1.00 94.00 529 LEU A N 1
ATOM 4096 C CA . LEU A 1 529 ? 21.697 14.011 -0.230 1.00 94.00 529 LEU A CA 1
ATOM 4097 C C . LEU A 1 529 ? 22.974 13.759 0.589 1.00 94.00 529 LEU A C 1
ATOM 4099 O O . LEU A 1 529 ? 23.272 14.494 1.531 1.00 94.00 529 LEU A O 1
ATOM 4103 N N . GLY A 1 530 ? 23.731 12.727 0.214 1.00 91.56 530 GLY A N 1
ATOM 4104 C CA . GLY A 1 530 ? 24.982 12.351 0.878 1.00 91.56 530 GLY A CA 1
ATOM 4105 C C . GLY A 1 530 ? 24.820 11.540 2.167 1.00 91.56 530 GLY A C 1
ATOM 4106 O O . GLY A 1 530 ? 25.835 11.238 2.792 1.00 91.56 530 GLY A O 1
ATOM 4107 N N . PHE A 1 531 ? 23.587 11.186 2.564 1.00 93.19 531 PHE A N 1
ATOM 4108 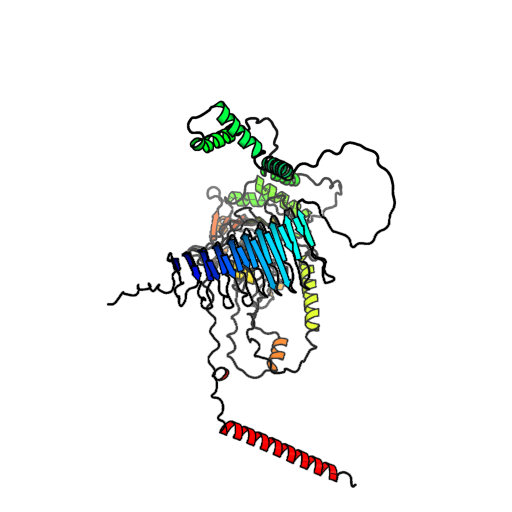C CA . PHE A 1 531 ? 23.359 10.250 3.671 1.00 93.19 531 PHE A CA 1
ATOM 4109 C C . PHE A 1 531 ? 23.806 8.825 3.312 1.00 93.19 531 PHE A C 1
ATOM 4111 O O . PHE A 1 531 ? 24.462 8.173 4.116 1.00 93.19 531 PHE A O 1
ATOM 4118 N N . PHE A 1 532 ? 23.474 8.364 2.104 1.00 93.25 532 PHE A N 1
ATOM 4119 C CA . PHE A 1 532 ? 23.945 7.092 1.559 1.00 93.25 532 PHE A CA 1
ATOM 4120 C C . PHE A 1 532 ? 25.025 7.325 0.500 1.00 93.25 532 PHE A C 1
ATOM 4122 O O . PHE A 1 532 ? 24.999 8.343 -0.201 1.00 93.25 532 PHE A O 1
ATOM 4129 N N . GLN A 1 533 ? 25.945 6.373 0.377 1.00 89.69 533 GLN A N 1
ATOM 4130 C CA . GLN A 1 533 ? 26.989 6.327 -0.645 1.00 89.69 533 GLN A CA 1
ATOM 4131 C C . GLN A 1 533 ? 27.104 4.916 -1.232 1.00 89.69 533 GLN A C 1
ATOM 4133 O O . GLN A 1 533 ? 26.726 3.943 -0.587 1.00 89.69 533 GLN A O 1
ATOM 4138 N N . PHE A 1 534 ? 27.623 4.804 -2.452 1.00 86.81 534 PHE A N 1
ATOM 4139 C CA . PHE A 1 534 ? 27.959 3.504 -3.038 1.00 86.81 534 PHE A CA 1
ATOM 4140 C C . PHE A 1 534 ? 29.276 2.992 -2.434 1.00 86.81 534 PHE A C 1
ATOM 4142 O O . PHE A 1 534 ? 30.169 3.802 -2.166 1.00 86.81 534 PHE A O 1
ATOM 4149 N N . GLY A 1 535 ? 29.381 1.681 -2.204 1.00 76.38 535 GLY A N 1
ATOM 4150 C CA . GLY A 1 535 ? 30.599 1.050 -1.688 1.00 76.38 535 GLY A CA 1
ATOM 4151 C C . GLY A 1 535 ? 31.777 1.181 -2.663 1.00 76.38 535 GLY A C 1
ATOM 4152 O O . GLY A 1 535 ? 31.583 1.360 -3.866 1.00 76.38 535 GLY A O 1
ATOM 4153 N N . GLU A 1 536 ? 33.011 1.106 -2.154 1.00 63.62 536 GLU A N 1
ATOM 4154 C CA . GLU A 1 536 ? 34.227 1.262 -2.975 1.00 63.62 536 GLU A CA 1
ATOM 4155 C C . GLU A 1 536 ? 34.382 0.155 -4.039 1.00 63.62 536 GLU A C 1
ATOM 4157 O O . GLU A 1 536 ? 34.938 0.426 -5.101 1.00 63.62 536 GLU A O 1
ATOM 4162 N N . GLU A 1 537 ? 33.860 -1.054 -3.797 1.00 57.41 537 GLU A N 1
ATOM 4163 C CA . GLU A 1 537 ? 33.945 -2.196 -4.728 1.00 57.41 537 GLU A CA 1
ATOM 4164 C C . GLU A 1 537 ? 33.017 -2.042 -5.954 1.00 57.41 537 GLU A C 1
ATOM 4166 O O . GLU A 1 537 ? 33.406 -2.398 -7.063 1.00 57.41 537 GLU A O 1
ATOM 4171 N N . GLU A 1 538 ? 31.850 -1.402 -5.812 1.00 51.31 538 GLU A N 1
ATOM 4172 C CA . GLU A 1 538 ? 30.924 -1.114 -6.931 1.00 51.31 538 GLU A CA 1
ATOM 4173 C C . GLU A 1 538 ? 31.324 0.115 -7.764 1.00 51.31 538 GLU A C 1
ATOM 4175 O O . GLU A 1 538 ? 30.734 0.422 -8.809 1.00 51.31 538 GLU A O 1
ATOM 4180 N N . ALA A 1 539 ? 32.321 0.879 -7.311 1.00 47.53 539 ALA A N 1
ATOM 4181 C CA . ALA A 1 539 ? 32.834 2.008 -8.076 1.00 47.53 539 ALA A CA 1
ATOM 4182 C C . ALA A 1 539 ? 33.584 1.562 -9.349 1.00 47.53 539 ALA A C 1
ATOM 4184 O O . ALA A 1 539 ? 33.790 2.395 -10.235 1.00 47.53 539 ALA A O 1
ATOM 4185 N N . GLU A 1 540 ? 33.966 0.279 -9.440 1.00 43.38 540 GLU A N 1
ATOM 4186 C CA . GLU A 1 540 ? 34.665 -0.331 -10.581 1.00 43.38 540 GLU A CA 1
ATOM 4187 C C . GLU A 1 540 ? 33.733 -1.004 -11.611 1.00 43.38 540 GLU A C 1
ATOM 4189 O O . GLU A 1 540 ? 34.216 -1.419 -12.666 1.00 43.38 540 GLU A O 1
ATOM 4194 N N . GLU A 1 541 ? 32.420 -1.091 -11.362 1.00 44.94 541 GLU A N 1
ATOM 4195 C CA . GLU A 1 541 ? 31.472 -1.685 -12.317 1.00 44.94 541 GLU A CA 1
ATOM 4196 C C . GLU A 1 541 ? 31.279 -0.809 -13.571 1.00 44.94 541 GLU A C 1
ATOM 4198 O O . GLU A 1 541 ? 31.223 0.423 -13.492 1.00 44.94 541 GLU A O 1
ATOM 4203 N N . GLU A 1 542 ? 31.202 -1.457 -14.743 1.00 40.91 542 GLU A N 1
ATOM 4204 C CA . GLU A 1 542 ? 31.064 -0.814 -16.059 1.00 40.91 542 GLU A CA 1
ATOM 4205 C C . GLU A 1 542 ? 29.892 0.185 -16.110 1.00 40.91 542 GLU A C 1
ATOM 4207 O O . GLU A 1 542 ? 28.835 -0.035 -15.515 1.00 40.91 542 GLU A O 1
ATOM 4212 N N . GLU A 1 543 ? 30.066 1.277 -16.872 1.00 36.19 543 GLU A N 1
ATOM 4213 C CA . GLU A 1 543 ? 29.021 2.268 -17.172 1.00 36.19 543 GLU A CA 1
ATOM 4214 C C . GLU A 1 543 ? 27.780 1.584 -17.788 1.00 36.19 543 GLU A C 1
ATOM 4216 O O . GLU A 1 543 ? 27.672 1.443 -19.004 1.00 36.19 543 GLU A O 1
ATOM 4221 N N . GLY A 1 544 ? 26.836 1.151 -16.947 1.00 43.81 544 GLY A N 1
ATOM 4222 C CA . GLY A 1 544 ? 25.621 0.454 -17.377 1.00 43.81 544 GLY A CA 1
ATOM 4223 C C . GLY A 1 544 ? 25.054 -0.555 -16.375 1.00 43.81 544 GLY A C 1
ATOM 4224 O O . GLY A 1 544 ? 23.867 -0.867 -16.470 1.00 43.81 544 GLY A O 1
ATOM 4225 N N . ALA A 1 545 ? 25.843 -1.027 -15.402 1.00 49.81 545 ALA A N 1
ATOM 4226 C CA . ALA A 1 545 ? 25.337 -1.889 -14.334 1.00 49.81 545 ALA A CA 1
ATOM 4227 C C . ALA A 1 545 ? 24.418 -1.100 -13.382 1.00 49.81 545 ALA A C 1
ATOM 4229 O O . ALA A 1 545 ? 24.742 0.005 -12.930 1.00 49.81 545 ALA A O 1
ATOM 4230 N N . VAL A 1 546 ? 23.231 -1.647 -13.106 1.00 57.31 546 VAL A N 1
ATOM 4231 C CA . VAL A 1 546 ? 22.284 -1.055 -12.156 1.00 57.31 546 VAL A CA 1
ATOM 4232 C C . VAL A 1 546 ? 22.813 -1.322 -10.754 1.00 57.31 546 VAL A C 1
ATOM 4234 O O . VAL A 1 546 ? 22.581 -2.395 -10.212 1.00 57.31 546 VAL A O 1
ATOM 4237 N N . ARG A 1 547 ? 23.498 -0.335 -10.167 1.00 68.19 547 ARG A N 1
ATOM 4238 C CA . ARG A 1 547 ? 23.909 -0.396 -8.759 1.00 68.19 547 ARG A CA 1
ATOM 4239 C C . ARG A 1 547 ? 22.692 -0.637 -7.881 1.00 68.19 547 ARG A C 1
ATOM 4241 O O . ARG A 1 547 ? 21.708 0.109 -7.969 1.00 68.19 547 ARG A O 1
ATOM 4248 N N . ASP A 1 548 ? 22.759 -1.653 -7.040 1.00 67.31 548 ASP A N 1
ATOM 4249 C CA . ASP A 1 548 ? 21.663 -2.119 -6.199 1.00 67.31 548 ASP A CA 1
ATOM 4250 C C . ASP A 1 548 ? 21.959 -2.034 -4.695 1.00 67.31 548 ASP A C 1
ATOM 4252 O O . ASP A 1 548 ? 21.014 -2.028 -3.882 1.00 67.31 548 ASP A O 1
ATOM 4256 N N . THR A 1 549 ? 23.229 -1.850 -4.332 1.00 75.38 549 THR A N 1
ATOM 4257 C CA . THR A 1 549 ? 23.694 -1.722 -2.952 1.00 75.38 549 THR A CA 1
ATOM 4258 C C . THR A 1 549 ? 24.173 -0.308 -2.614 1.00 75.38 549 THR A C 1
ATOM 4260 O O . THR A 1 549 ? 24.606 0.480 -3.448 1.00 75.38 549 THR A O 1
ATOM 4263 N N . TYR A 1 550 ? 24.003 0.071 -1.349 1.00 85.81 550 TYR A N 1
ATOM 4264 C CA . TYR A 1 550 ? 24.447 1.354 -0.810 1.00 85.81 550 TYR A CA 1
ATOM 4265 C C . TYR A 1 550 ? 24.712 1.216 0.687 1.00 85.81 550 TYR A C 1
ATOM 4267 O O . TYR A 1 550 ? 24.115 0.378 1.366 1.00 85.81 550 TYR A O 1
ATOM 4275 N N . GLU A 1 551 ? 25.572 2.081 1.208 1.00 88.19 551 GLU A N 1
ATOM 4276 C CA . GLU A 1 551 ? 25.998 2.092 2.603 1.00 88.19 551 GLU A CA 1
ATOM 4277 C C . GLU A 1 551 ? 25.737 3.455 3.248 1.00 88.19 551 GLU A C 1
ATOM 4279 O O . GLU A 1 551 ? 25.706 4.494 2.580 1.00 88.19 551 GLU A O 1
ATOM 4284 N N . GLU A 1 552 ? 25.532 3.462 4.566 1.00 89.56 552 GLU A N 1
ATOM 4285 C CA . GLU A 1 552 ? 25.416 4.699 5.340 1.00 89.56 552 GLU A CA 1
ATOM 4286 C C . GLU A 1 552 ? 26.757 5.432 5.378 1.00 89.56 552 GLU A C 1
ATOM 4288 O O . GLU A 1 552 ? 27.780 4.862 5.752 1.00 89.56 552 GLU A O 1
ATOM 4293 N N . ASN A 1 553 ? 26.753 6.718 5.032 1.00 91.00 553 ASN A N 1
ATOM 4294 C CA . ASN A 1 553 ? 27.947 7.547 5.072 1.00 91.00 553 ASN A CA 1
ATOM 4295 C C . ASN A 1 553 ? 28.257 7.976 6.526 1.00 91.00 553 ASN A C 1
ATOM 4297 O O . ASN A 1 553 ? 27.537 8.821 7.079 1.00 91.00 553 ASN A O 1
ATOM 4301 N N . PRO A 1 554 ? 29.343 7.478 7.152 1.00 88.69 554 PRO A N 1
ATOM 4302 C CA . PRO A 1 554 ? 29.686 7.820 8.535 1.00 88.69 554 PRO A CA 1
ATOM 4303 C C . PRO A 1 554 ? 30.055 9.303 8.712 1.00 88.69 554 PRO A C 1
ATOM 4305 O O . PRO A 1 554 ? 29.893 9.861 9.804 1.00 88.69 554 PRO A O 1
ATOM 4308 N N . ASP A 1 555 ? 30.498 9.961 7.637 1.00 89.69 555 ASP A N 1
ATOM 4309 C CA . ASP A 1 555 ? 30.933 11.358 7.626 1.00 89.69 555 ASP A CA 1
ATOM 4310 C C . ASP A 1 555 ? 29.784 12.347 7.356 1.00 89.69 555 ASP A C 1
ATOM 4312 O O . ASP A 1 555 ? 30.000 13.558 7.278 1.00 89.69 555 ASP A O 1
ATOM 4316 N N . PHE A 1 556 ? 28.535 11.878 7.258 1.00 91.88 556 PHE A N 1
ATOM 4317 C CA . PHE A 1 556 ? 27.389 12.754 7.027 1.00 91.88 556 PHE A CA 1
ATOM 4318 C C . PHE A 1 556 ? 27.174 13.734 8.196 1.00 91.88 556 PHE A C 1
ATOM 4320 O O . PHE A 1 556 ? 26.869 13.342 9.328 1.00 91.88 556 PHE A O 1
ATOM 4327 N N . GLU A 1 557 ? 27.302 15.039 7.937 1.00 88.56 557 GLU A N 1
ATOM 4328 C CA . GLU A 1 557 ? 27.168 16.089 8.962 1.00 88.56 557 GLU A CA 1
ATOM 4329 C C . GLU A 1 557 ? 25.717 16.550 9.198 1.00 88.56 557 GLU A C 1
ATOM 4331 O O . GLU A 1 557 ? 25.423 17.139 10.241 1.00 88.56 557 GLU A O 1
ATOM 4336 N N . GLY A 1 558 ? 24.789 16.199 8.303 1.00 88.50 558 GLY A N 1
ATOM 4337 C CA . GLY A 1 558 ? 23.402 16.660 8.344 1.00 88.50 558 GLY A CA 1
ATOM 4338 C C . GLY A 1 558 ? 23.200 17.989 7.620 1.00 88.50 558 GLY A C 1
ATOM 4339 O O . GLY A 1 558 ? 23.952 18.940 7.808 1.00 88.50 558 GLY A O 1
ATOM 4340 N N . ILE A 1 559 ? 22.137 18.072 6.822 1.00 91.44 559 ILE A N 1
ATOM 4341 C CA . ILE A 1 559 ? 21.735 19.302 6.126 1.00 91.44 559 ILE A CA 1
ATOM 4342 C C . ILE A 1 559 ? 20.729 20.052 7.008 1.00 91.44 559 ILE A C 1
ATOM 4344 O O . ILE A 1 559 ? 19.869 19.440 7.657 1.00 91.44 559 ILE A O 1
ATOM 4348 N N . SER A 1 560 ? 20.822 21.382 7.077 1.00 91.44 560 SER A N 1
ATOM 4349 C CA . SER A 1 560 ? 19.911 22.160 7.918 1.00 91.44 560 SER A CA 1
ATOM 4350 C C . SER A 1 560 ? 18.485 22.175 7.351 1.00 91.44 560 SER A C 1
ATOM 4352 O O . SER A 1 560 ? 18.274 22.156 6.139 1.00 91.44 560 SER A O 1
ATOM 4354 N N . ALA A 1 561 ? 17.471 22.246 8.221 1.00 91.69 561 ALA A N 1
ATOM 4355 C CA . ALA A 1 561 ? 16.072 22.241 7.783 1.00 91.69 561 ALA A CA 1
ATOM 4356 C C . ALA A 1 561 ? 15.719 23.359 6.769 1.00 91.69 561 ALA A C 1
ATOM 4358 O O . ALA A 1 561 ? 14.966 23.078 5.838 1.00 91.69 561 ALA A O 1
ATOM 4359 N N . PRO A 1 562 ? 16.241 24.600 6.888 1.00 91.31 562 PRO A N 1
ATOM 4360 C CA . PRO A 1 562 ? 16.037 25.635 5.873 1.00 91.31 562 PRO A CA 1
ATOM 4361 C C . PRO A 1 562 ? 16.669 25.304 4.515 1.00 91.31 562 PRO A C 1
ATOM 4363 O O . PRO A 1 562 ? 16.062 25.584 3.491 1.00 91.31 562 PRO A O 1
ATOM 4366 N N . GLU A 1 563 ? 17.850 24.688 4.483 1.00 91.44 563 GLU A N 1
ATOM 4367 C CA . GLU A 1 563 ? 18.499 24.278 3.227 1.00 91.44 563 GLU A CA 1
ATOM 4368 C C . GLU A 1 563 ? 17.749 23.112 2.573 1.00 91.44 563 GLU A C 1
ATOM 4370 O O . GLU A 1 563 ? 17.569 23.083 1.359 1.00 91.44 563 GLU A O 1
ATOM 4375 N N . MET A 1 564 ? 17.219 22.187 3.378 1.00 91.81 564 MET A N 1
ATOM 4376 C CA . MET A 1 564 ? 16.400 21.064 2.906 1.00 91.81 564 MET A CA 1
ATOM 4377 C C . MET A 1 564 ? 15.085 21.485 2.231 1.00 91.81 564 MET A C 1
ATOM 4379 O O . MET A 1 564 ? 14.484 20.669 1.532 1.00 91.81 564 MET A O 1
ATOM 4383 N N . ILE A 1 565 ? 14.610 22.717 2.455 1.00 91.44 565 ILE A N 1
ATOM 4384 C CA . ILE A 1 565 ? 13.395 23.250 1.813 1.00 91.44 565 ILE A CA 1
ATOM 4385 C C . ILE A 1 565 ? 13.684 24.243 0.678 1.00 91.44 565 ILE A C 1
ATOM 4387 O O . ILE A 1 565 ? 12.757 24.580 -0.054 1.00 91.44 565 ILE A O 1
ATOM 4391 N N . ASP A 1 566 ? 14.924 24.729 0.542 1.00 87.56 566 ASP A N 1
ATOM 4392 C CA . ASP A 1 566 ? 15.303 25.731 -0.470 1.00 87.56 566 ASP A CA 1
ATOM 4393 C C . ASP A 1 566 ? 15.269 25.143 -1.892 1.00 87.56 566 ASP A C 1
ATOM 4395 O O . ASP A 1 566 ? 14.972 25.835 -2.864 1.00 87.56 566 ASP A O 1
ATOM 4399 N N . GLY A 1 567 ? 15.473 23.827 -2.007 1.00 81.44 567 GLY A N 1
ATOM 4400 C CA . GLY A 1 567 ? 15.311 23.080 -3.247 1.00 81.44 567 GLY A CA 1
ATOM 4401 C C . GLY A 1 567 ? 15.108 21.585 -3.012 1.00 81.44 567 GLY A C 1
ATOM 4402 O O . GLY A 1 567 ? 15.502 21.033 -1.987 1.00 81.44 567 GLY A O 1
ATOM 4403 N N . LEU A 1 568 ? 14.509 20.915 -3.999 1.00 91.06 568 LEU A N 1
ATOM 4404 C CA . LEU A 1 568 ? 14.296 19.463 -3.981 1.00 91.06 568 LEU A CA 1
ATOM 4405 C C . LEU A 1 568 ? 15.579 18.659 -4.257 1.00 91.06 568 LEU A C 1
ATOM 4407 O O . LEU A 1 568 ? 15.588 17.452 -4.063 1.00 91.06 568 LEU A O 1
ATOM 4411 N N . SER A 1 569 ? 16.671 19.314 -4.657 1.00 93.81 569 SER A N 1
ATOM 4412 C CA . SER A 1 569 ? 17.948 18.661 -4.976 1.00 93.81 569 SER A CA 1
ATOM 4413 C C . SER A 1 569 ? 18.670 18.083 -3.754 1.00 93.81 569 SER A C 1
ATOM 4415 O O . SER A 1 569 ? 19.537 17.232 -3.905 1.00 93.81 569 SER A O 1
ATOM 4417 N N . ASN A 1 570 ? 18.304 18.521 -2.544 1.00 94.19 570 ASN A N 1
ATOM 4418 C CA . ASN A 1 570 ? 18.862 18.004 -1.290 1.00 94.19 570 ASN A CA 1
ATOM 4419 C C . ASN A 1 570 ? 18.194 16.700 -0.821 1.00 94.19 570 ASN A C 1
ATOM 4421 O O . ASN A 1 570 ? 18.561 16.163 0.222 1.00 94.19 570 ASN A O 1
ATOM 4425 N N . TRP A 1 571 ? 17.219 16.201 -1.579 1.00 95.56 571 TRP A N 1
ATOM 4426 C CA . TRP A 1 571 ? 16.548 14.929 -1.353 1.00 95.56 571 TRP A CA 1
ATOM 4427 C C . TRP A 1 571 ? 16.817 14.007 -2.535 1.00 95.56 571 TRP A C 1
ATOM 4429 O O . TRP A 1 571 ? 16.729 14.445 -3.681 1.00 95.56 571 TRP A O 1
ATOM 4439 N N . VAL A 1 572 ? 17.098 12.739 -2.254 1.00 95.62 572 VAL A N 1
ATOM 4440 C CA . VAL A 1 572 ? 17.376 11.711 -3.262 1.00 95.62 572 VAL A CA 1
ATOM 4441 C C . VAL A 1 572 ? 16.541 10.458 -3.012 1.00 95.62 572 VAL A C 1
ATOM 4443 O O . VAL A 1 572 ? 16.231 10.146 -1.860 1.00 95.62 572 VAL A O 1
ATOM 4446 N N . HIS A 1 573 ? 16.179 9.731 -4.070 1.00 94.94 573 HIS A N 1
ATOM 4447 C CA . HIS A 1 573 ? 15.554 8.405 -3.945 1.00 94.94 573 HIS A CA 1
ATOM 4448 C C . HIS A 1 573 ? 16.608 7.356 -3.577 1.00 94.94 573 HIS A C 1
ATOM 4450 O O . HIS A 1 573 ? 17.622 7.249 -4.261 1.00 94.94 573 HIS A O 1
ATOM 4456 N N . HIS A 1 574 ? 16.372 6.562 -2.530 1.00 93.00 574 HIS A N 1
ATOM 4457 C CA . HIS A 1 574 ? 17.277 5.464 -2.131 1.00 93.00 574 HIS A CA 1
ATOM 4458 C C . HIS A 1 574 ? 16.695 4.068 -2.392 1.00 93.00 574 HIS A C 1
ATOM 4460 O O . HIS A 1 574 ? 17.305 3.068 -2.035 1.00 93.00 574 HIS A O 1
ATOM 4466 N N . VAL A 1 575 ? 15.522 3.984 -3.023 1.00 92.12 575 VAL A N 1
ATOM 4467 C CA . VAL A 1 575 ? 14.935 2.722 -3.491 1.00 92.12 575 VAL A CA 1
ATOM 4468 C C . VAL A 1 575 ? 14.940 2.711 -5.014 1.00 92.12 575 VAL A C 1
ATOM 4470 O O . VAL A 1 575 ? 14.709 3.745 -5.642 1.00 92.12 575 VAL A O 1
ATOM 4473 N N . GLN A 1 576 ? 15.204 1.544 -5.604 1.00 90.19 576 GLN A N 1
ATOM 4474 C CA . GLN A 1 576 ? 15.266 1.377 -7.054 1.00 90.19 576 GLN A CA 1
ATOM 4475 C C . GLN A 1 576 ? 13.936 1.725 -7.727 1.00 90.19 576 GLN A C 1
ATOM 4477 O O . GLN A 1 576 ? 12.846 1.442 -7.218 1.00 90.19 576 GLN A O 1
ATOM 4482 N N . HIS A 1 577 ? 14.039 2.322 -8.910 1.00 91.69 577 HIS A N 1
ATOM 4483 C CA . HIS A 1 577 ? 12.886 2.643 -9.729 1.00 91.69 577 HIS A CA 1
ATOM 4484 C C . HIS A 1 577 ? 12.295 1.381 -10.365 1.00 91.69 577 HIS A C 1
ATOM 4486 O O . HIS A 1 577 ? 13.007 0.596 -10.978 1.00 91.69 577 HIS A O 1
ATOM 4492 N N . ILE A 1 578 ? 10.969 1.227 -10.304 1.00 94.00 578 ILE A N 1
ATOM 4493 C CA . ILE A 1 578 ? 10.279 0.128 -10.988 1.00 94.00 578 ILE A CA 1
ATOM 4494 C C . ILE A 1 578 ? 9.913 0.555 -12.413 1.00 94.00 578 ILE A C 1
ATOM 4496 O O . ILE A 1 578 ? 9.039 1.412 -12.600 1.00 94.00 578 ILE A O 1
ATOM 4500 N N . LEU A 1 579 ? 10.496 -0.110 -13.406 1.00 93.06 579 LEU A N 1
ATOM 4501 C CA . LEU A 1 579 ? 10.313 0.121 -14.840 1.00 93.06 579 LEU A CA 1
ATOM 4502 C C . LEU A 1 579 ? 8.868 -0.140 -15.307 1.00 93.06 579 LEU A C 1
ATOM 4504 O O . LEU A 1 579 ? 8.090 -0.801 -14.599 1.00 93.06 579 LEU A O 1
ATOM 4508 N N . PRO A 1 580 ? 8.444 0.378 -16.477 1.00 90.56 580 PRO A N 1
ATOM 4509 C CA . PRO A 1 580 ? 7.161 0.045 -17.104 1.00 90.56 580 PRO A CA 1
ATOM 4510 C C . PRO A 1 580 ? 6.867 -1.462 -17.182 1.00 90.56 580 PRO A C 1
ATOM 4512 O O . PRO A 1 580 ? 5.732 -1.845 -16.879 1.00 90.56 580 PRO A O 1
ATOM 4515 N N . GLN A 1 581 ? 7.884 -2.294 -17.424 1.00 89.00 581 GLN A N 1
ATOM 4516 C CA . GLN A 1 581 ? 7.818 -3.763 -17.403 1.00 89.00 581 GLN A CA 1
ATOM 4517 C C . GLN A 1 581 ? 7.343 -4.353 -16.057 1.00 89.00 581 GLN A C 1
ATOM 4519 O O . GLN A 1 581 ? 6.756 -5.433 -16.020 1.00 89.00 581 GLN A O 1
ATOM 4524 N N . GLY A 1 582 ? 7.530 -3.634 -14.944 1.00 89.81 582 GLY A N 1
ATOM 4525 C CA . GLY A 1 582 ? 7.139 -4.075 -13.599 1.00 89.81 582 GLY A CA 1
ATOM 4526 C C . GLY A 1 582 ? 8.266 -4.711 -12.781 1.00 89.81 582 GLY A C 1
ATOM 4527 O O . GLY A 1 582 ? 7.982 -5.224 -11.704 1.00 89.81 582 GLY A O 1
ATOM 4528 N N . ARG A 1 583 ? 9.505 -4.641 -13.274 1.00 91.88 583 ARG A N 1
ATOM 4529 C CA . ARG A 1 583 ? 10.751 -5.014 -12.588 1.00 91.88 583 ARG A CA 1
ATOM 4530 C C . ARG A 1 583 ? 11.602 -3.780 -12.290 1.00 91.88 583 ARG A C 1
ATOM 4532 O O . ARG A 1 583 ? 11.338 -2.716 -12.853 1.00 91.88 583 ARG A O 1
ATOM 4539 N N . CYS A 1 584 ? 12.594 -3.908 -11.419 1.00 87.31 584 CYS A N 1
ATOM 4540 C CA . CYS A 1 584 ? 13.620 -2.884 -11.223 1.00 87.31 584 CYS A CA 1
ATOM 4541 C C . CYS A 1 584 ? 14.736 -2.994 -12.270 1.00 87.31 584 CYS A C 1
ATOM 4543 O O . CYS A 1 584 ? 15.229 -1.972 -12.742 1.00 87.31 584 CYS A O 1
ATOM 4545 N N . VAL A 1 585 ? 15.071 -4.221 -12.681 1.00 86.75 585 VAL A N 1
ATOM 4546 C CA . VAL A 1 585 ? 16.043 -4.501 -13.749 1.00 86.75 585 VAL A CA 1
ATOM 4547 C C . VAL A 1 585 ? 15.310 -5.011 -14.987 1.00 86.75 585 VAL A C 1
ATOM 4549 O O . VAL A 1 585 ? 14.460 -5.900 -14.891 1.00 86.75 585 VAL A O 1
ATOM 4552 N N . TRP A 1 586 ? 15.615 -4.419 -16.143 1.00 85.06 586 TRP A N 1
ATOM 4553 C CA . TRP A 1 586 ? 15.005 -4.795 -17.415 1.00 85.06 586 TRP A CA 1
ATOM 4554 C C . TRP A 1 586 ? 15.482 -6.176 -17.865 1.00 85.06 586 TRP A C 1
ATOM 4556 O O . TRP A 1 586 ? 16.673 -6.471 -17.797 1.00 85.06 586 TRP A O 1
ATOM 4566 N N . ILE A 1 587 ? 14.556 -6.993 -18.366 1.00 83.81 587 ILE A N 1
ATOM 4567 C CA . ILE A 1 587 ? 14.870 -8.277 -19.002 1.00 83.81 587 ILE A CA 1
ATOM 4568 C C . ILE A 1 587 ? 14.289 -8.310 -20.408 1.00 83.81 587 ILE A C 1
ATOM 4570 O O . ILE A 1 587 ? 13.118 -7.975 -20.611 1.00 83.81 587 ILE A O 1
ATOM 4574 N N . ASN A 1 588 ? 15.087 -8.784 -21.363 1.00 79.56 588 ASN A N 1
ATOM 4575 C CA . ASN A 1 588 ? 14.609 -9.069 -22.703 1.00 79.56 588 ASN A CA 1
ATOM 4576 C C . ASN A 1 588 ? 13.851 -10.405 -22.727 1.00 79.56 588 ASN A C 1
ATOM 4578 O O . ASN A 1 588 ? 14.455 -11.469 -22.728 1.00 79.56 588 ASN A O 1
ATOM 4582 N N . THR A 1 589 ? 12.520 -10.361 -22.772 1.00 71.56 589 THR A N 1
ATOM 4583 C CA . THR A 1 589 ? 11.684 -11.571 -22.888 1.00 71.56 589 THR A CA 1
ATOM 4584 C C . THR A 1 589 ? 11.618 -12.143 -24.307 1.00 71.56 589 THR A C 1
ATOM 4586 O O . THR A 1 589 ? 10.945 -13.145 -24.512 1.00 71.56 589 THR A O 1
ATOM 4589 N N . ALA A 1 590 ? 12.218 -11.470 -25.296 1.00 63.72 590 ALA A N 1
ATOM 4590 C CA . ALA A 1 590 ? 12.271 -11.926 -26.685 1.00 63.72 590 ALA A CA 1
ATOM 4591 C C . ALA A 1 590 ? 13.593 -12.633 -27.030 1.00 63.72 590 ALA A C 1
ATOM 4593 O O . ALA A 1 590 ? 13.690 -13.237 -28.095 1.00 63.72 590 ALA A O 1
ATOM 4594 N N . GLN A 1 591 ? 14.594 -12.577 -26.142 1.00 55.84 591 GLN A N 1
ATOM 4595 C CA . GLN A 1 591 ? 15.782 -13.417 -26.255 1.00 55.84 591 GLN A CA 1
ATOM 4596 C C . GLN A 1 591 ? 15.371 -14.861 -25.948 1.00 55.84 591 GLN A C 1
ATOM 4598 O O . GLN A 1 591 ? 15.133 -15.206 -24.793 1.00 55.84 591 GLN A O 1
ATOM 4603 N N . LYS A 1 592 ? 15.231 -15.666 -27.004 1.00 50.16 592 LYS A N 1
ATOM 4604 C CA . LYS A 1 592 ? 15.084 -17.124 -26.920 1.00 50.16 592 LYS A CA 1
ATOM 4605 C C . LYS A 1 592 ? 16.334 -17.718 -26.259 1.00 50.16 592 LYS A C 1
ATOM 4607 O O . LYS A 1 592 ? 17.430 -17.180 -26.445 1.00 50.16 592 LYS A O 1
ATOM 4612 N N . SER A 1 593 ? 16.179 -18.782 -25.473 1.00 46.09 593 SER A N 1
ATOM 4613 C CA . SER A 1 593 ? 17.323 -19.540 -24.944 1.00 46.09 593 SER A CA 1
ATOM 4614 C C . SER A 1 593 ? 18.119 -20.170 -26.098 1.00 46.09 593 SER A C 1
ATOM 4616 O O . SER A 1 593 ? 17.587 -20.346 -27.195 1.00 46.09 593 SER A O 1
ATOM 4618 N N . GLU A 1 594 ? 19.401 -20.495 -25.883 1.00 46.25 594 GLU A N 1
ATOM 4619 C CA . GLU A 1 594 ? 20.207 -21.203 -26.897 1.00 46.25 594 GLU A CA 1
ATOM 4620 C C . GLU A 1 594 ? 19.550 -22.534 -27.313 1.00 46.25 594 GLU A C 1
ATOM 4622 O O . GLU A 1 594 ? 19.570 -22.878 -28.489 1.00 46.25 594 GLU A O 1
ATOM 4627 N N . GLU A 1 595 ? 18.860 -23.203 -26.386 1.00 46.53 595 GLU A N 1
ATOM 4628 C CA . GLU A 1 595 ? 18.112 -24.447 -26.617 1.00 46.53 595 GLU A CA 1
ATOM 4629 C C . GLU A 1 595 ? 16.887 -24.254 -27.533 1.00 46.53 595 GLU A C 1
ATOM 4631 O O . GLU A 1 595 ? 16.676 -25.039 -28.455 1.00 46.53 595 GLU A O 1
ATOM 4636 N N . GLU A 1 596 ? 16.119 -23.166 -27.370 1.00 47.38 596 GLU A N 1
ATOM 4637 C CA . GLU A 1 596 ? 14.994 -22.847 -28.270 1.00 47.38 596 GLU A CA 1
ATOM 4638 C C . GLU A 1 596 ? 15.464 -22.427 -29.674 1.00 47.38 596 GLU A C 1
ATOM 4640 O O . GLU A 1 596 ? 14.710 -22.555 -30.641 1.00 47.38 596 GLU A O 1
ATOM 4645 N N . MET A 1 597 ? 16.690 -21.902 -29.801 1.00 43.97 597 MET A N 1
ATOM 4646 C CA . MET A 1 597 ? 17.296 -21.606 -31.104 1.00 43.97 597 MET A CA 1
ATOM 4647 C C . MET A 1 597 ? 17.746 -22.881 -31.831 1.00 43.97 597 MET A C 1
ATOM 4649 O O . MET A 1 597 ? 17.595 -22.946 -33.048 1.00 43.97 597 MET A O 1
ATOM 4653 N N . GLU A 1 598 ? 18.238 -23.899 -31.116 1.00 47.50 598 GLU A N 1
ATOM 4654 C CA . GLU A 1 598 ? 18.637 -25.184 -31.714 1.00 47.50 598 GLU A CA 1
ATOM 4655 C C . GLU A 1 598 ? 17.436 -26.006 -32.223 1.00 47.50 598 GLU A C 1
ATOM 4657 O O . GLU A 1 598 ? 17.548 -26.663 -33.260 1.00 47.50 598 GLU A O 1
ATOM 4662 N N . GLU A 1 599 ? 16.267 -25.933 -31.571 1.00 48.47 599 GLU A N 1
ATOM 4663 C CA . GLU A 1 599 ? 15.041 -26.594 -32.058 1.00 48.47 599 GLU A CA 1
ATOM 4664 C C . GLU A 1 599 ? 14.454 -25.934 -33.321 1.00 48.47 599 GLU A C 1
ATOM 4666 O O . GLU A 1 599 ? 13.938 -26.624 -34.203 1.00 48.47 599 GLU A O 1
ATOM 4671 N N . GLU A 1 600 ? 14.542 -24.605 -33.445 1.00 46.06 600 GLU A N 1
ATOM 4672 C CA . GLU A 1 600 ? 14.010 -23.864 -34.601 1.00 46.06 600 GLU A CA 1
ATOM 4673 C C . GLU A 1 600 ? 14.911 -23.964 -35.847 1.00 46.06 600 GLU A C 1
ATOM 4675 O O . GLU A 1 600 ? 14.417 -23.820 -36.966 1.00 46.06 600 GLU A O 1
ATOM 4680 N N . GLU A 1 601 ? 16.207 -24.277 -35.696 1.00 46.34 601 GLU A N 1
ATOM 4681 C CA . GLU A 1 601 ? 17.106 -24.549 -36.834 1.00 46.34 601 GLU A CA 1
ATOM 4682 C C . GLU A 1 601 ? 16.720 -25.823 -37.623 1.00 46.34 601 GLU A C 1
ATOM 4684 O O . GLU A 1 601 ? 17.181 -26.011 -38.751 1.00 46.34 601 GLU A O 1
ATOM 4689 N N . GLY A 1 602 ? 15.846 -26.684 -37.079 1.00 46.97 602 GLY A N 1
ATOM 4690 C CA . GLY A 1 602 ? 15.312 -27.872 -37.760 1.00 46.97 602 GLY A CA 1
ATOM 4691 C C . GLY A 1 602 ? 14.116 -27.620 -38.693 1.00 46.97 602 GLY A C 1
ATOM 4692 O O . GLY A 1 602 ? 13.835 -28.459 -39.551 1.00 46.97 602 GLY A O 1
ATOM 4693 N N . GLU A 1 603 ? 13.431 -26.477 -38.570 1.00 4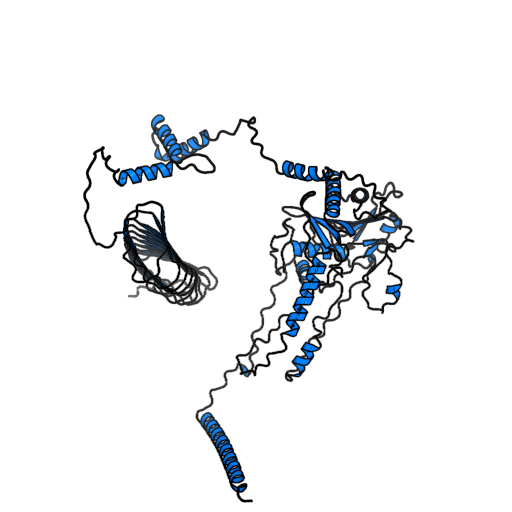3.19 603 GLU A N 1
ATOM 4694 C CA . GLU A 1 603 ? 12.257 -26.100 -39.375 1.00 43.19 603 GLU A CA 1
ATOM 4695 C C . GLU A 1 603 ? 12.550 -24.831 -40.202 1.00 43.19 603 GLU A C 1
ATOM 4697 O O . GLU A 1 603 ? 11.946 -23.771 -40.032 1.00 43.19 603 GLU A O 1
ATOM 4702 N N . GLU A 1 604 ? 13.494 -24.922 -41.145 1.00 42.53 604 GLU A N 1
ATOM 4703 C CA . GLU A 1 604 ? 13.638 -23.897 -42.184 1.00 42.53 604 GLU A CA 1
ATOM 4704 C C . GLU A 1 604 ? 12.405 -23.912 -43.111 1.00 42.53 604 GLU A C 1
ATOM 4706 O O . GLU A 1 604 ? 12.318 -24.761 -43.991 1.00 42.53 604 GLU A O 1
ATOM 4711 N N . GLU A 1 605 ? 11.460 -22.979 -42.931 1.00 40.06 605 GLU A N 1
ATOM 4712 C CA . GLU A 1 605 ? 10.794 -22.193 -43.996 1.00 40.06 605 GLU A CA 1
ATOM 4713 C C . GLU A 1 605 ? 9.592 -21.381 -43.456 1.00 40.06 605 GLU A C 1
ATOM 4715 O O . GLU A 1 605 ? 8.442 -21.771 -43.588 1.00 40.06 605 GLU A O 1
ATOM 4720 N N . GLU A 1 606 ? 9.841 -20.186 -42.912 1.00 37.19 606 GLU A N 1
ATOM 4721 C CA . GLU A 1 606 ? 9.124 -18.957 -43.300 1.00 37.19 606 GLU A CA 1
ATOM 4722 C C . GLU A 1 606 ? 9.791 -17.749 -42.627 1.00 37.19 606 GLU A C 1
ATOM 4724 O O . GLU A 1 606 ? 9.645 -17.497 -41.433 1.00 37.19 606 GLU A O 1
ATOM 4729 N N . LYS A 1 607 ? 10.534 -16.955 -43.410 1.00 40.62 607 LYS A N 1
ATOM 4730 C CA . LYS A 1 607 ? 11.021 -15.637 -42.980 1.00 40.62 607 LYS A CA 1
ATOM 4731 C C . LYS A 1 607 ? 9.844 -14.666 -42.842 1.00 40.62 607 LYS A C 1
ATOM 4733 O O . LYS A 1 607 ? 9.594 -13.858 -43.738 1.00 40.62 607 LYS A O 1
ATOM 4738 N N . GLY A 1 608 ? 9.132 -14.743 -41.723 1.00 38.91 608 GLY A N 1
ATOM 4739 C CA . GLY A 1 608 ? 8.381 -13.615 -41.184 1.00 38.91 608 GLY A CA 1
ATOM 4740 C C . GLY A 1 608 ? 9.359 -12.541 -40.704 1.00 38.91 608 GLY A C 1
ATOM 4741 O O . GLY A 1 608 ? 10.434 -12.868 -40.210 1.00 38.91 608 GLY A O 1
ATOM 4742 N N . GLU A 1 609 ? 9.024 -11.266 -40.905 1.00 37.91 609 GLU A N 1
ATOM 4743 C CA . GLU A 1 609 ? 9.804 -10.134 -40.387 1.00 37.91 609 GLU A CA 1
ATOM 4744 C C . GLU A 1 609 ? 10.108 -10.357 -38.896 1.00 37.91 609 GLU A C 1
ATOM 4746 O O . GLU A 1 609 ? 9.178 -10.531 -38.106 1.00 37.91 609 GLU A O 1
ATOM 4751 N N . GLU A 1 610 ? 11.393 -10.381 -38.518 1.00 41.19 610 GLU A N 1
ATOM 4752 C CA . GLU A 1 610 ? 11.794 -10.386 -37.109 1.00 41.19 610 GLU A CA 1
ATOM 4753 C C . GLU A 1 610 ? 11.065 -9.226 -36.412 1.00 41.19 610 GLU A C 1
ATOM 4755 O O . GLU A 1 610 ? 11.142 -8.087 -36.892 1.00 41.19 610 GLU A O 1
ATOM 4760 N N . PRO A 1 611 ? 10.292 -9.479 -35.340 1.00 52.16 611 PRO A N 1
ATOM 4761 C CA . PRO A 1 611 ? 9.663 -8.397 -34.603 1.00 52.16 611 PRO A CA 1
ATOM 4762 C C . PRO A 1 611 ? 10.764 -7.464 -34.091 1.00 52.16 611 PRO A C 1
ATOM 4764 O O . PRO A 1 611 ? 11.742 -7.945 -33.526 1.00 52.16 611 PRO A O 1
ATOM 4767 N N . ASP A 1 612 ? 10.602 -6.149 -34.295 1.00 51.19 612 ASP A N 1
ATOM 4768 C CA . ASP A 1 612 ? 11.511 -5.125 -33.758 1.00 51.19 612 ASP A CA 1
ATOM 4769 C C . ASP A 1 612 ? 11.868 -5.478 -32.303 1.00 51.19 612 ASP A C 1
ATOM 4771 O O . ASP A 1 612 ? 10.976 -5.545 -31.447 1.00 51.19 612 ASP A O 1
ATOM 4775 N N . GLU A 1 613 ? 13.156 -5.717 -32.029 1.00 59.16 613 GLU A N 1
ATOM 4776 C CA . GLU A 1 613 ? 13.621 -6.027 -30.679 1.00 59.16 613 GLU A CA 1
ATOM 4777 C C . GLU A 1 613 ? 13.133 -4.936 -29.710 1.00 59.16 613 GLU A C 1
ATOM 4779 O O . GLU A 1 613 ? 13.290 -3.735 -29.984 1.00 59.16 613 GLU A O 1
ATOM 4784 N N . PRO A 1 614 ? 12.510 -5.309 -28.577 1.00 67.12 614 PRO A N 1
ATOM 4785 C CA . PRO A 1 614 ? 12.011 -4.327 -27.631 1.00 67.12 614 PRO A CA 1
ATOM 4786 C C . PRO A 1 614 ? 13.178 -3.487 -27.102 1.00 67.12 614 PRO A C 1
ATOM 4788 O O . PRO A 1 614 ? 14.164 -4.016 -26.595 1.00 67.12 614 PRO A O 1
ATOM 4791 N N . GLN A 1 615 ? 13.058 -2.160 -27.206 1.00 71.50 615 GLN A N 1
ATOM 4792 C CA . GLN A 1 615 ? 14.089 -1.252 -26.703 1.00 71.50 615 GLN A CA 1
ATOM 4793 C C . GLN A 1 615 ? 14.265 -1.428 -25.185 1.00 71.50 615 GLN A C 1
ATOM 4795 O O . GLN A 1 615 ? 13.256 -1.474 -24.470 1.00 71.50 615 GLN A O 1
ATOM 4800 N N . PRO A 1 616 ? 15.513 -1.475 -24.679 1.00 80.62 616 PRO A N 1
ATOM 4801 C CA . PRO A 1 616 ? 15.769 -1.627 -23.255 1.00 80.62 616 PRO A CA 1
ATOM 4802 C C . PRO A 1 616 ? 15.184 -0.454 -22.467 1.00 80.62 616 PRO A C 1
ATOM 4804 O O . PRO A 1 616 ? 15.432 0.716 -22.774 1.00 80.62 616 PRO A O 1
ATOM 4807 N N . GLU A 1 617 ? 14.391 -0.765 -21.442 1.00 83.31 617 GLU A N 1
ATOM 4808 C CA . GLU A 1 617 ? 13.831 0.245 -20.546 1.00 83.31 617 GLU A CA 1
ATOM 4809 C C . GLU A 1 617 ? 14.889 0.645 -19.510 1.00 83.31 617 GLU A C 1
ATOM 4811 O O . GLU A 1 617 ? 15.311 -0.176 -18.700 1.00 83.31 617 GLU A O 1
ATOM 4816 N N . VAL A 1 618 ? 15.300 1.917 -19.502 1.00 83.25 618 VAL A N 1
ATOM 4817 C CA . VAL A 1 618 ? 16.277 2.443 -18.535 1.00 83.25 618 VAL A CA 1
ATOM 4818 C C . VAL A 1 618 ? 15.592 3.419 -17.583 1.00 83.25 618 VAL A C 1
ATOM 4820 O O . VAL A 1 618 ? 14.966 4.393 -18.008 1.00 83.25 618 VAL A O 1
ATOM 4823 N N . GLY A 1 619 ? 15.697 3.139 -16.284 1.00 82.75 619 GLY A N 1
ATOM 4824 C CA . GLY A 1 619 ? 15.211 4.001 -15.207 1.00 82.75 619 GLY A CA 1
ATOM 4825 C C . GLY A 1 619 ? 16.273 4.999 -14.725 1.00 82.75 619 GLY A C 1
ATOM 4826 O O . GLY A 1 619 ? 17.445 4.875 -15.081 1.00 82.75 619 GLY A O 1
ATOM 4827 N N . PRO A 1 620 ? 15.890 5.995 -13.905 1.00 87.94 620 PRO A N 1
ATOM 4828 C CA . PRO A 1 620 ? 16.860 6.855 -13.235 1.00 87.94 620 PRO A CA 1
ATOM 4829 C C . PRO A 1 620 ? 17.734 6.031 -12.270 1.00 87.94 620 PRO A C 1
ATOM 4831 O O . PRO A 1 620 ? 17.220 5.098 -11.642 1.00 87.94 620 PRO A O 1
ATOM 4834 N N . PRO A 1 621 ? 19.028 6.365 -12.119 1.00 88.00 621 PRO A N 1
ATOM 4835 C CA . PRO A 1 621 ? 19.921 5.651 -11.210 1.00 88.00 621 PRO A CA 1
ATOM 4836 C C . PRO A 1 621 ? 19.516 5.838 -9.737 1.00 88.00 621 PRO A C 1
ATOM 4838 O O . PRO A 1 621 ? 18.780 6.765 -9.378 1.00 88.00 621 PRO A O 1
ATOM 4841 N N . LEU A 1 622 ? 20.026 4.975 -8.854 1.00 87.81 622 LEU A N 1
ATOM 4842 C CA . LEU A 1 622 ? 19.896 5.181 -7.409 1.00 87.81 622 LEU A CA 1
ATOM 4843 C C . LEU A 1 622 ? 20.499 6.529 -6.989 1.00 87.81 622 LEU A C 1
ATOM 4845 O O . LEU A 1 622 ? 21.442 7.031 -7.598 1.00 87.81 622 LEU A O 1
ATOM 4849 N N . LEU A 1 623 ? 19.951 7.104 -5.918 1.00 90.94 623 LEU A N 1
ATOM 4850 C CA . LEU A 1 623 ? 20.353 8.401 -5.368 1.00 90.94 623 LEU A CA 1
ATOM 4851 C C . LEU A 1 623 ? 20.130 9.587 -6.327 1.00 90.94 623 LEU A C 1
ATOM 4853 O O . LEU A 1 623 ? 20.736 10.646 -6.159 1.00 90.94 623 LEU A O 1
ATOM 4857 N N . THR A 1 624 ? 19.209 9.448 -7.288 1.00 92.25 624 THR A N 1
ATOM 4858 C CA . THR A 1 624 ? 18.780 10.558 -8.153 1.00 92.25 624 THR A CA 1
ATOM 4859 C C . THR A 1 624 ? 18.019 11.625 -7.345 1.00 92.25 624 THR A C 1
ATOM 4861 O O . THR A 1 624 ? 17.120 11.272 -6.568 1.00 92.25 624 THR A O 1
ATOM 4864 N N . PRO A 1 625 ? 18.333 12.928 -7.510 1.00 94.81 625 PRO A N 1
ATOM 4865 C CA . PRO A 1 625 ? 17.651 14.011 -6.805 1.00 94.81 625 PRO A CA 1
ATOM 4866 C C . PRO A 1 625 ? 16.184 14.213 -7.205 1.00 94.81 625 PRO A C 1
ATOM 4868 O O . PRO A 1 625 ? 15.829 14.164 -8.380 1.00 94.81 625 PRO A O 1
ATOM 4871 N N . LEU A 1 626 ? 15.340 14.609 -6.245 1.00 94.62 626 LEU A N 1
ATOM 4872 C CA . LEU A 1 626 ? 13.906 14.857 -6.482 1.00 94.62 626 LEU A CA 1
ATOM 4873 C C . LEU A 1 626 ? 13.614 16.044 -7.411 1.00 94.62 626 LEU A C 1
ATOM 4875 O O . LEU A 1 626 ? 12.479 16.221 -7.850 1.00 94.62 626 LEU A O 1
ATOM 4879 N N . SER A 1 627 ? 14.608 16.886 -7.703 1.00 92.75 627 SER A N 1
ATOM 4880 C CA . SER A 1 627 ? 14.479 17.946 -8.708 1.00 92.75 627 SER A CA 1
ATOM 4881 C C . SER A 1 627 ? 14.328 17.415 -10.136 1.00 92.75 627 SER A C 1
ATOM 4883 O O . SER A 1 627 ? 13.914 18.176 -11.006 1.00 92.75 627 SER A O 1
ATOM 4885 N N . GLU A 1 628 ? 14.663 16.145 -10.375 1.00 92.69 628 GLU A N 1
ATOM 4886 C CA . GLU A 1 628 ? 14.552 15.480 -11.679 1.00 92.69 628 GLU A CA 1
ATOM 4887 C C . GLU A 1 628 ? 13.221 14.722 -11.848 1.00 92.69 628 GLU A C 1
ATOM 4889 O O . GLU A 1 628 ? 12.913 14.245 -12.941 1.00 92.69 628 GLU A O 1
ATOM 4894 N N . ASP A 1 629 ? 12.395 14.649 -10.796 1.00 93.25 629 ASP A N 1
ATOM 4895 C CA . ASP A 1 629 ? 11.095 13.981 -10.850 1.00 93.25 629 ASP A CA 1
ATOM 4896 C C . ASP A 1 629 ? 10.122 14.702 -11.803 1.00 93.25 629 ASP A C 1
ATOM 4898 O O . ASP A 1 629 ? 10.004 15.931 -11.825 1.00 93.25 629 ASP A O 1
ATOM 4902 N N . ALA A 1 630 ? 9.340 13.915 -12.548 1.00 91.25 630 ALA A N 1
ATOM 4903 C CA . ALA A 1 630 ? 8.360 14.436 -13.496 1.00 91.25 630 ALA A CA 1
ATOM 4904 C C . ALA A 1 630 ? 7.243 15.255 -12.814 1.00 91.25 630 ALA A C 1
ATOM 4906 O O . ALA A 1 630 ? 6.602 14.809 -11.858 1.00 91.25 630 ALA A O 1
ATOM 4907 N N . GLU A 1 631 ? 6.953 16.439 -13.362 1.00 90.75 631 GLU A N 1
ATOM 4908 C CA . GLU A 1 631 ? 5.863 17.301 -12.896 1.00 90.75 631 GLU A CA 1
ATOM 4909 C C . GLU A 1 631 ? 4.472 16.700 -13.151 1.00 90.75 631 GLU A C 1
ATOM 4911 O O . GLU A 1 631 ? 4.210 16.035 -14.155 1.00 90.75 631 GLU A O 1
ATOM 4916 N N . ILE A 1 632 ? 3.525 17.015 -12.264 1.00 87.44 632 ILE A N 1
ATOM 4917 C CA . ILE A 1 632 ? 2.127 16.588 -12.354 1.00 87.44 632 ILE A CA 1
ATOM 4918 C C . ILE A 1 632 ? 1.296 17.773 -12.854 1.00 87.44 632 ILE A C 1
ATOM 4920 O O . ILE A 1 632 ? 0.942 18.645 -12.065 1.00 87.44 632 ILE A O 1
ATOM 4924 N N . ASN A 1 633 ? 0.962 17.843 -14.144 1.00 83.75 633 ASN A N 1
ATOM 4925 C CA . ASN A 1 633 ? 0.176 18.952 -14.719 1.00 83.75 633 ASN A CA 1
ATOM 4926 C C . ASN A 1 633 ? 0.676 20.352 -14.290 1.00 83.75 633 ASN A C 1
ATOM 4928 O O . ASN A 1 633 ? -0.110 21.179 -13.822 1.00 83.75 633 ASN A O 1
ATOM 4932 N N . HIS A 1 634 ? 1.982 20.605 -14.429 1.00 84.50 634 HIS A N 1
ATOM 4933 C CA . HIS A 1 634 ? 2.651 21.847 -14.003 1.00 84.50 634 HIS A CA 1
ATOM 4934 C C . HIS A 1 634 ? 2.650 22.102 -12.486 1.00 84.50 634 HIS A C 1
ATOM 4936 O O . HIS A 1 634 ? 2.821 23.237 -12.039 1.00 84.50 634 HIS A O 1
ATOM 4942 N N . THR A 1 635 ? 2.428 21.064 -11.677 1.00 87.31 635 THR A N 1
ATOM 4943 C CA . THR A 1 635 ? 2.641 21.106 -10.227 1.00 87.31 635 THR A CA 1
ATOM 4944 C C . THR A 1 635 ? 3.831 20.229 -9.851 1.00 87.31 635 THR A C 1
ATOM 4946 O O . THR A 1 635 ? 4.009 19.161 -10.445 1.00 87.31 635 THR A O 1
ATOM 4949 N N . PRO A 1 636 ? 4.659 20.659 -8.883 1.00 91.81 636 PRO A N 1
ATOM 4950 C CA . PRO A 1 636 ? 5.812 19.875 -8.477 1.00 91.81 636 PRO A CA 1
ATOM 4951 C C . PRO A 1 636 ? 5.358 18.540 -7.859 1.00 91.81 636 PRO A C 1
ATOM 4953 O O . PRO A 1 636 ? 4.357 18.506 -7.131 1.00 91.81 636 PRO A O 1
ATOM 4956 N N . PRO A 1 637 ? 6.093 17.443 -8.103 1.00 92.88 637 PRO A N 1
ATOM 4957 C CA . PRO A 1 637 ? 5.756 16.114 -7.583 1.00 92.88 637 PRO A CA 1
ATOM 4958 C C . PRO A 1 637 ? 5.854 16.028 -6.054 1.00 92.88 637 PRO A C 1
ATOM 4960 O O . PRO A 1 637 ? 5.219 15.170 -5.434 1.00 92.88 637 PRO A O 1
ATOM 4963 N N . TRP A 1 638 ? 6.581 16.965 -5.444 1.00 96.06 638 TRP A N 1
ATOM 4964 C CA . TRP A 1 638 ? 6.832 17.048 -4.013 1.00 96.06 638 TRP A CA 1
ATOM 4965 C C . TRP A 1 638 ? 6.572 18.449 -3.468 1.00 96.06 638 TRP A C 1
ATOM 4967 O O . TRP A 1 638 ? 6.651 19.454 -4.173 1.00 96.06 638 TRP A O 1
ATOM 4977 N N . THR A 1 639 ? 6.259 18.533 -2.180 1.00 94.88 639 THR A N 1
ATOM 4978 C CA . THR A 1 639 ? 6.129 19.799 -1.457 1.00 94.88 639 THR A CA 1
ATOM 4979 C C . THR A 1 639 ? 6.915 19.724 -0.158 1.00 94.88 639 THR A C 1
ATOM 4981 O O . THR A 1 639 ? 6.593 18.932 0.727 1.00 94.88 639 THR A O 1
ATOM 4984 N N . ALA A 1 640 ? 7.953 20.555 -0.056 1.00 94.88 640 ALA A N 1
ATOM 4985 C CA . ALA A 1 640 ? 8.786 20.692 1.132 1.00 94.88 640 ALA A CA 1
ATOM 4986 C C . ALA A 1 640 ? 8.307 21.879 1.980 1.00 94.88 640 ALA A C 1
ATOM 4988 O O . ALA A 1 640 ? 8.000 22.953 1.457 1.00 94.88 640 ALA A O 1
ATOM 4989 N N . LYS A 1 641 ? 8.224 21.694 3.298 1.00 93.62 641 LYS A N 1
ATOM 4990 C CA . LYS A 1 641 ? 7.810 22.725 4.258 1.00 93.62 641 LYS A CA 1
ATOM 4991 C C . LYS A 1 641 ? 8.601 22.611 5.558 1.00 93.62 641 LYS A C 1
ATOM 4993 O O . LYS A 1 641 ? 9.051 21.532 5.932 1.00 93.62 641 LYS A O 1
ATOM 4998 N N . LEU A 1 642 ? 8.712 23.719 6.284 1.00 93.88 642 LEU A N 1
ATOM 4999 C CA . LEU A 1 642 ? 9.194 23.702 7.667 1.00 93.88 642 LEU A CA 1
ATOM 5000 C C . LEU A 1 642 ? 8.050 23.347 8.619 1.00 93.88 642 LEU A C 1
ATOM 5002 O O . LEU A 1 642 ? 6.910 23.761 8.403 1.00 93.88 642 LEU A O 1
ATOM 5006 N N . SER A 1 643 ? 8.359 22.647 9.711 1.00 93.44 643 SER A N 1
ATOM 5007 C CA . SER A 1 643 ? 7.389 22.406 10.791 1.00 93.44 643 SER A CA 1
ATOM 5008 C C . SER A 1 643 ? 6.913 23.698 11.463 1.00 93.44 643 SER A C 1
ATOM 5010 O O . SER A 1 643 ? 5.751 23.826 11.844 1.00 93.44 643 SER A O 1
ATOM 5012 N N . THR A 1 644 ? 7.799 24.689 11.598 1.00 90.31 644 THR A N 1
ATOM 5013 C CA . THR A 1 644 ? 7.477 25.999 12.167 1.00 90.31 644 THR A CA 1
ATOM 5014 C C . THR A 1 644 ? 8.292 27.109 11.518 1.00 90.31 644 THR A C 1
ATOM 5016 O O . THR A 1 644 ? 9.498 26.991 11.321 1.00 90.31 644 THR A O 1
ATOM 5019 N N . HIS A 1 645 ? 7.631 28.230 11.235 1.00 88.31 645 HIS A N 1
ATOM 5020 C CA . HIS A 1 645 ? 8.284 29.455 10.765 1.00 88.31 645 HIS A CA 1
ATOM 5021 C C . HIS A 1 645 ? 8.620 30.427 11.906 1.00 88.31 645 HIS A C 1
ATOM 5023 O O . HIS A 1 645 ? 9.314 31.415 11.687 1.00 88.31 645 HIS A O 1
ATOM 5029 N N . ILE A 1 646 ? 8.120 30.175 13.122 1.00 90.50 646 ILE A N 1
ATOM 5030 C CA . ILE A 1 646 ? 8.301 31.079 14.269 1.00 90.50 646 ILE A CA 1
ATOM 5031 C C . ILE A 1 646 ? 9.667 30.853 14.925 1.00 90.50 646 ILE A C 1
ATOM 5033 O O . ILE A 1 646 ? 10.316 31.812 15.336 1.00 90.50 646 ILE A O 1
ATOM 5037 N N . ILE A 1 647 ? 10.099 29.591 15.029 1.00 89.06 647 ILE A N 1
ATOM 5038 C CA . ILE A 1 647 ? 11.354 29.203 15.689 1.00 89.06 647 ILE A CA 1
ATOM 5039 C C . ILE A 1 647 ? 12.143 28.260 14.765 1.00 89.06 647 ILE A C 1
ATOM 5041 O O . ILE A 1 647 ? 12.184 27.053 15.007 1.00 89.06 647 ILE A O 1
ATOM 5045 N N . PRO A 1 648 ? 12.751 28.782 13.682 1.00 85.81 648 PRO A N 1
ATOM 5046 C CA . PRO A 1 648 ? 13.416 27.961 12.668 1.00 85.81 648 PRO A CA 1
ATOM 5047 C C . PRO A 1 648 ? 14.619 27.172 13.207 1.00 85.81 648 PRO A C 1
ATOM 5049 O O . PRO A 1 648 ? 15.006 26.183 12.601 1.00 85.81 648 PRO A O 1
ATOM 5052 N N . GLN A 1 649 ? 15.188 27.557 14.358 1.00 87.25 649 GLN A N 1
ATOM 5053 C CA . GLN A 1 649 ? 16.319 26.849 14.976 1.00 87.25 649 GLN A CA 1
ATOM 5054 C C . GLN A 1 649 ? 15.965 25.435 15.458 1.00 87.25 649 GLN A C 1
ATOM 5056 O O . GLN A 1 649 ? 16.851 24.596 15.567 1.00 87.25 649 GLN A O 1
ATOM 5061 N N . TYR A 1 650 ? 14.689 25.186 15.765 1.00 89.19 650 TYR A N 1
ATOM 5062 C CA . TYR A 1 650 ? 14.177 23.868 16.158 1.00 89.19 650 TYR A CA 1
ATOM 5063 C C . TYR A 1 650 ? 13.174 23.326 15.135 1.00 89.19 650 TYR A C 1
ATOM 5065 O O . TYR A 1 650 ? 12.425 22.400 15.437 1.00 89.19 650 TYR A O 1
ATOM 5073 N N . ALA A 1 651 ? 13.104 23.944 13.953 1.00 91.75 651 ALA A N 1
ATOM 5074 C CA . ALA A 1 651 ? 12.249 23.457 12.889 1.00 91.75 651 ALA A CA 1
ATOM 5075 C C . ALA A 1 651 ? 12.884 22.237 12.223 1.00 91.75 651 ALA A C 1
ATOM 5077 O O . ALA A 1 651 ? 14.105 22.122 12.124 1.00 91.75 651 ALA A O 1
ATOM 5078 N N . ILE A 1 652 ? 12.024 21.361 11.724 1.00 94.88 652 ILE A N 1
ATOM 5079 C CA . ILE A 1 652 ? 12.404 20.212 10.911 1.00 94.88 652 ILE A CA 1
ATOM 5080 C C . ILE A 1 652 ? 11.912 20.433 9.485 1.00 94.88 652 ILE A C 1
ATOM 5082 O O . ILE A 1 652 ? 10.918 21.141 9.268 1.00 94.88 652 ILE A O 1
ATOM 5086 N N . ALA A 1 653 ? 12.602 19.831 8.522 1.00 95.50 653 ALA A N 1
ATOM 5087 C CA . ALA A 1 653 ? 12.130 19.780 7.150 1.00 95.50 653 ALA A CA 1
ATOM 5088 C C . ALA A 1 653 ? 11.139 18.627 7.020 1.00 95.50 653 ALA A C 1
ATOM 5090 O O . ALA A 1 653 ? 11.413 17.514 7.464 1.00 95.50 653 ALA A O 1
ATOM 5091 N N . VAL A 1 654 ? 9.982 18.905 6.433 1.00 95.38 654 VAL A N 1
ATOM 5092 C CA . VAL A 1 654 ? 8.923 17.928 6.194 1.00 95.38 654 VAL A CA 1
ATOM 5093 C C . VAL A 1 654 ? 8.621 17.944 4.713 1.00 95.38 654 VAL A C 1
ATOM 5095 O O . VAL A 1 654 ? 8.307 18.989 4.143 1.00 95.38 654 VAL A O 1
ATOM 5098 N N . LEU A 1 655 ? 8.705 16.778 4.102 1.00 96.19 655 LEU A N 1
ATOM 5099 C CA . LEU A 1 655 ? 8.468 16.565 2.693 1.00 96.19 655 LEU A CA 1
ATOM 5100 C C . LEU A 1 655 ? 7.187 15.749 2.523 1.00 96.19 655 LEU A C 1
ATOM 5102 O O . LEU A 1 655 ? 6.950 14.782 3.245 1.00 96.19 655 LEU A O 1
ATOM 5106 N N . GLN A 1 656 ? 6.346 16.154 1.580 1.00 95.75 656 GLN A N 1
ATOM 5107 C CA . GLN A 1 656 ? 5.095 15.481 1.249 1.00 95.75 656 GLN A CA 1
ATOM 5108 C C . GLN A 1 656 ? 5.062 15.158 -0.244 1.00 95.75 656 GLN A C 1
ATOM 5110 O O . GLN A 1 656 ? 5.324 16.036 -1.069 1.00 95.75 656 GLN A O 1
ATOM 5115 N N . SER A 1 657 ? 4.697 13.921 -0.591 1.00 96.56 657 SER A N 1
ATOM 5116 C CA . SER A 1 657 ? 4.468 13.537 -1.987 1.00 96.56 657 SER A CA 1
ATOM 5117 C C . SER A 1 657 ? 3.104 14.032 -2.466 1.00 96.56 657 SER A C 1
ATOM 5119 O O . SER A 1 657 ? 2.075 13.774 -1.832 1.00 96.56 657 SER A O 1
ATOM 5121 N N . ASN A 1 658 ? 3.082 14.704 -3.617 1.00 95.06 658 ASN A N 1
ATOM 5122 C CA . ASN A 1 658 ? 1.847 15.067 -4.315 1.00 95.06 658 ASN A CA 1
ATOM 5123 C C . ASN A 1 658 ? 1.364 13.931 -5.227 1.00 95.06 658 ASN A C 1
ATOM 5125 O O . ASN A 1 658 ? 0.164 13.803 -5.472 1.00 95.06 658 ASN A O 1
ATOM 5129 N N . LEU A 1 659 ? 2.282 13.075 -5.693 1.00 94.12 659 LEU A N 1
ATOM 5130 C CA . LEU A 1 659 ? 1.961 11.913 -6.522 1.00 94.12 659 LEU A CA 1
ATOM 5131 C C . LEU A 1 659 ? 1.332 10.775 -5.712 1.00 94.12 659 LEU A C 1
ATOM 5133 O O . LEU A 1 659 ? 0.416 10.103 -6.191 1.00 94.12 659 LEU A O 1
ATOM 5137 N N . TRP A 1 660 ? 1.801 10.576 -4.482 1.00 96.25 660 TRP A N 1
ATOM 5138 C CA . TRP A 1 660 ? 1.287 9.578 -3.549 1.00 96.25 660 TRP A CA 1
ATOM 5139 C C . TRP A 1 660 ? 0.798 10.255 -2.267 1.00 96.25 660 TRP A C 1
ATOM 5141 O O . TRP A 1 660 ? 1.516 10.286 -1.264 1.00 96.25 660 TRP A O 1
ATOM 5151 N N . PRO A 1 661 ? -0.443 10.781 -2.265 1.00 95.44 661 PRO A N 1
ATOM 5152 C CA . PRO A 1 661 ? -1.012 11.415 -1.087 1.00 95.44 661 PRO A CA 1
ATOM 5153 C C . PRO A 1 661 ? -0.995 10.454 0.105 1.00 95.44 661 PRO A C 1
ATOM 5155 O O . PRO A 1 661 ? -1.570 9.362 0.051 1.00 95.44 661 PRO A O 1
ATOM 5158 N N . GLY A 1 662 ? -0.317 10.875 1.171 1.00 95.06 662 GLY A N 1
ATOM 5159 C CA . GLY A 1 662 ? -0.090 10.066 2.366 1.00 95.06 662 GLY A CA 1
ATOM 5160 C C . GLY A 1 662 ? 1.375 9.719 2.617 1.00 95.06 662 GLY A C 1
ATOM 5161 O O . GLY A 1 662 ? 1.722 9.453 3.766 1.00 95.06 662 GLY A O 1
ATOM 5162 N N . ALA A 1 663 ? 2.235 9.779 1.596 1.00 97.38 663 ALA A N 1
ATOM 5163 C CA . ALA A 1 663 ? 3.673 9.605 1.767 1.00 97.38 663 ALA A CA 1
ATOM 5164 C C . ALA A 1 663 ? 4.319 10.894 2.284 1.00 97.38 663 ALA A C 1
ATOM 5166 O O . ALA A 1 663 ? 4.169 11.966 1.682 1.00 97.38 663 ALA A O 1
ATOM 5167 N N . HIS A 1 664 ? 5.031 10.774 3.400 1.00 96.88 664 HIS A N 1
ATOM 5168 C CA . HIS A 1 664 ? 5.733 11.874 4.042 1.00 96.88 664 HIS A CA 1
ATOM 5169 C C . HIS A 1 664 ? 7.134 11.438 4.454 1.00 96.88 664 HIS A C 1
ATOM 5171 O O . HIS A 1 664 ? 7.329 10.310 4.903 1.00 96.88 664 HIS A O 1
ATOM 5177 N N . ALA A 1 665 ? 8.075 12.369 4.382 1.00 96.81 665 ALA A N 1
ATOM 5178 C CA . ALA A 1 665 ? 9.405 12.217 4.948 1.00 96.81 665 ALA A CA 1
ATOM 5179 C C . ALA A 1 665 ? 9.718 13.408 5.854 1.00 96.81 665 ALA A C 1
ATOM 5181 O O . ALA A 1 665 ? 9.187 14.505 5.657 1.00 96.81 665 ALA A O 1
ATOM 5182 N N . PHE A 1 666 ? 10.571 13.216 6.853 1.00 95.56 666 PHE A N 1
ATOM 5183 C CA . PHE A 1 666 ? 11.150 14.332 7.599 1.00 95.56 666 PHE A CA 1
ATOM 5184 C C . PHE A 1 666 ? 12.669 14.251 7.595 1.00 95.56 666 PHE A C 1
ATOM 5186 O O . PHE A 1 666 ? 13.223 13.166 7.477 1.00 95.56 666 PHE A O 1
ATOM 5193 N N . ALA A 1 667 ? 13.330 15.393 7.770 1.00 94.62 667 ALA A N 1
ATOM 5194 C CA . ALA A 1 667 ? 14.764 15.475 8.016 1.00 94.62 667 ALA A CA 1
ATOM 5195 C C . ALA A 1 667 ? 15.063 16.507 9.113 1.00 94.62 667 ALA A C 1
ATOM 5197 O O . ALA A 1 667 ? 14.504 17.609 9.141 1.00 94.62 667 ALA A O 1
ATOM 5198 N N . SER A 1 668 ? 15.946 16.130 10.036 1.00 91.62 668 SER A N 1
ATOM 5199 C CA . SER A 1 668 ? 16.378 16.929 11.180 1.00 91.62 668 SER A CA 1
ATOM 5200 C C . SER A 1 668 ? 17.831 16.600 11.531 1.00 91.62 668 SER A C 1
ATOM 5202 O O . SER A 1 668 ? 18.108 15.682 12.309 1.00 91.62 668 SER A O 1
ATOM 5204 N N . GLY A 1 669 ? 18.774 17.368 10.981 1.00 87.81 669 GLY A N 1
ATOM 5205 C CA . GLY A 1 669 ? 20.205 17.114 11.157 1.00 87.81 669 GLY A CA 1
ATOM 5206 C C . GLY A 1 669 ? 20.595 15.783 10.515 1.00 87.81 669 GLY A C 1
ATOM 5207 O O . GLY A 1 669 ? 20.410 15.607 9.316 1.00 87.81 669 GLY A O 1
ATOM 5208 N N . LYS A 1 670 ? 21.100 14.837 11.316 1.00 90.19 670 LYS A N 1
ATOM 5209 C CA . LYS A 1 670 ? 21.487 13.494 10.846 1.00 90.19 670 LYS A CA 1
ATOM 5210 C C . LYS A 1 670 ? 20.339 12.484 10.788 1.00 90.19 670 LYS A C 1
ATOM 5212 O O . LYS A 1 670 ? 20.546 11.353 10.377 1.00 90.19 670 LYS A O 1
ATOM 5217 N N . ARG A 1 671 ? 19.147 12.858 11.254 1.00 91.44 671 ARG A N 1
ATOM 5218 C CA . ARG A 1 671 ? 17.998 11.952 11.326 1.00 91.44 671 ARG A CA 1
ATOM 5219 C C . ARG A 1 671 ? 17.011 12.267 10.224 1.00 91.44 671 ARG A C 1
ATOM 5221 O O . ARG A 1 671 ? 16.647 13.429 10.045 1.00 91.44 671 ARG A O 1
ATOM 5228 N N . PHE A 1 672 ? 16.530 11.236 9.559 1.00 94.00 672 PHE A N 1
ATOM 5229 C CA . PHE A 1 672 ? 15.428 11.320 8.619 1.00 94.00 672 PHE A CA 1
ATOM 5230 C C . PHE A 1 672 ? 14.643 10.017 8.683 1.00 94.00 672 PHE A C 1
ATOM 5232 O O . PHE A 1 672 ? 15.177 9.007 9.127 1.00 94.00 672 PHE A O 1
ATOM 5239 N N . GLU A 1 673 ? 13.387 10.052 8.263 1.00 95.38 673 GLU A N 1
ATOM 5240 C CA . GLU A 1 673 ? 12.590 8.840 8.091 1.00 95.38 673 GLU A CA 1
ATOM 5241 C C . GLU A 1 673 ? 11.448 9.072 7.106 1.00 95.38 673 GLU A C 1
ATOM 5243 O O . GLU A 1 673 ? 11.029 10.213 6.876 1.00 95.38 673 GLU A O 1
ATOM 5248 N N . ASN A 1 674 ? 10.920 7.971 6.574 1.00 96.38 674 ASN A N 1
ATOM 5249 C CA . ASN A 1 674 ? 9.827 7.948 5.604 1.00 96.38 674 ASN A CA 1
ATOM 5250 C C . ASN A 1 674 ? 8.643 7.155 6.158 1.00 96.38 674 ASN A C 1
ATOM 5252 O O . ASN A 1 674 ? 8.827 6.069 6.707 1.00 96.38 674 ASN A O 1
ATOM 5256 N N . VAL A 1 675 ? 7.420 7.651 5.965 1.00 96.44 675 VAL A N 1
ATOM 5257 C CA . VAL A 1 675 ? 6.202 6.950 6.386 1.00 96.44 675 VAL A CA 1
ATOM 5258 C C . VAL A 1 675 ? 5.051 7.170 5.414 1.00 96.44 675 VAL A C 1
ATOM 5260 O O . VAL A 1 675 ? 4.872 8.262 4.863 1.00 96.44 675 VAL A O 1
ATOM 5263 N N . TYR A 1 676 ? 4.226 6.140 5.240 1.00 97.50 676 TYR A N 1
ATOM 5264 C CA . TYR A 1 676 ? 3.000 6.225 4.454 1.00 97.50 676 TYR A CA 1
ATOM 5265 C C . TYR A 1 676 ? 1.741 6.140 5.324 1.00 97.50 676 TYR A C 1
ATOM 5267 O O . TYR A 1 676 ? 1.529 5.166 6.043 1.00 97.50 676 TYR A O 1
ATOM 5275 N N . TYR A 1 677 ? 0.849 7.124 5.207 1.00 96.38 677 TYR A N 1
ATOM 5276 C CA . TYR A 1 677 ? -0.488 7.100 5.807 1.00 96.38 677 TYR A CA 1
ATOM 5277 C C . TYR A 1 677 ? -1.543 7.487 4.774 1.00 96.38 677 TYR A C 1
ATOM 5279 O O . TYR A 1 677 ? -1.725 8.668 4.473 1.00 96.38 677 TYR A O 1
ATOM 5287 N N . GLY A 1 678 ? -2.274 6.517 4.226 1.00 96.12 678 GLY A N 1
ATOM 5288 C CA . GLY A 1 678 ? -3.258 6.837 3.194 1.00 96.12 678 GLY A CA 1
ATOM 5289 C C . GLY A 1 678 ? -3.986 5.645 2.595 1.00 96.12 678 GLY A C 1
ATOM 5290 O O . GLY A 1 678 ? -3.919 4.528 3.089 1.00 96.12 678 GLY A O 1
ATOM 5291 N N . TRP A 1 679 ? -4.707 5.897 1.504 1.00 96.25 679 TRP A N 1
ATOM 5292 C CA . TRP A 1 679 ? -5.559 4.911 0.823 1.00 96.25 679 TRP A CA 1
ATOM 5293 C C . TRP A 1 679 ? -4.808 3.981 -0.138 1.00 96.25 679 TRP A C 1
ATOM 5295 O O . TRP A 1 679 ? -5.428 3.146 -0.789 1.00 96.25 679 TRP A O 1
ATOM 5305 N N . GLY A 1 680 ? -3.496 4.164 -0.293 1.00 95.38 680 GLY A N 1
ATOM 5306 C CA . GLY A 1 680 ? -2.677 3.449 -1.267 1.00 95.38 680 GLY A CA 1
ATOM 5307 C C . GLY A 1 680 ? -3.046 3.775 -2.714 1.00 95.38 680 GLY A C 1
ATOM 5308 O O . GLY A 1 680 ? -2.931 2.914 -3.577 1.00 95.38 680 GLY A O 1
ATOM 5309 N N . LEU A 1 681 ? -3.530 4.990 -3.000 1.00 94.69 681 LEU A N 1
ATOM 5310 C CA . LEU A 1 681 ? -3.936 5.410 -4.345 1.00 94.69 681 LEU A CA 1
ATOM 5311 C C . LEU A 1 681 ? -3.020 6.506 -4.888 1.00 94.69 681 LEU A C 1
ATOM 5313 O O . LEU A 1 681 ? -2.822 7.533 -4.241 1.00 94.69 681 LEU A O 1
ATOM 5317 N N . LYS A 1 682 ? -2.538 6.305 -6.118 1.00 93.69 682 LYS A N 1
ATOM 5318 C CA . LYS A 1 682 ? -1.773 7.309 -6.858 1.00 93.69 682 LYS A CA 1
ATOM 5319 C C . LYS A 1 682 ? -2.689 8.472 -7.240 1.00 93.69 682 LYS A C 1
ATOM 5321 O O . LYS A 1 682 ? -3.819 8.258 -7.701 1.00 93.69 682 LYS A O 1
ATOM 5326 N N . TYR A 1 683 ? -2.212 9.696 -7.046 1.00 92.38 683 TYR A N 1
ATOM 5327 C CA . TYR A 1 683 ? -2.889 10.890 -7.524 1.00 92.38 683 TYR A CA 1
ATOM 5328 C C . TYR A 1 683 ? -2.882 10.903 -9.054 1.00 92.38 683 TYR A C 1
ATOM 5330 O O . TYR A 1 683 ? -1.869 10.628 -9.696 1.00 92.38 683 TYR A O 1
ATOM 5338 N N . SER A 1 684 ? -4.041 11.200 -9.631 1.00 86.00 684 SER A N 1
ATOM 5339 C CA . SER A 1 684 ? -4.222 11.385 -11.063 1.00 86.00 684 SER A CA 1
ATOM 5340 C C . SER A 1 684 ? -5.011 12.678 -11.251 1.00 86.00 684 SER A C 1
ATOM 5342 O O . SER A 1 684 ? -6.046 12.832 -10.594 1.00 86.00 684 SER A O 1
ATOM 5344 N N . PRO A 1 685 ? -4.546 13.611 -12.095 1.00 82.75 685 PRO A N 1
ATOM 5345 C CA . PRO A 1 685 ? -5.298 14.831 -12.358 1.00 82.75 685 PRO A CA 1
ATOM 5346 C C . PRO A 1 685 ? -6.591 14.531 -13.122 1.00 82.75 685 PRO A C 1
ATOM 5348 O O . PRO A 1 685 ? -7.621 15.154 -12.873 1.00 82.75 685 PRO A O 1
ATOM 5351 N N . ASP A 1 686 ? -6.542 13.537 -14.009 1.00 83.88 686 ASP A N 1
ATOM 5352 C CA . ASP A 1 686 ? -7.698 13.054 -14.743 1.00 83.88 686 ASP A CA 1
ATOM 5353 C C . ASP A 1 686 ? -8.495 12.030 -13.934 1.00 83.88 686 ASP A C 1
ATOM 5355 O O . ASP A 1 686 ? -7.977 11.291 -13.080 1.00 83.88 686 ASP A O 1
ATOM 5359 N N . ASN A 1 687 ? -9.788 11.961 -14.249 1.00 85.25 687 ASN A N 1
ATOM 5360 C CA . ASN A 1 687 ? -10.638 10.888 -13.764 1.00 85.25 687 ASN A CA 1
ATOM 5361 C C . ASN A 1 687 ? -10.153 9.557 -14.334 1.00 85.25 687 ASN A C 1
ATOM 5363 O O . ASN A 1 687 ? -9.808 9.450 -15.508 1.00 85.25 687 ASN A O 1
ATOM 5367 N N . TYR A 1 688 ? -10.177 8.526 -13.494 1.00 86.81 688 TYR A N 1
ATOM 5368 C CA . TYR A 1 688 ? -9.850 7.178 -13.928 1.00 86.81 688 TYR A CA 1
ATOM 5369 C C . TYR A 1 688 ? -10.804 6.736 -15.046 1.00 86.81 688 TYR A C 1
ATOM 5371 O O . TYR A 1 688 ? -12.014 6.635 -14.827 1.00 86.81 688 TYR A O 1
ATOM 5379 N N . SER A 1 689 ? -10.245 6.453 -16.221 1.00 86.38 689 SER A N 1
ATOM 5380 C CA . SER A 1 689 ? -10.943 5.790 -17.317 1.00 86.38 689 SER A CA 1
ATOM 5381 C C . SER A 1 689 ? -10.444 4.350 -17.392 1.00 86.38 689 SER A C 1
ATOM 5383 O O . SER A 1 689 ? -9.242 4.156 -17.576 1.00 86.38 689 SER A O 1
ATOM 5385 N N . PRO A 1 690 ? -11.321 3.340 -17.257 1.00 84.94 690 PRO A N 1
ATOM 5386 C CA . PRO A 1 690 ? -10.936 1.960 -17.509 1.00 84.94 690 PRO A CA 1
ATOM 5387 C C . PRO A 1 690 ? -10.338 1.823 -18.916 1.00 84.94 690 PRO A C 1
ATOM 5389 O O . PRO A 1 690 ? -10.800 2.523 -19.828 1.00 84.94 690 PRO A O 1
ATOM 5392 N N . PRO A 1 691 ? -9.350 0.934 -19.114 1.00 86.75 691 PRO A N 1
ATOM 5393 C CA . PRO A 1 691 ? -8.842 0.660 -20.448 1.00 86.75 691 PRO A CA 1
ATOM 5394 C C . PRO A 1 691 ? -9.959 0.124 -21.346 1.00 86.75 691 PRO A C 1
ATOM 5396 O O . PRO A 1 691 ? -10.990 -0.369 -20.877 1.00 86.75 691 PRO A O 1
ATOM 5399 N N . VAL A 1 692 ? -9.763 0.242 -22.655 1.00 89.06 692 VAL A N 1
ATOM 5400 C CA . VAL A 1 692 ? -10.691 -0.327 -23.633 1.00 89.06 692 VAL A CA 1
ATOM 5401 C C . VAL A 1 692 ? -10.519 -1.852 -23.715 1.00 89.06 692 VAL A C 1
ATOM 5403 O O . VAL A 1 692 ? -9.449 -2.373 -23.385 1.00 89.06 692 VAL A O 1
ATOM 5406 N N . PRO A 1 693 ? -11.565 -2.598 -24.111 1.00 87.00 693 PRO A N 1
ATOM 5407 C CA . PRO A 1 693 ? -11.439 -3.992 -24.528 1.00 87.00 693 PRO A CA 1
ATOM 5408 C C . PRO A 1 693 ? -10.306 -4.184 -25.545 1.00 87.00 693 PRO A C 1
ATOM 5410 O O . PRO A 1 693 ? -10.129 -3.297 -26.387 1.00 87.00 693 PRO A O 1
ATOM 5413 N N . PRO A 1 694 ? -9.557 -5.305 -25.496 1.00 86.19 694 PRO A N 1
ATOM 5414 C CA . PRO A 1 694 ? -8.591 -5.614 -26.540 1.00 86.19 694 PRO A CA 1
ATOM 5415 C C . PRO A 1 694 ? -9.295 -5.662 -27.905 1.00 86.19 694 PRO A C 1
ATOM 5417 O O . PRO A 1 694 ? -10.496 -5.965 -27.965 1.00 86.19 694 PRO A O 1
ATOM 5420 N N . PRO A 1 695 ? -8.577 -5.344 -28.996 1.00 88.00 695 PRO A N 1
ATOM 5421 C CA . PRO A 1 695 ? -9.138 -5.443 -30.333 1.00 88.00 695 PRO A CA 1
ATOM 5422 C C . PRO A 1 695 ? -9.628 -6.870 -30.590 1.00 88.00 695 PRO A C 1
ATOM 5424 O O . PRO A 1 695 ? -9.075 -7.843 -30.074 1.00 88.00 695 PRO A O 1
ATOM 5427 N N . VAL A 1 696 ? -10.695 -6.988 -31.381 1.00 88.19 696 VAL A N 1
ATOM 5428 C CA . VAL A 1 696 ? -11.156 -8.298 -31.846 1.00 88.19 696 VAL A CA 1
ATOM 5429 C C . VAL A 1 696 ? -10.047 -8.945 -32.669 1.00 88.19 696 VAL A C 1
ATOM 5431 O O . VAL A 1 696 ? -9.394 -8.269 -33.464 1.00 88.19 696 VAL A O 1
ATOM 5434 N N . GLN A 1 697 ? -9.814 -10.237 -32.451 1.00 83.88 697 GLN A N 1
ATOM 5435 C CA . GLN A 1 697 ? -8.874 -10.985 -33.275 1.00 83.88 697 GLN A CA 1
ATOM 5436 C C . GLN A 1 697 ? -9.385 -11.008 -34.717 1.00 83.88 697 GLN A C 1
ATOM 5438 O O . GLN A 1 697 ? -10.587 -11.156 -34.949 1.00 83.88 697 GLN A O 1
ATOM 5443 N N . MET A 1 698 ? -8.471 -10.818 -35.664 1.00 81.56 698 MET A N 1
ATOM 5444 C CA . MET A 1 698 ? -8.781 -10.945 -37.082 1.00 81.56 698 MET A CA 1
ATOM 5445 C C . MET A 1 698 ? -9.043 -12.412 -37.417 1.00 81.56 698 MET A C 1
ATOM 5447 O O . MET A 1 698 ? -8.423 -13.301 -36.829 1.00 81.56 698 MET A O 1
ATOM 5451 N N . GLU A 1 699 ? -9.965 -12.672 -38.346 1.00 78.75 699 GLU A N 1
ATOM 5452 C CA . GLU A 1 699 ? -10.112 -14.021 -38.883 1.00 78.75 699 GLU A CA 1
ATOM 5453 C C . GLU A 1 699 ? -8.849 -14.440 -39.648 1.00 78.75 699 GLU A C 1
ATOM 5455 O O . GLU A 1 699 ? -8.077 -13.598 -40.116 1.00 78.75 699 GLU A O 1
ATOM 5460 N N . TYR A 1 700 ? -8.659 -15.754 -39.786 1.00 74.25 700 TYR A N 1
ATOM 5461 C CA . TYR A 1 700 ? -7.584 -16.304 -40.603 1.00 74.25 700 TYR A CA 1
ATOM 5462 C C . TYR A 1 700 ? -7.668 -15.716 -42.026 1.00 74.25 700 TYR A C 1
ATOM 5464 O O . TYR A 1 700 ? -8.758 -15.718 -42.617 1.00 74.25 700 TYR A O 1
ATOM 5472 N N . PRO A 1 701 ? -6.564 -15.170 -42.569 1.00 76.44 701 PRO A N 1
ATOM 5473 C CA . PRO A 1 701 ? -6.584 -14.530 -43.875 1.00 76.44 701 PRO A CA 1
ATOM 5474 C C . PRO A 1 701 ? -7.038 -15.529 -44.943 1.00 76.44 701 PRO A C 1
ATOM 5476 O O . PRO A 1 701 ? -6.632 -16.687 -44.946 1.00 76.44 701 PRO A O 1
ATOM 5479 N N . SER A 1 702 ? -7.903 -15.092 -45.861 1.00 71.38 702 SER A N 1
ATOM 5480 C CA . SER A 1 702 ? -8.361 -15.957 -46.950 1.00 71.38 702 SER A CA 1
ATOM 5481 C C . SER A 1 702 ? -7.238 -16.220 -47.950 1.00 71.38 702 SER A C 1
ATOM 5483 O O . SER A 1 702 ? -7.038 -15.446 -48.884 1.00 71.38 702 SER A O 1
ATOM 5485 N N . GLY A 1 703 ? -6.494 -17.300 -47.711 1.00 71.44 703 GLY A N 1
ATOM 5486 C CA . GLY A 1 703 ? -5.438 -17.812 -48.574 1.00 71.44 703 GLY A CA 1
ATOM 5487 C C . GLY A 1 703 ? -5.914 -18.909 -49.539 1.00 71.44 703 GLY A C 1
ATOM 5488 O O . GLY A 1 703 ? -7.046 -19.397 -49.430 1.00 71.44 703 GLY A O 1
ATOM 5489 N N . PRO A 1 704 ? -5.049 -19.328 -50.482 1.00 64.81 704 PRO A N 1
ATOM 5490 C CA . PRO A 1 704 ? -5.328 -20.442 -51.392 1.00 64.81 704 PRO A CA 1
ATOM 5491 C C . PRO A 1 704 ? -5.589 -21.762 -50.650 1.00 64.81 704 PRO A C 1
ATOM 5493 O O . PRO A 1 704 ? -6.308 -22.604 -51.167 1.00 64.81 704 PRO A O 1
ATOM 5496 N N . GLU A 1 705 ? -5.088 -21.902 -49.422 1.00 64.31 705 GLU A N 1
ATOM 5497 C CA . GLU A 1 705 ? -5.266 -23.080 -48.562 1.00 64.31 705 GLU A CA 1
ATOM 5498 C C . GLU A 1 705 ? -6.706 -23.284 -48.072 1.00 64.31 705 GLU A C 1
ATOM 5500 O O . GLU A 1 705 ? -7.148 -24.416 -47.900 1.00 64.31 705 GLU A O 1
ATOM 5505 N N . ILE A 1 706 ? -7.461 -22.199 -47.866 1.00 64.94 706 ILE A N 1
ATOM 5506 C CA . ILE A 1 706 ? -8.867 -22.263 -47.425 1.00 64.94 706 ILE A CA 1
ATOM 5507 C C . ILE A 1 706 ? -9.857 -22.020 -48.568 1.00 64.94 706 ILE A C 1
ATOM 5509 O O . ILE A 1 706 ? -11.073 -22.021 -48.362 1.00 64.94 706 ILE A O 1
ATOM 5513 N N . THR A 1 707 ? -9.343 -21.756 -49.770 1.00 67.00 707 THR A N 1
ATOM 5514 C CA . THR A 1 707 ? -10.161 -21.557 -50.962 1.00 67.00 707 THR A CA 1
ATOM 5515 C C . THR A 1 707 ? -10.474 -22.930 -51.538 1.00 67.00 707 THR A C 1
ATOM 5517 O O . THR A 1 707 ? -9.586 -23.574 -52.083 1.00 67.00 707 THR A O 1
ATOM 5520 N N . GLU A 1 708 ? -11.728 -23.374 -51.405 1.00 65.75 708 GLU A N 1
ATOM 5521 C CA . GLU A 1 708 ? -12.221 -24.626 -51.993 1.00 65.75 708 GLU A CA 1
ATOM 5522 C C . GLU A 1 708 ? -11.854 -24.660 -53.485 1.00 65.75 708 GLU A C 1
ATOM 5524 O O . GLU A 1 708 ? -12.380 -23.891 -54.299 1.00 65.75 708 GLU A O 1
ATOM 5529 N N . SER A 1 709 ? -10.870 -25.492 -53.830 1.00 68.50 709 SER A N 1
ATOM 5530 C CA . SER A 1 709 ? -10.489 -25.732 -55.212 1.00 68.50 709 SER A CA 1
ATOM 5531 C C . SER A 1 709 ? -11.627 -26.475 -55.903 1.00 68.50 709 SER A C 1
ATOM 5533 O O . SER A 1 709 ? -12.388 -27.217 -55.288 1.00 68.50 709 SER A O 1
ATOM 5535 N N . SER A 1 710 ? -11.806 -26.216 -57.196 1.00 72.69 710 SER A N 1
ATOM 5536 C CA . SER A 1 710 ? -12.841 -26.907 -57.965 1.00 72.69 710 SER A CA 1
ATOM 5537 C C . SER A 1 710 ? -12.533 -28.402 -57.980 1.00 72.69 710 SER A C 1
ATOM 5539 O O . SER A 1 710 ? -11.400 -28.760 -58.300 1.00 72.69 710 SER A O 1
ATOM 5541 N N . ASP A 1 711 ? -13.523 -29.243 -57.660 1.00 76.44 711 ASP A N 1
ATOM 5542 C CA . ASP A 1 711 ? -13.384 -30.697 -57.778 1.00 76.44 711 ASP A CA 1
ATOM 5543 C C . ASP A 1 711 ? -12.797 -31.039 -59.160 1.00 76.44 711 ASP A C 1
ATOM 5545 O O . ASP A 1 711 ? -13.303 -30.528 -60.172 1.00 76.44 711 ASP A O 1
ATOM 5549 N N . PRO A 1 712 ? -11.736 -31.866 -59.230 1.00 77.25 712 PRO A N 1
ATOM 5550 C CA . PRO A 1 712 ? -11.133 -32.234 -60.501 1.00 77.25 712 PRO A CA 1
ATOM 5551 C C . PRO A 1 712 ? -12.185 -32.893 -61.390 1.00 77.25 712 PRO A C 1
ATOM 5553 O O . PRO A 1 712 ? -13.048 -33.653 -60.938 1.00 77.25 712 PRO A O 1
ATOM 5556 N N . THR A 1 713 ? -12.142 -32.586 -62.681 1.00 80.88 713 THR A N 1
ATOM 5557 C CA . THR A 1 713 ? -13.071 -33.206 -63.625 1.00 80.88 713 THR A CA 1
ATOM 5558 C C . THR A 1 713 ? -12.758 -34.697 -63.782 1.00 80.88 713 THR A C 1
ATOM 5560 O O . THR A 1 713 ? -11.627 -35.135 -63.588 1.00 80.88 713 THR A O 1
ATOM 5563 N N . VAL A 1 714 ? -13.751 -35.499 -64.185 1.00 77.44 714 VAL A N 1
ATOM 5564 C CA . VAL A 1 714 ? -13.580 -36.955 -64.389 1.00 77.44 714 VAL A CA 1
ATOM 5565 C C . VAL A 1 714 ? -12.430 -37.271 -65.359 1.00 77.44 714 VAL A C 1
ATOM 5567 O O . VAL A 1 714 ? -11.783 -38.305 -65.235 1.00 77.44 714 VAL A O 1
ATOM 5570 N N . GLU A 1 715 ? -12.163 -36.382 -66.319 1.00 77.25 715 GLU A N 1
ATOM 5571 C CA . GLU A 1 715 ? -11.053 -36.524 -67.267 1.00 77.25 715 GLU A CA 1
ATOM 5572 C C . GLU A 1 715 ? -9.687 -36.281 -66.600 1.00 77.25 715 GLU A C 1
ATOM 5574 O O . GLU A 1 715 ? -8.734 -37.005 -66.883 1.00 77.25 715 GLU A O 1
ATOM 5579 N N . GLU A 1 716 ? -9.592 -35.323 -65.675 1.00 78.94 716 GLU A N 1
ATOM 5580 C CA . GLU A 1 716 ? -8.370 -35.023 -64.916 1.00 78.94 716 GLU A CA 1
ATOM 5581 C C . GLU A 1 716 ? -8.079 -36.092 -63.857 1.00 78.94 716 GLU A C 1
ATOM 5583 O O . GLU A 1 716 ? -6.929 -36.491 -63.695 1.00 78.94 716 GLU A O 1
ATOM 5588 N N . GLU A 1 717 ? -9.109 -36.629 -63.195 1.00 78.00 717 GLU A N 1
ATOM 5589 C CA . GLU A 1 717 ? -8.964 -37.756 -62.264 1.00 78.00 717 GLU A CA 1
ATOM 5590 C C . GLU A 1 717 ? -8.497 -39.026 -62.995 1.00 78.00 717 GLU A C 1
ATOM 5592 O O . GLU A 1 717 ? -7.614 -39.739 -62.520 1.00 78.00 717 GLU A O 1
ATOM 5597 N N . GLN A 1 718 ? -9.036 -39.291 -64.192 1.00 77.94 718 GLN A N 1
ATOM 5598 C CA . GLN A 1 718 ? -8.587 -40.405 -65.032 1.00 77.94 718 GLN A CA 1
ATOM 5599 C C . GLN A 1 718 ? -7.158 -40.212 -65.539 1.00 77.94 718 GLN A C 1
ATOM 5601 O O . GLN A 1 718 ? -6.406 -41.183 -65.574 1.00 77.94 718 GLN A O 1
ATOM 5606 N N . ALA A 1 719 ? -6.769 -38.987 -65.901 1.00 81.19 719 ALA A N 1
ATOM 5607 C CA . ALA A 1 719 ? -5.403 -38.681 -66.315 1.00 81.19 719 ALA A CA 1
ATOM 5608 C C . ALA A 1 719 ? -4.410 -38.829 -65.155 1.00 81.19 719 ALA A C 1
ATOM 5610 O O . ALA A 1 719 ? -3.345 -39.409 -65.342 1.00 81.19 719 ALA A O 1
ATOM 5611 N N . LEU A 1 720 ? -4.772 -38.371 -63.952 1.00 78.75 720 LEU A N 1
ATOM 5612 C CA . LEU A 1 720 ? -3.954 -38.542 -62.752 1.00 78.75 720 LEU A CA 1
ATOM 5613 C C . LEU A 1 720 ? -3.817 -40.023 -62.384 1.00 78.75 720 LEU A C 1
ATOM 5615 O O . LEU A 1 720 ? -2.721 -40.484 -62.082 1.00 78.75 720 LEU A O 1
ATOM 5619 N N . LYS A 1 721 ? -4.914 -40.781 -62.466 1.00 79.75 721 LYS A N 1
ATOM 5620 C CA . LYS A 1 721 ? -4.911 -42.221 -62.206 1.00 79.75 721 LYS A CA 1
ATOM 5621 C C . LYS A 1 721 ? -4.074 -42.983 -63.229 1.00 79.75 721 LYS A C 1
ATOM 5623 O O . LYS A 1 721 ? -3.315 -43.857 -62.837 1.00 79.75 721 LYS A O 1
ATOM 5628 N N . ALA A 1 722 ? -4.169 -42.624 -64.508 1.00 81.94 722 ALA A N 1
ATOM 5629 C CA . ALA A 1 722 ? -3.332 -43.199 -65.554 1.00 81.94 722 ALA A CA 1
ATOM 5630 C C . ALA A 1 722 ? -1.852 -42.845 -65.353 1.00 81.94 722 ALA A C 1
ATOM 5632 O O . ALA A 1 722 ? -1.007 -43.713 -65.512 1.00 81.94 722 ALA A O 1
ATOM 5633 N N . ALA A 1 723 ? -1.537 -41.612 -64.944 1.00 82.31 723 ALA A N 1
ATOM 5634 C CA . ALA A 1 723 ? -0.167 -41.206 -64.635 1.00 82.31 723 ALA A CA 1
ATOM 5635 C C . ALA A 1 723 ? 0.392 -41.931 -63.398 1.00 82.31 723 ALA A C 1
ATOM 5637 O O . ALA A 1 723 ? 1.563 -42.294 -63.382 1.00 82.31 723 ALA A O 1
ATOM 5638 N N . GLN A 1 724 ? -0.434 -42.178 -62.377 1.00 78.62 724 GLN A N 1
ATOM 5639 C CA . GLN A 1 724 ? -0.049 -42.992 -61.220 1.00 78.62 724 GLN A CA 1
ATOM 5640 C C . GLN A 1 724 ? 0.121 -44.469 -61.584 1.00 78.62 724 GLN A C 1
ATOM 5642 O O . GLN A 1 724 ? 1.044 -45.101 -61.089 1.00 78.62 724 GLN A O 1
ATOM 5647 N N . GLU A 1 725 ? -0.738 -45.016 -62.445 1.00 77.06 725 GLU A N 1
ATOM 5648 C CA . GLU A 1 725 ? -0.644 -46.397 -62.932 1.00 77.06 725 GLU A CA 1
ATOM 5649 C C . GLU A 1 725 ? 0.573 -46.587 -63.849 1.00 77.06 725 GLU A C 1
ATOM 5651 O O . GLU A 1 725 ? 1.248 -47.600 -63.749 1.00 77.06 725 GLU A O 1
ATOM 5656 N N . GLU A 1 726 ? 0.915 -45.593 -64.672 1.00 78.81 726 GLU A N 1
ATOM 5657 C CA . GLU A 1 726 ? 2.144 -45.576 -65.474 1.00 78.81 726 GLU A CA 1
ATOM 5658 C C . GLU A 1 726 ? 3.392 -45.436 -64.592 1.00 78.81 726 GLU A C 1
ATOM 5660 O O . GLU A 1 726 ? 4.379 -46.122 -64.830 1.00 78.81 726 GLU A O 1
ATOM 5665 N N . ALA A 1 727 ? 3.348 -44.608 -63.543 1.00 78.25 727 ALA A N 1
ATOM 5666 C CA . ALA A 1 727 ? 4.443 -44.493 -62.580 1.00 78.25 727 ALA A CA 1
ATOM 5667 C C . ALA A 1 727 ? 4.633 -45.775 -61.751 1.00 78.25 727 ALA A C 1
ATOM 5669 O O . ALA A 1 727 ? 5.767 -46.162 -61.489 1.00 78.25 727 ALA A O 1
ATOM 5670 N N . LEU A 1 728 ? 3.540 -46.443 -61.368 1.00 76.81 728 LEU A N 1
ATOM 5671 C CA . LEU A 1 728 ? 3.578 -47.743 -60.696 1.00 76.81 728 LEU A CA 1
ATOM 5672 C C . LEU A 1 728 ? 4.081 -48.841 -61.631 1.00 76.81 728 LEU A C 1
ATOM 5674 O O . LEU A 1 728 ? 4.952 -49.592 -61.228 1.00 76.81 728 LEU A O 1
ATOM 5678 N N . ALA A 1 729 ? 3.605 -48.896 -62.877 1.00 75.81 729 ALA A N 1
ATOM 5679 C CA . ALA A 1 729 ? 4.089 -49.857 -63.867 1.00 75.81 729 ALA A CA 1
ATOM 5680 C C . ALA A 1 729 ? 5.572 -49.638 -64.197 1.00 75.81 729 ALA A C 1
ATOM 5682 O O . ALA A 1 729 ? 6.307 -50.603 -64.351 1.00 75.81 729 ALA A O 1
ATOM 5683 N N . ALA A 1 730 ? 6.031 -48.385 -64.260 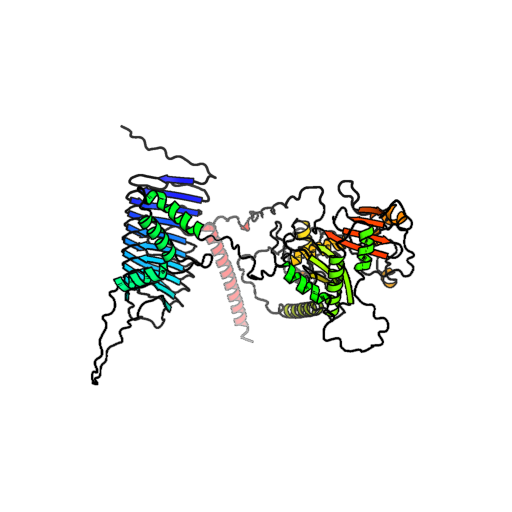1.00 76.31 730 ALA A N 1
ATOM 5684 C CA . ALA A 1 730 ? 7.447 -48.071 -64.432 1.00 76.31 730 ALA A CA 1
ATOM 5685 C C . ALA A 1 730 ? 8.290 -48.453 -63.205 1.00 76.31 730 ALA A C 1
ATOM 5687 O O . ALA A 1 730 ? 9.462 -48.772 -63.367 1.00 76.31 730 ALA A O 1
ATOM 5688 N N . ALA A 1 731 ? 7.719 -48.414 -61.996 1.00 76.31 731 ALA A N 1
ATOM 5689 C CA . ALA A 1 731 ? 8.376 -48.903 -60.786 1.00 76.31 731 ALA A CA 1
ATOM 5690 C C . ALA A 1 731 ? 8.414 -50.443 -60.740 1.00 76.31 731 ALA A C 1
ATOM 5692 O O . ALA A 1 731 ? 9.458 -50.995 -60.420 1.00 76.31 731 ALA A O 1
ATOM 5693 N N . GLU A 1 732 ? 7.331 -51.121 -61.138 1.00 74.38 732 GLU A N 1
ATOM 5694 C CA . GLU A 1 732 ? 7.252 -52.590 -61.253 1.00 74.38 732 GLU A CA 1
ATOM 5695 C C . GLU A 1 732 ? 8.210 -53.124 -62.334 1.00 74.38 732 GLU A C 1
ATOM 5697 O O . GLU A 1 732 ? 8.884 -54.122 -62.123 1.00 74.38 732 GLU A O 1
ATOM 5702 N N . GLU A 1 733 ? 8.335 -52.435 -63.475 1.00 69.25 733 GLU A N 1
ATOM 5703 C CA . GLU A 1 733 ? 9.289 -52.792 -64.539 1.00 69.25 733 GLU A CA 1
ATOM 5704 C C . GLU A 1 733 ? 10.746 -52.546 -64.100 1.00 69.25 733 GLU A C 1
ATOM 5706 O O . GLU A 1 733 ? 11.658 -53.221 -64.572 1.00 69.25 733 GLU A O 1
ATOM 5711 N N . LEU A 1 734 ? 10.978 -51.606 -63.174 1.00 68.56 734 LEU A N 1
ATOM 5712 C CA . LEU A 1 734 ? 12.285 -51.420 -62.539 1.00 68.56 734 LEU A CA 1
ATOM 5713 C C . LEU A 1 734 ? 12.585 -52.534 -61.524 1.00 68.56 734 LEU A C 1
ATOM 5715 O O . LEU A 1 734 ? 13.709 -53.022 -61.504 1.00 68.56 734 LEU A O 1
ATOM 5719 N N . GLU A 1 735 ? 11.592 -52.956 -60.734 1.00 67.00 735 GLU A N 1
ATOM 5720 C CA . GLU A 1 735 ? 11.709 -54.093 -59.807 1.00 67.00 735 GLU A CA 1
ATOM 5721 C C . GLU A 1 735 ? 11.930 -55.421 -60.555 1.00 67.00 735 GLU A C 1
ATOM 5723 O O . GLU A 1 735 ? 12.793 -56.196 -60.157 1.00 67.00 735 GLU A O 1
ATOM 5728 N N . GLU A 1 736 ? 11.248 -55.674 -61.681 1.00 60.53 736 GLU A N 1
ATOM 5729 C CA . GLU A 1 736 ? 11.489 -56.875 -62.506 1.00 60.53 736 GLU A CA 1
ATOM 5730 C C . GLU A 1 736 ? 12.902 -56.886 -63.125 1.00 60.53 736 GLU A C 1
ATOM 5732 O O . GLU A 1 736 ? 13.509 -57.948 -63.264 1.00 60.53 736 GLU A O 1
ATOM 5737 N N . LEU A 1 737 ? 13.458 -55.719 -63.476 1.00 60.94 737 LEU A N 1
ATOM 5738 C CA . LEU A 1 737 ? 14.842 -55.609 -63.956 1.00 60.94 737 LEU A CA 1
ATOM 5739 C C . LEU A 1 737 ? 15.870 -55.827 -62.837 1.00 60.94 737 LEU A C 1
ATOM 5741 O O . LEU A 1 737 ? 16.937 -56.378 -63.106 1.00 60.94 737 LEU A O 1
ATOM 5745 N N . GLU A 1 738 ? 15.559 -55.423 -61.604 1.00 57.66 738 GLU A N 1
ATOM 5746 C CA . GLU A 1 738 ? 16.388 -55.725 -60.431 1.00 57.66 738 GLU A CA 1
ATOM 5747 C C . GLU A 1 738 ? 16.324 -57.226 -60.068 1.00 57.66 738 GLU A C 1
ATOM 5749 O O . GLU A 1 738 ? 17.362 -57.820 -59.777 1.00 57.66 738 GLU A O 1
ATOM 5754 N N . GLU A 1 739 ? 15.165 -57.888 -60.196 1.00 55.56 739 GLU A N 1
ATOM 5755 C CA . GLU A 1 739 ? 15.041 -59.348 -60.009 1.00 55.56 739 GLU A CA 1
ATOM 5756 C C . GLU A 1 739 ? 15.757 -60.163 -61.117 1.00 55.56 739 GLU A C 1
ATOM 5758 O O . GLU A 1 739 ? 16.362 -61.200 -60.825 1.00 55.56 739 GLU A O 1
ATOM 5763 N N . GLU A 1 740 ? 15.766 -59.703 -62.379 1.00 53.88 740 GLU A N 1
ATOM 5764 C CA . GLU A 1 740 ? 16.541 -60.338 -63.468 1.00 53.88 740 GLU A CA 1
ATOM 5765 C C . GLU A 1 740 ? 18.069 -60.141 -63.325 1.00 53.88 740 GLU A C 1
ATOM 5767 O O . GLU A 1 740 ? 18.851 -60.962 -63.830 1.00 53.88 740 GLU A O 1
ATOM 5772 N N . GLU A 1 741 ? 18.524 -59.082 -62.643 1.00 52.72 741 GLU A N 1
ATOM 5773 C CA . GLU A 1 741 ? 19.940 -58.905 -62.285 1.00 52.72 741 GLU A CA 1
ATOM 5774 C C . GLU A 1 741 ? 20.357 -59.820 -61.116 1.00 52.72 741 GLU A C 1
ATOM 5776 O O . GLU A 1 741 ? 21.464 -60.363 -61.160 1.00 52.72 741 GLU A O 1
ATOM 5781 N N . GLU A 1 742 ? 19.471 -60.106 -60.150 1.00 51.69 742 GLU A N 1
ATOM 5782 C CA . GLU A 1 742 ? 19.745 -61.060 -59.059 1.00 51.69 742 GLU A CA 1
ATOM 5783 C C . GLU A 1 742 ? 19.753 -62.542 -59.512 1.00 51.69 742 GLU A C 1
ATOM 5785 O O . GLU A 1 742 ? 20.534 -63.334 -58.981 1.00 51.69 742 GLU A O 1
ATOM 5790 N N . GLU A 1 743 ? 18.989 -62.950 -60.542 1.00 51.00 743 GLU A N 1
ATOM 5791 C CA . GLU A 1 743 ? 19.047 -64.331 -61.084 1.00 51.00 743 GLU A CA 1
ATOM 5792 C C . GLU A 1 743 ? 20.334 -64.643 -61.887 1.00 51.00 743 GLU A C 1
ATOM 5794 O O . GLU A 1 743 ? 20.617 -65.812 -62.172 1.00 51.00 743 GLU A O 1
ATOM 5799 N N . ASN A 1 744 ? 21.148 -63.637 -62.237 1.00 51.97 744 ASN A N 1
ATOM 5800 C CA . ASN A 1 744 ? 22.418 -63.819 -62.957 1.00 51.97 744 ASN A CA 1
ATOM 5801 C C . ASN A 1 744 ? 23.665 -63.860 -62.046 1.00 51.97 744 ASN A C 1
ATOM 5803 O O . ASN A 1 744 ? 24.771 -64.040 -62.563 1.00 51.97 744 ASN A O 1
ATOM 5807 N N . GLU A 1 745 ? 23.520 -63.745 -60.719 1.00 52.56 745 GLU A N 1
ATOM 5808 C CA . GLU A 1 745 ? 24.639 -63.847 -59.759 1.00 52.56 745 GLU A CA 1
ATOM 5809 C C . GLU A 1 745 ? 24.834 -65.252 -59.140 1.00 52.56 745 GLU A C 1
ATOM 5811 O O . GLU A 1 745 ? 25.781 -65.456 -58.382 1.00 52.56 745 GLU A O 1
ATOM 5816 N N . ASP A 1 746 ? 24.024 -66.255 -59.511 1.00 50.34 746 ASP A N 1
ATOM 5817 C CA . ASP A 1 746 ? 24.083 -67.622 -58.945 1.00 50.34 746 ASP A CA 1
ATOM 5818 C C . ASP A 1 746 ? 24.849 -68.669 -59.803 1.00 50.34 746 ASP A C 1
ATOM 5820 O O . ASP A 1 746 ? 24.789 -69.870 -59.520 1.00 50.34 746 ASP A O 1
ATOM 5824 N N . ASP A 1 747 ? 25.610 -68.251 -60.825 1.00 52.22 747 ASP A N 1
ATOM 5825 C CA . ASP A 1 747 ? 26.425 -69.148 -61.674 1.00 52.22 747 ASP A CA 1
ATOM 5826 C C . ASP A 1 747 ? 27.883 -68.635 -61.837 1.00 52.22 747 ASP A C 1
ATOM 5828 O O . ASP A 1 747 ? 28.352 -68.399 -62.951 1.00 52.22 747 ASP A O 1
ATOM 5832 N N . ASP A 1 748 ? 28.620 -68.475 -60.721 1.00 43.91 748 ASP A N 1
ATOM 5833 C CA . ASP A 1 748 ? 30.105 -68.431 -60.684 1.00 43.91 748 ASP A CA 1
ATOM 5834 C C . ASP A 1 748 ? 30.726 -69.013 -59.388 1.00 43.91 748 ASP A C 1
ATOM 5836 O O . ASP A 1 748 ? 30.373 -68.578 -58.265 1.00 43.91 748 ASP A O 1
#

Sequence (748 aa):
MSGEKPDTPLIPSGHRASVVMSEEQSAIPTTTSGPEVSTRPSGEQLGIQRAPSGQRVSTRGSADHSEIPPSASGHRASTRISGEQLERPPGPSEQRVSTRVSGEQLQLRPSGSGHRTSSRVSGEQLQLRLSGSGHITSTRVSGEQLQLRPSGSGHITSTRVSGEQLQLRPSGSGHRTSIRVSREQFEVPPPTSEHRPSIRMSGGLLEILPLSNGLSSSERMSDDLLEIPPVPRELAIQNAKAYLLKTGESNGLSLYDHLAKVLTKILDERPENVVDIFEDLSKDAKWLRFHKKLDTLRDDHEVLPTYEMAEKHKTLFLKGAGEGSEQEADEEMLETPLPNVMELAFFFEQGGVGMSKEETYHIFLALKQLIDTQPIQKCRFWGKVLGTEANYIVAEVEFREGEDEMDQEEEVEETEQDTSDLKEDEEGEEQDPGPPKSTYKPPPVVPKEDNRTGANKYAYLVCNEPGKPWVRLPLVLPAHITAARQIKKFFTGRLDAPIVSYPPFPGNESNYLRAQIARISAGTQVSPLGFFQFGEEEAEEEEGAVRDTYEENPDFEGISAPEMIDGLSNWVHHVQHILPQGRCVWINTAQKSEEEMEEEEGEEEEKGEEPDEPQPEVGPPLLTPLSEDAEINHTPPWTAKLSTHIIPQYAIAVLQSNLWPGAHAFASGKRFENVYYGWGLKYSPDNYSPPVPPPVQMEYPSGPEITESSDPTVEEEQALKAAQEEALAAAEELEELEEEEEENEDDD

Secondary structure (DSSP, 8-state):
---PPPPPPPPPTTS-EEEEEESSEE------S-SEEEEEEEEEEEEPPPPPTT-EEEEEEEEEEEE-PPPPSS---EEEEE-SEEEE----S----EEEEEEEEEEE--B-SSS-EEEEEEEEEEEEEEEESSS-EEEEEEEEEEEEEEEESSS-EEEEEEEEEEEE------S-EEEEE-SSEEE-PPPSSSPPPEEEESS-----PPPP--------------PPPPPHHHHHHHHHHHHHTPBPTTT--BHHHHHHHHHHHHHHH--S-HHHHHHHHHHHHHHTT------TTS------HHHHHHHHHHHHTSPPTT------------------HHHHHHHHHHTT----HHHHHHHHHHHHHHHHHS-EEEEEEEEEE-BSS--EEEEEEEEPTT--HHHHHHHHHHHHHHHHHTTSSS-------PSPPP--PPPPPPPPPPTTSGGGSSEEEEESSTTSPPEEPPPPPHHHHHHHHT----B-S-TT-B---SSPPSSBHHHHHHHHHHHHHHHH-EEETTSEE--TTGGGS-TT------EE-TT---B-HHHHHH-GGGEEE-S----TTSSSS---TT---HHHHHHHTT-----PPPP-PPPPP-PPPTT-BGGGSPPBTTB-SEEEEES-SS-GGG--EEEEESSSTTEEEEEEBTEEEEEEEE-S----SSPP-PPPPPPPPPPPP--TTTS-PPPPPHHHHHHHHHHHHHHHHHHHHHHHHHHHHHTTSS--

Foldseek 3Di:
DDDDDPDDDDDDADDADEDEDEDQEDEDDADDDDAEHEYEYEHAEYDYDEHDPDYEYEYAYEYAYYEDEAYDDDYEYEYAYEHAEYDYDEYEEDDEYEYEYEHAAYDYEYEYAEDHYEYEYEYAAYEYEYEYEHDEYEYEYEYAAYEYEYEYAEDEYEYEYEYNHYDYDYDYHHDEYEYEYEDDDYDDDDDPDDDDYHYDYDDYDDDDDDDDDDDDDDDDDDDDDDDDPDDVVVVVVVVVVVQQQDADPPQRDGNVVLVVQLVVVCVVVVDPCCPVCSVVSSVVSVVVPPDPCPCPPDCPPPCPVVNVVVVLLVVLVDDPPPPPDPPPPVPPDPPPLQDPQLVVQVQVVLLVDDDDSVQSVLVSSLSVVVVVVAQFPHKDFAAKADFDAFIKGKIWTDHDPPRDPQVVVVVVVVVVVVVVVVPPPPDPDDDDDDDDDDPDDDQQFDDFDGQCDFLNVIWMWIDRGRSGDIDTFDGAGLLQLLVLVQDDDFHHSDQQAADDDVVHHPHRNSNNVSSLSSQCLQVFWKDFQPQKDQDPVCVPDDPPDQDGDIDGDPPQFFDAQVVVQVDQQRMFRQHAHQWSSSGSAWDQSPPDDPVVVVVVVVDPDDPDPDPDRDDTTDDDHGRGTLNPDDAAVPHRQKHWDWSDPVCSVPIWIKMAGPQQHQWIKIGDGSDIDIYGDYRSDTDHPDDNDRDDDDDDDDPDPDDPVPPPDPDDDPVVVVVVVVVVVVVVVVVVVVVVVVVVVVVVPPPD